Protein AF-A0A820TIG4-F1 (afdb_monomer)

Secondary structure (DSSP, 8-state):
--PPPPPGGGT--EE--HHHHHHHHTTS---S-SEEEEE--TTTHHHHHHTTSSSEEEEEES-HHHHHHHHHH-GGGTT-EEES-TTTS-THHHHTT--EEEEEB--GGGHHHHHHHHHHTTTT-S-B--B--HHHHHHHHPPTTSTT--HHHHHHHTTS---------GGGEESPPPP-------HHHHHHHHHHHHTT-HHHHHHHHTTS-HHHHHHHHHTS-HHHHHHHHHHS-HHHHHHHHHHS-HHHHHHHHHHS-HHHHHHHHTTS-HHHHHHHHHHS-HHHHHHHHHH-S-HHHHHHHHHHTTS-TTBTTTS-BS--EEEETTSBHHHHHHHHHHHGGG-S----EEEE-TT-BEEEEE-HHHHHHS-TTSBGGGTSB-----EETTSBHHHHHHHHHHHT-SEEEEE-TT-BEEEEEEHHHHHHHHHHHHHHHHHHHHT--S---SSS-HHHHHHHHHHHHHHHHHHHHHHHHHHHTTHHHHHHHGGGGGGHHHHHHHHHHHHHHHHHHHHHHHHTT---S-HHHHHHHHHHHHHHHHHHHHHHHHHIIIIIS---HHHHHHHHHHHHHHHHHHHHHHHHHHHHHHHTT--GGGGSTHHHHHHHHHHHHHHHHHHHHHHH--

Structure (mmCIF, N/CA/C/O backbone):
data_AF-A0A820TIG4-F1
#
_entry.id   AF-A0A820TIG4-F1
#
loop_
_atom_site.group_PDB
_atom_site.id
_atom_site.type_symbol
_atom_site.label_atom_id
_atom_site.label_alt_id
_atom_site.label_comp_id
_atom_site.label_asym_id
_atom_site.label_entity_id
_atom_site.label_seq_id
_atom_site.pdbx_PDB_ins_code
_atom_site.Cartn_x
_atom_site.Cartn_y
_atom_site.Cartn_z
_atom_site.occupancy
_atom_site.B_iso_or_equiv
_atom_site.auth_seq_id
_atom_site.auth_comp_id
_atom_site.auth_asym_id
_atom_site.auth_atom_id
_atom_site.pdbx_PDB_model_num
ATOM 1 N N . MET A 1 1 ? 11.180 31.514 44.692 1.00 45.06 1 MET A N 1
ATOM 2 C CA . MET A 1 1 ? 9.792 31.286 44.247 1.00 45.06 1 MET A CA 1
ATOM 3 C C . MET A 1 1 ? 9.725 29.841 43.819 1.00 45.06 1 MET A C 1
ATOM 5 O O . MET A 1 1 ? 10.491 29.477 42.934 1.00 45.06 1 MET A O 1
ATOM 9 N N . GLU A 1 2 ? 8.939 29.018 44.510 1.00 50.88 2 GLU A N 1
ATOM 10 C CA . GLU A 1 2 ? 8.655 27.650 44.058 1.00 50.88 2 GLU A CA 1
ATOM 11 C C . GLU A 1 2 ? 7.994 27.768 42.683 1.00 50.88 2 GLU A C 1
ATOM 13 O O . GLU A 1 2 ? 6.941 28.390 42.551 1.00 50.88 2 GLU A O 1
ATOM 18 N N . LYS A 1 3 ? 8.699 27.325 41.639 1.00 67.25 3 LYS A N 1
ATOM 19 C CA . LYS A 1 3 ? 8.170 27.291 40.276 1.00 67.25 3 LYS A CA 1
ATOM 20 C C . LYS A 1 3 ? 7.309 26.042 40.164 1.00 67.25 3 LYS A C 1
ATOM 22 O O . LYS A 1 3 ? 7.809 24.962 40.464 1.00 67.25 3 LYS A O 1
ATOM 27 N N . VAL A 1 4 ? 6.072 26.197 39.705 1.00 80.12 4 VAL A N 1
ATOM 28 C CA . VAL A 1 4 ? 5.249 25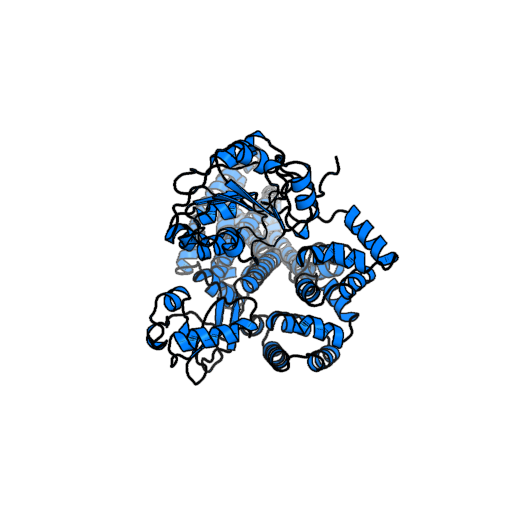.058 39.290 1.00 80.12 4 VAL A CA 1
ATOM 29 C C . VAL A 1 4 ? 5.928 24.400 38.092 1.00 80.12 4 VAL A C 1
ATOM 31 O O . VAL A 1 4 ? 6.315 25.090 37.142 1.00 80.12 4 VAL A O 1
ATOM 34 N N . ILE A 1 5 ? 6.123 23.084 38.155 1.00 81.50 5 ILE A N 1
ATOM 35 C CA . ILE A 1 5 ? 6.772 22.327 37.083 1.00 81.50 5 ILE A CA 1
ATOM 36 C C . ILE A 1 5 ? 5.686 21.831 36.114 1.00 81.50 5 ILE A C 1
ATOM 38 O O . ILE A 1 5 ? 4.751 21.168 36.563 1.00 81.50 5 ILE A O 1
ATOM 42 N N . PRO A 1 6 ? 5.789 22.122 34.802 1.00 80.56 6 PRO A N 1
ATOM 43 C CA . PRO A 1 6 ? 4.844 21.626 33.803 1.00 80.56 6 PRO A CA 1
ATOM 44 C C . PRO A 1 6 ? 4.768 20.094 33.795 1.00 80.56 6 PRO A C 1
ATOM 46 O O . PRO A 1 6 ? 5.794 19.415 33.698 1.00 80.56 6 PRO A O 1
ATOM 49 N N . LYS A 1 7 ? 3.554 19.545 33.856 1.00 80.12 7 LYS A N 1
ATOM 50 C CA . LYS A 1 7 ? 3.279 18.104 33.839 1.00 80.12 7 LYS A CA 1
ATOM 51 C C . LYS A 1 7 ? 2.889 17.651 32.429 1.00 80.12 7 LYS A C 1
ATOM 53 O O . LYS A 1 7 ? 1.856 18.065 31.901 1.00 80.12 7 LYS A O 1
ATOM 58 N N . LYS A 1 8 ? 3.693 16.760 31.830 1.00 72.06 8 LYS A N 1
ATOM 59 C CA . LYS A 1 8 ? 3.492 16.246 30.456 1.00 72.06 8 LYS A CA 1
ATOM 60 C C . LYS A 1 8 ? 2.128 15.559 30.278 1.00 72.06 8 LYS A C 1
ATOM 62 O O . LYS A 1 8 ? 1.425 15.873 29.326 1.00 72.06 8 LYS A O 1
ATOM 67 N N . HIS A 1 9 ? 1.714 14.715 31.229 1.00 73.00 9 HIS A N 1
ATOM 68 C CA . HIS A 1 9 ? 0.431 13.990 31.184 1.00 73.00 9 HIS A CA 1
ATOM 69 C C . HIS A 1 9 ? -0.809 14.907 31.221 1.00 73.00 9 HIS A C 1
ATOM 71 O O . HIS A 1 9 ? -1.891 14.503 30.808 1.00 73.00 9 HIS A O 1
ATOM 77 N N . LEU A 1 10 ? -0.663 16.154 31.688 1.00 73.81 10 LEU A N 1
ATOM 78 C CA . LEU A 1 10 ? -1.725 17.167 31.664 1.00 73.81 10 LEU A CA 1
ATOM 79 C C . LEU A 1 10 ? -1.660 18.070 30.421 1.00 73.81 10 LEU A C 1
ATOM 81 O O . LEU A 1 10 ? -2.450 19.004 30.317 1.00 73.81 10 LEU A O 1
ATOM 85 N N . GLY A 1 11 ? -0.713 17.842 29.502 1.00 69.94 11 GLY A N 1
ATOM 86 C CA . GLY A 1 11 ? -0.517 18.683 28.318 1.00 69.94 11 GLY A CA 1
ATOM 87 C C . GLY A 1 11 ? -0.140 20.133 28.648 1.00 69.94 11 GLY A C 1
ATOM 88 O O . GLY A 1 11 ? -0.479 21.042 27.891 1.00 69.94 11 GLY A O 1
ATOM 89 N N . GLN A 1 12 ? 0.499 20.376 29.801 1.00 81.88 12 GLN A N 1
ATOM 90 C CA . GLN A 1 12 ? 0.757 21.729 30.299 1.00 81.88 12 GLN A CA 1
ATOM 91 C C . GLN A 1 12 ? 1.880 22.433 29.525 1.00 81.88 12 GLN A C 1
ATOM 93 O O . GLN A 1 12 ? 3.048 22.047 29.586 1.00 81.88 12 GLN A O 1
ATOM 98 N N . HIS A 1 13 ? 1.521 23.549 28.890 1.00 84.06 13 HIS A N 1
ATOM 99 C CA . HIS A 1 13 ? 2.442 24.520 28.306 1.00 84.06 13 HIS A CA 1
ATOM 100 C C . HIS A 1 13 ? 2.145 25.893 28.909 1.00 84.06 13 HIS A C 1
ATOM 102 O O . HIS A 1 13 ? 1.124 26.504 28.599 1.00 84.06 13 HIS A O 1
ATOM 108 N N . PHE A 1 14 ? 3.010 26.395 29.792 1.00 86.38 14 PHE A N 1
ATOM 109 C CA . PHE A 1 14 ? 2.752 27.675 30.450 1.00 86.38 14 PHE A CA 1
ATOM 110 C C . PHE A 1 14 ? 3.162 28.841 29.556 1.00 86.38 14 PHE A C 1
ATOM 112 O O . PHE A 1 14 ? 4.321 28.950 29.155 1.00 86.38 14 PHE A O 1
ATOM 119 N N . LEU A 1 15 ? 2.210 29.730 29.273 1.00 87.69 15 LEU A N 1
ATOM 120 C CA . LEU A 1 15 ? 2.464 30.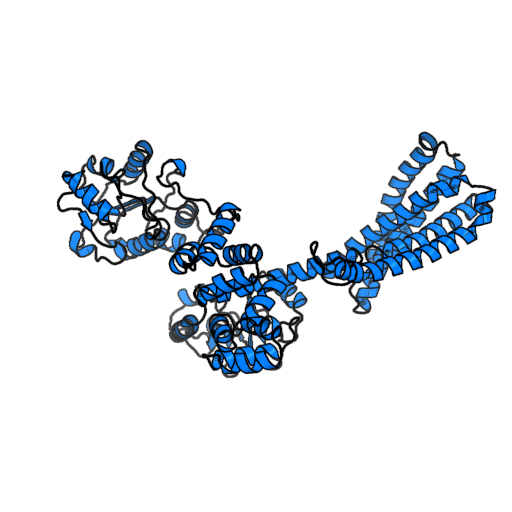999 28.599 1.00 87.69 15 LEU A CA 1
ATOM 121 C C . LEU A 1 15 ? 3.416 31.849 29.454 1.00 87.69 15 LEU A C 1
ATOM 123 O O . LEU A 1 15 ? 3.164 32.031 30.642 1.00 87.69 15 LEU A O 1
ATOM 127 N N . LYS A 1 16 ? 4.502 32.367 28.868 1.00 89.31 16 LYS A N 1
ATOM 128 C CA . LYS A 1 16 ? 5.459 33.267 29.547 1.00 89.31 16 LYS A CA 1
ATOM 129 C C . LYS A 1 16 ? 5.504 34.682 28.966 1.00 89.31 16 LYS A C 1
ATOM 131 O O . LYS A 1 16 ? 6.077 35.564 29.600 1.00 89.31 16 LYS A O 1
ATOM 136 N N . ASP A 1 17 ? 4.957 34.897 27.770 1.00 91.31 17 ASP A N 1
ATOM 137 C CA . ASP A 1 17 ? 4.967 36.211 27.124 1.00 91.31 17 ASP A CA 1
ATOM 138 C C . ASP A 1 17 ? 3.780 37.064 27.587 1.00 91.31 17 ASP A C 1
ATOM 140 O O . ASP A 1 17 ? 2.613 36.754 27.349 1.00 91.31 17 ASP A O 1
ATOM 144 N N . GLU A 1 18 ? 4.116 38.150 28.272 1.00 90.62 18 GLU A N 1
ATOM 145 C CA . GLU A 1 18 ? 3.189 39.101 28.885 1.00 90.62 18 GLU A CA 1
ATOM 146 C C . GLU A 1 18 ? 2.373 39.884 27.833 1.00 90.62 18 GLU A C 1
ATOM 148 O O . GLU A 1 18 ? 1.194 40.165 28.043 1.00 90.62 18 GLU A O 1
ATOM 153 N N . GLN A 1 19 ? 2.954 40.194 26.665 1.00 91.81 19 GLN A N 1
ATOM 154 C CA . GLN A 1 19 ? 2.237 40.910 25.605 1.00 91.81 19 GLN A CA 1
ATOM 155 C C . GLN A 1 19 ? 1.187 40.009 24.955 1.00 91.81 19 GLN A C 1
ATOM 157 O O . GLN A 1 19 ? 0.059 40.442 24.721 1.00 91.81 19 GLN A O 1
ATOM 162 N N . ILE A 1 20 ? 1.538 38.749 24.694 1.00 91.81 20 ILE A N 1
ATOM 163 C CA . ILE A 1 20 ? 0.590 37.756 24.184 1.00 91.81 20 ILE A CA 1
ATOM 164 C C . ILE A 1 20 ? -0.528 37.504 25.198 1.00 91.81 20 ILE A C 1
ATOM 166 O O . ILE A 1 20 ? -1.691 37.461 24.806 1.00 91.81 20 ILE A O 1
ATOM 170 N N . ALA A 1 21 ? -0.210 37.406 26.492 1.00 91.06 21 ALA A N 1
ATOM 171 C CA . ALA A 1 21 ? -1.215 37.243 27.542 1.00 91.06 21 ALA A CA 1
ATOM 172 C C . ALA A 1 21 ? -2.216 38.411 27.585 1.00 91.06 21 ALA A C 1
ATOM 174 O O . ALA A 1 21 ? -3.423 38.176 27.644 1.00 91.06 21 ALA A O 1
ATOM 175 N N . SER A 1 22 ? -1.734 39.654 27.471 1.00 92.44 22 SER A N 1
ATOM 176 C CA . SER A 1 22 ? -2.602 40.833 27.353 1.00 92.44 22 SER A CA 1
ATOM 177 C C . SER A 1 22 ? -3.488 40.763 26.108 1.00 92.44 22 SER A C 1
ATOM 179 O O . SER A 1 22 ? -4.694 40.969 26.208 1.00 92.44 22 SER A O 1
ATOM 181 N N . ASN A 1 23 ? -2.914 40.427 24.948 1.00 92.56 23 ASN A N 1
ATOM 182 C CA . ASN A 1 23 ? -3.668 40.329 23.698 1.00 92.56 23 ASN A CA 1
ATOM 183 C C . ASN A 1 23 ? -4.768 39.261 23.781 1.00 92.56 23 ASN A C 1
ATOM 185 O O . ASN A 1 23 ? -5.857 39.479 23.264 1.00 92.56 23 ASN A O 1
ATOM 189 N N . ILE A 1 24 ? -4.498 38.123 24.437 1.00 92.44 24 ILE A N 1
ATOM 190 C CA . ILE A 1 24 ? -5.490 37.063 24.668 1.00 92.44 24 ILE A CA 1
ATOM 191 C C . ILE A 1 24 ? -6.596 37.569 25.596 1.00 92.44 24 ILE A C 1
ATOM 193 O O . ILE A 1 24 ? -7.770 37.395 25.284 1.00 92.44 24 ILE A O 1
ATOM 197 N N . ALA A 1 25 ? -6.258 38.240 26.700 1.00 92.12 25 ALA A N 1
ATOM 198 C CA . ALA A 1 25 ? -7.256 38.820 27.600 1.00 92.12 25 ALA A CA 1
ATOM 199 C C . ALA A 1 25 ? -8.158 39.857 26.899 1.00 92.12 25 ALA A C 1
ATOM 201 O O . ALA A 1 25 ? -9.315 40.018 27.277 1.00 92.12 25 ALA A O 1
ATOM 202 N N . ASP A 1 26 ? -7.666 40.538 25.866 1.00 92.94 26 ASP A N 1
ATOM 203 C CA . ASP A 1 26 ? -8.433 41.514 25.082 1.00 92.94 26 ASP A CA 1
ATOM 204 C C . ASP A 1 26 ? -9.343 40.886 24.007 1.00 92.94 26 ASP A C 1
ATOM 206 O O . ASP A 1 26 ? -10.076 41.611 23.339 1.00 92.94 26 ASP A O 1
ATOM 210 N N . THR A 1 27 ? -9.324 39.557 23.837 1.00 93.88 27 THR A N 1
ATOM 211 C CA . THR A 1 27 ? -10.150 38.869 22.823 1.00 93.88 27 THR A CA 1
ATOM 212 C C . THR A 1 27 ? -11.622 38.749 23.195 1.00 93.88 27 THR A C 1
ATOM 214 O O . THR A 1 27 ? -12.460 38.693 22.302 1.00 93.88 27 THR A O 1
ATOM 217 N N . LEU A 1 28 ? -11.944 38.723 24.491 1.00 93.00 28 LEU A N 1
ATOM 218 C CA . LEU A 1 28 ? -13.326 38.703 24.959 1.00 93.00 28 LEU A CA 1
ATOM 219 C C . LEU A 1 28 ? -13.965 40.090 24.824 1.00 93.00 28 LEU A C 1
ATOM 221 O O . LEU A 1 28 ? -13.367 41.103 25.188 1.00 93.00 28 LEU A O 1
ATOM 225 N N . SER A 1 29 ? -15.217 40.135 24.372 1.00 90.75 29 SER A N 1
ATOM 226 C CA . SER A 1 29 ? -15.966 41.384 24.207 1.00 90.75 29 SER A CA 1
ATOM 227 C C . SER A 1 29 ? -16.407 42.010 25.535 1.00 90.75 29 SER A C 1
ATOM 229 O O . SER A 1 29 ? -16.592 43.226 25.612 1.00 90.75 29 SER A O 1
ATOM 231 N N . TYR A 1 30 ? -16.588 41.180 26.571 1.00 87.38 30 TYR A N 1
ATOM 232 C CA . TYR A 1 30 ? -17.107 41.546 27.897 1.00 87.38 30 TYR A CA 1
ATOM 233 C C . TYR A 1 30 ? -18.522 42.148 27.883 1.00 87.38 30 TYR A C 1
ATOM 235 O O . TYR A 1 30 ? -18.919 42.856 28.809 1.00 87.38 30 TYR A O 1
ATOM 243 N N . ASN A 1 31 ? -19.309 41.857 26.843 1.00 84.31 31 ASN A N 1
ATOM 244 C CA . ASN A 1 31 ? -20.667 42.372 26.697 1.00 84.31 31 ASN A CA 1
ATOM 245 C C . ASN A 1 31 ? -21.712 41.308 27.047 1.00 84.31 31 ASN A C 1
ATOM 247 O O . ASN A 1 31 ? -21.751 40.231 26.465 1.00 84.31 31 ASN A O 1
ATOM 251 N N . GLY A 1 32 ? -22.633 41.642 27.954 1.00 83.75 32 GLY A N 1
ATOM 252 C CA . GLY A 1 32 ? -23.785 40.786 28.268 1.00 83.75 32 GLY A CA 1
ATOM 253 C C . GLY A 1 32 ? -23.540 39.715 29.338 1.00 83.75 32 GLY A C 1
ATOM 254 O O . GLY A 1 32 ? -24.471 38.991 29.675 1.00 83.75 32 GLY A O 1
ATOM 255 N N . TYR A 1 33 ? -22.345 39.657 29.928 1.00 90.44 33 TYR A N 1
ATOM 256 C CA . TYR A 1 33 ? -22.004 38.803 31.069 1.00 90.44 33 TYR A CA 1
ATOM 257 C C . TYR A 1 33 ? -21.051 39.543 32.021 1.00 90.44 33 TYR A C 1
ATOM 259 O O . TYR A 1 33 ? -20.312 40.428 31.600 1.00 90.44 33 TYR A O 1
ATOM 267 N N . ALA A 1 34 ? -21.086 39.202 33.312 1.00 88.12 34 ALA A N 1
ATOM 268 C CA . ALA A 1 34 ? -20.211 39.795 34.336 1.00 88.12 34 ALA A CA 1
ATOM 269 C C . ALA A 1 34 ? -19.162 38.808 34.868 1.00 88.12 34 ALA A C 1
ATOM 271 O O . ALA A 1 34 ? -18.149 39.224 35.429 1.00 88.12 34 ALA A O 1
ATOM 272 N N . ASP A 1 35 ? -19.418 37.510 34.702 1.00 95.44 35 ASP A N 1
ATOM 273 C CA . ASP A 1 35 ? -18.587 36.437 35.223 1.00 95.44 35 ASP A CA 1
ATOM 274 C C . ASP A 1 35 ? -17.765 35.808 34.082 1.00 95.44 35 ASP A C 1
ATOM 276 O O . ASP A 1 35 ? -18.274 35.597 32.978 1.00 95.44 35 ASP A O 1
ATOM 280 N N . VAL A 1 36 ? -16.489 35.517 34.339 1.00 96.94 36 VAL A N 1
ATOM 281 C CA . VAL A 1 36 ? -15.578 34.854 33.392 1.00 96.94 36 VAL A CA 1
ATOM 282 C C . VAL A 1 36 ? -14.916 33.677 34.088 1.00 96.94 36 VAL A C 1
ATOM 284 O O . VAL A 1 36 ? -14.506 33.794 35.241 1.00 96.94 36 VAL A O 1
ATOM 287 N N . LEU A 1 37 ? -14.813 32.549 33.393 1.00 97.31 37 LEU A N 1
ATOM 288 C CA . LEU A 1 37 ? -14.099 31.364 33.842 1.00 97.31 37 LEU A CA 1
ATOM 289 C C . LEU A 1 37 ? -12.829 31.182 33.009 1.00 97.31 37 LEU A C 1
ATOM 291 O O . LEU A 1 37 ? -12.907 30.918 31.810 1.00 97.31 37 LEU A O 1
ATOM 295 N N . GLU A 1 38 ? -11.670 31.275 33.652 1.00 97.25 38 GLU A N 1
ATOM 296 C CA . GLU A 1 38 ? -10.404 30.858 33.056 1.00 97.25 38 GLU A CA 1
ATOM 297 C C . GLU A 1 38 ? -10.170 29.361 33.287 1.00 97.25 38 GLU A C 1
ATOM 299 O O . GLU A 1 38 ? -10.187 28.894 34.430 1.00 97.25 38 GLU A O 1
ATOM 304 N N . ILE A 1 39 ? -9.947 28.604 32.212 1.00 95.56 39 ILE A N 1
ATOM 305 C CA . ILE A 1 39 ? -9.615 27.175 32.276 1.00 95.56 39 ILE A CA 1
ATOM 306 C C . ILE A 1 39 ? -8.106 27.005 32.133 1.00 95.56 39 ILE A C 1
ATOM 308 O O . ILE A 1 39 ? -7.524 27.462 31.149 1.00 95.56 39 ILE A O 1
ATOM 312 N N . GLY A 1 40 ? -7.495 26.293 33.081 1.00 92.50 40 GLY A N 1
ATOM 313 C CA . GLY A 1 40 ? -6.060 26.002 33.065 1.00 92.50 40 GLY A CA 1
ATOM 314 C C . GLY A 1 40 ? -5.179 27.249 33.231 1.00 92.50 40 GLY A C 1
ATOM 315 O O . GLY A 1 40 ? -4.313 27.487 32.387 1.00 92.50 40 GLY A O 1
ATOM 316 N N . PRO A 1 41 ? -5.387 28.075 34.275 1.00 92.00 41 PRO A N 1
ATOM 317 C CA . PRO A 1 41 ? -4.581 29.275 34.529 1.00 92.00 41 PRO A CA 1
ATOM 318 C C . PRO A 1 41 ? -3.079 28.990 34.727 1.00 92.00 41 PRO A C 1
ATOM 320 O O . PRO A 1 41 ? -2.251 29.882 34.508 1.00 92.00 41 PRO A O 1
ATOM 323 N N . GLY A 1 42 ? -2.693 27.783 35.170 1.00 90.56 42 GLY A N 1
ATOM 324 C CA . GLY A 1 42 ? -1.306 27.453 35.505 1.00 90.56 42 GLY A CA 1
ATOM 325 C C . GLY A 1 42 ? -0.707 28.441 36.515 1.00 90.56 42 GLY A C 1
ATOM 326 O O . GLY A 1 42 ? -1.232 28.640 37.607 1.00 90.56 42 GLY A O 1
ATOM 327 N N . MET A 1 43 ? 0.378 29.129 36.139 1.00 89.50 43 MET A N 1
ATOM 328 C CA . MET A 1 43 ? 1.002 30.178 36.969 1.00 89.50 43 MET A CA 1
ATOM 329 C C . MET A 1 43 ? 0.292 31.553 36.910 1.00 89.50 43 MET A C 1
ATOM 331 O O . MET A 1 43 ? 0.780 32.537 37.476 1.00 89.50 43 MET A O 1
ATOM 335 N N . GLY A 1 44 ? -0.847 31.653 36.224 1.00 91.06 44 GLY A N 1
ATOM 336 C CA . GLY A 1 44 ? -1.718 32.831 36.214 1.00 91.06 44 GLY A CA 1
ATOM 337 C C . GLY A 1 44 ? -1.257 33.988 35.328 1.00 91.06 44 GLY A C 1
ATOM 338 O O . GLY A 1 44 ? -1.618 35.135 35.581 1.00 91.06 44 GLY A O 1
ATOM 339 N N . VAL A 1 45 ? -0.440 33.720 34.303 1.00 91.88 45 VAL A N 1
ATOM 340 C CA . VAL A 1 45 ? 0.082 34.767 33.401 1.00 91.88 45 VAL A CA 1
ATOM 341 C C . VAL A 1 45 ? -1.050 35.469 32.647 1.00 91.88 45 VAL A C 1
ATOM 343 O O . VAL A 1 45 ? -1.054 36.693 32.565 1.00 91.88 45 VAL A O 1
ATOM 346 N N . LEU A 1 46 ? -2.048 34.720 32.170 1.00 92.88 46 LEU A N 1
ATOM 347 C CA . LEU A 1 46 ? -3.270 35.288 31.596 1.00 92.88 46 LEU A CA 1
ATOM 348 C C . LEU A 1 46 ? -4.181 35.876 32.690 1.00 92.88 46 LEU A C 1
ATOM 350 O O . LEU A 1 46 ? -4.643 37.012 32.557 1.00 92.88 46 LEU A O 1
ATOM 354 N N . THR A 1 47 ? -4.360 35.161 33.807 1.00 94.19 47 THR A N 1
ATOM 355 C CA . THR A 1 47 ? -5.157 35.605 34.965 1.00 94.19 47 THR A CA 1
ATOM 356 C C . THR A 1 47 ? -4.801 37.008 35.449 1.00 94.19 47 THR A C 1
ATOM 358 O O . THR A 1 47 ? -5.682 37.799 35.784 1.00 94.19 47 THR A O 1
ATOM 361 N N . LYS A 1 48 ? -3.507 37.344 35.459 1.00 93.62 48 LYS A N 1
ATOM 362 C CA . LYS A 1 48 ? -2.989 38.665 35.827 1.00 93.62 48 LYS A CA 1
ATOM 363 C C . LYS A 1 48 ? -3.664 39.797 35.045 1.00 93.62 48 LYS A C 1
ATOM 365 O O . LYS A 1 48 ? -4.061 40.782 35.655 1.00 93.62 48 LYS A O 1
ATOM 370 N N . TYR A 1 49 ? -3.834 39.636 33.733 1.00 93.50 49 TYR A N 1
ATOM 371 C CA . TYR A 1 49 ? -4.458 40.639 32.864 1.00 93.50 49 TYR A CA 1
ATOM 372 C C . TYR A 1 49 ? -5.984 40.634 32.954 1.00 93.50 49 TYR A C 1
ATOM 374 O O . TYR A 1 49 ? -6.613 41.688 32.864 1.00 93.50 49 TYR A O 1
ATOM 382 N N . LEU A 1 50 ? -6.587 39.467 33.186 1.00 92.88 50 LEU A N 1
ATOM 383 C CA . LEU A 1 50 ? -8.029 39.353 33.422 1.00 92.88 50 LEU A CA 1
ATOM 384 C C . LEU A 1 50 ? -8.449 40.053 34.725 1.00 92.88 50 LEU A C 1
ATOM 386 O O . LEU A 1 50 ? -9.504 40.678 34.778 1.00 92.88 50 LEU A O 1
ATOM 390 N N . LEU A 1 51 ? -7.602 40.018 35.759 1.00 92.69 51 LEU A N 1
ATOM 391 C CA . LEU A 1 51 ? -7.827 40.679 37.054 1.00 92.69 51 LEU A CA 1
ATOM 392 C C . LEU A 1 51 ? -7.786 42.217 37.017 1.00 92.69 51 LEU A C 1
ATOM 394 O O . LEU A 1 51 ? -8.153 42.855 38.016 1.00 92.69 51 LEU A O 1
ATOM 398 N N . ASP A 1 52 ? -7.317 42.795 35.911 1.00 89.31 52 ASP A N 1
ATOM 399 C CA . ASP A 1 52 ? -7.297 44.240 35.670 1.00 89.31 52 ASP A CA 1
ATOM 400 C C . ASP A 1 52 ? -8.553 44.728 34.924 1.00 89.31 52 ASP A C 1
ATOM 402 O O . ASP A 1 52 ? -8.776 45.935 34.807 1.00 89.31 52 ASP A O 1
ATOM 406 N N . LYS A 1 53 ? -9.400 43.806 34.448 1.00 87.81 53 LYS A N 1
ATOM 407 C CA . LYS A 1 53 ? -10.704 44.108 33.846 1.00 87.81 53 LYS A CA 1
ATOM 408 C C . LYS A 1 53 ? -11.784 44.237 34.928 1.00 87.81 53 LYS A C 1
ATOM 410 O O . LYS A 1 53 ? -11.687 43.638 35.998 1.00 87.81 53 LYS A O 1
ATOM 415 N N . ASP A 1 54 ? -12.840 44.998 34.642 1.00 88.00 54 ASP A N 1
ATOM 416 C CA . ASP A 1 54 ? -13.998 45.166 35.538 1.00 88.00 54 ASP A CA 1
ATOM 417 C C . ASP A 1 54 ? -14.966 43.971 35.422 1.00 88.00 54 ASP A C 1
ATOM 419 O O . ASP A 1 54 ? -16.091 44.095 34.941 1.00 88.00 54 ASP A O 1
ATOM 423 N N . ILE A 1 55 ? -14.477 42.778 35.781 1.00 91.06 55 ILE A N 1
ATOM 424 C CA . ILE A 1 55 ? -15.181 41.490 35.664 1.00 91.06 55 ILE A CA 1
ATOM 425 C C . ILE A 1 55 ? -14.992 40.634 36.919 1.00 91.06 55 ILE A C 1
ATOM 427 O O . ILE A 1 55 ? -14.007 40.749 37.654 1.00 91.06 55 ILE A O 1
ATOM 431 N N . ASN A 1 56 ? -15.907 39.694 37.137 1.00 93.19 56 ASN A N 1
ATOM 432 C CA . ASN A 1 56 ? -15.750 38.653 38.144 1.00 93.19 56 ASN A CA 1
ATOM 433 C C . ASN A 1 56 ? -15.040 37.436 37.544 1.00 93.19 56 ASN A C 1
ATOM 435 O O . ASN A 1 56 ? -15.673 36.558 36.961 1.00 93.19 56 ASN A O 1
ATOM 439 N N . ILE A 1 57 ? -13.724 37.361 37.728 1.00 95.56 57 ILE A N 1
ATOM 440 C CA . ILE A 1 57 ? -12.937 36.212 37.275 1.00 95.56 57 ILE A CA 1
ATOM 441 C C . ILE A 1 57 ? -13.004 35.040 38.266 1.00 95.56 57 ILE A C 1
ATOM 443 O O . ILE A 1 57 ? -12.803 35.214 39.470 1.00 95.56 57 ILE A O 1
ATOM 447 N N . PHE A 1 58 ? -13.263 33.851 37.738 1.00 97.06 58 PHE A N 1
ATOM 448 C CA . PHE A 1 58 ? -13.121 32.551 38.383 1.00 97.06 58 PHE A CA 1
ATOM 449 C C . PHE A 1 58 ? -12.083 31.750 37.610 1.00 97.06 58 PHE A C 1
ATOM 451 O O . PHE A 1 58 ? -11.948 31.921 36.400 1.00 97.06 58 PHE A O 1
ATOM 458 N N . VAL A 1 59 ? -11.370 30.857 38.288 1.00 96.94 59 VAL A N 1
ATOM 459 C CA . VAL A 1 59 ? -10.404 29.975 37.626 1.00 96.94 59 VAL A CA 1
ATOM 460 C C . VAL A 1 59 ? -10.698 28.525 37.976 1.00 96.94 59 VAL A C 1
ATOM 462 O O . VAL A 1 59 ? -11.077 28.233 39.110 1.00 96.94 59 VAL A O 1
ATOM 465 N N . ILE A 1 60 ? -10.532 27.619 37.016 1.00 96.31 60 ILE A N 1
ATOM 466 C CA . ILE A 1 60 ? -10.623 26.175 37.239 1.00 96.31 60 ILE A CA 1
ATOM 467 C C . ILE A 1 60 ? -9.319 25.500 36.830 1.00 96.31 60 ILE A C 1
ATOM 469 O O . ILE A 1 60 ? -8.840 25.665 35.708 1.00 96.31 60 ILE A O 1
ATOM 473 N N . GLU A 1 61 ? -8.739 24.763 37.770 1.00 94.19 61 GLU A N 1
ATOM 474 C CA . GLU A 1 61 ? -7.428 24.141 37.624 1.00 94.19 61 GLU A CA 1
ATOM 475 C C . GLU A 1 61 ? -7.446 22.747 38.255 1.00 94.19 61 GLU A C 1
ATOM 477 O O . GLU A 1 61 ? -7.989 22.549 39.344 1.00 94.19 61 GLU A O 1
ATOM 482 N N . ILE A 1 62 ? -6.875 21.777 37.543 1.00 91.94 62 ILE A N 1
ATOM 483 C CA . ILE A 1 62 ? -6.776 20.385 37.993 1.00 91.94 62 ILE A CA 1
ATOM 484 C C . ILE A 1 62 ? -5.456 20.134 38.730 1.00 91.94 62 ILE A C 1
ATOM 486 O O . ILE A 1 62 ? -5.383 19.263 39.596 1.00 91.94 62 ILE A O 1
ATOM 490 N N . ASP A 1 63 ? -4.416 20.906 38.410 1.00 91.12 63 ASP A N 1
ATOM 491 C CA . ASP A 1 63 ? -3.102 20.783 39.025 1.00 91.12 63 ASP A CA 1
ATOM 492 C C . ASP A 1 63 ? -3.042 21.482 40.391 1.00 91.12 63 ASP A C 1
ATOM 494 O O . ASP A 1 63 ? -3.058 22.711 40.494 1.00 91.12 63 ASP A O 1
ATOM 498 N N . MET A 1 64 ? -2.919 20.687 41.456 1.00 89.81 64 MET A N 1
ATOM 499 C CA . MET A 1 64 ? -2.873 21.186 42.833 1.00 89.81 64 MET A CA 1
ATOM 500 C C . MET A 1 64 ? -1.698 22.138 43.101 1.00 89.81 64 MET A C 1
ATOM 502 O O . MET A 1 64 ? -1.866 23.086 43.863 1.00 89.81 64 MET A O 1
ATOM 506 N N . GLU A 1 65 ? -0.541 21.951 42.454 1.00 90.69 65 GLU A N 1
ATOM 507 C CA . GLU A 1 65 ? 0.594 22.878 42.605 1.00 90.69 65 GLU A CA 1
ATOM 508 C C . GLU A 1 65 ? 0.273 24.257 42.019 1.00 90.69 65 GLU A C 1
ATOM 510 O O . GLU A 1 65 ? 0.601 25.288 42.610 1.00 90.69 65 GLU A O 1
ATOM 515 N N . SER A 1 66 ? -0.406 24.278 40.868 1.00 91.31 66 SER A N 1
ATOM 516 C CA . SER A 1 66 ? -0.885 25.509 40.235 1.00 91.31 66 SER A CA 1
ATOM 517 C C . SER A 1 66 ? -1.946 26.196 41.102 1.00 91.31 66 SER A C 1
ATOM 519 O O . SER A 1 66 ? -1.885 27.408 41.303 1.00 91.31 66 SER A O 1
ATOM 521 N N . VAL A 1 67 ? -2.869 25.431 41.697 1.00 92.12 67 VAL A N 1
ATOM 522 C CA . VAL A 1 67 ? -3.884 25.943 42.639 1.00 92.12 67 VAL A CA 1
ATOM 523 C C . VAL A 1 67 ? -3.234 26.630 43.843 1.00 92.12 67 VAL A C 1
ATOM 525 O O . VAL A 1 67 ? -3.577 27.772 44.152 1.00 92.12 67 VAL A O 1
ATOM 528 N N . GLU A 1 68 ? -2.276 25.973 44.501 1.00 91.75 68 GLU A N 1
ATOM 529 C CA . GLU A 1 68 ? -1.557 26.541 45.650 1.00 91.75 68 GLU A CA 1
ATOM 530 C C . GLU A 1 68 ? -0.754 27.787 45.259 1.00 91.75 68 GLU A C 1
ATOM 532 O O . GLU A 1 68 ? -0.724 28.784 45.992 1.00 91.75 68 GLU A O 1
ATOM 537 N N . TYR A 1 69 ? -0.135 27.765 44.076 1.00 92.69 69 TYR A N 1
ATOM 538 C CA . TYR A 1 69 ? 0.570 28.919 43.535 1.00 92.69 69 TYR A CA 1
ATOM 539 C C . TYR A 1 69 ? -0.378 30.105 43.314 1.00 92.69 69 TYR A C 1
ATOM 541 O O . TYR A 1 69 ? -0.052 31.230 43.706 1.00 92.69 69 TYR A O 1
ATOM 549 N N . LEU A 1 70 ? -1.548 29.880 42.714 1.00 93.19 70 LEU A N 1
ATOM 550 C CA . LEU A 1 70 ? -2.527 30.930 42.436 1.00 93.19 70 LEU A CA 1
ATOM 551 C C . LEU A 1 70 ? -3.089 31.536 43.722 1.00 93.19 70 LEU A C 1
ATOM 553 O O . LEU A 1 70 ? -3.126 32.760 43.844 1.00 93.19 70 LEU A O 1
ATOM 557 N N . ASP A 1 71 ? -3.446 30.700 44.700 1.00 92.31 71 ASP A N 1
ATOM 558 C CA . ASP A 1 71 ? -3.982 31.149 45.990 1.00 92.31 71 ASP A CA 1
ATOM 559 C C . ASP A 1 71 ? -2.971 32.020 46.755 1.00 92.31 71 ASP A C 1
ATOM 561 O O . ASP A 1 71 ? -3.317 33.049 47.340 1.00 92.31 71 ASP A O 1
ATOM 565 N N . LYS A 1 72 ? -1.680 31.679 46.678 1.00 91.88 72 LYS A N 1
ATOM 566 C CA . LYS A 1 72 ? -0.604 32.439 47.325 1.00 91.88 72 LYS A CA 1
ATOM 567 C C . LYS A 1 72 ? -0.272 33.755 46.617 1.00 91.88 72 LYS A C 1
ATOM 569 O O . LYS A 1 72 ? 0.041 34.740 47.288 1.00 91.88 72 LYS A O 1
ATOM 574 N N . ASN A 1 73 ? -0.280 33.775 45.282 1.00 92.50 73 ASN A N 1
ATOM 575 C CA . ASN A 1 73 ? 0.225 34.907 44.493 1.00 92.50 73 ASN A CA 1
ATOM 576 C C . ASN A 1 73 ? -0.869 35.877 44.015 1.00 92.50 73 ASN A C 1
ATOM 578 O O . ASN A 1 73 ? -0.557 37.035 43.735 1.00 92.50 73 ASN A O 1
ATOM 582 N N . TYR A 1 74 ? -2.139 35.458 43.971 1.00 93.44 74 TYR A N 1
ATOM 583 C CA . TYR A 1 74 ? -3.258 36.283 43.501 1.00 93.44 74 TYR A CA 1
ATOM 584 C C . TYR A 1 74 ? -4.379 36.384 44.552 1.00 93.44 74 TYR A C 1
ATOM 586 O O . TYR A 1 74 ? -5.433 35.768 44.397 1.00 93.44 74 TYR A O 1
ATOM 594 N N . PRO A 1 75 ? -4.238 37.240 45.588 1.00 90.62 75 PRO A N 1
ATOM 595 C CA . PRO A 1 75 ? -5.240 37.378 46.656 1.00 90.62 75 PRO A CA 1
ATOM 596 C C . PRO A 1 75 ? -6.649 37.758 46.173 1.00 90.62 75 PRO A C 1
ATOM 598 O O . PRO A 1 75 ? -7.643 37.440 46.818 1.00 90.62 75 PRO A O 1
ATOM 601 N N . LYS A 1 76 ? -6.760 38.423 45.013 1.00 90.56 76 LYS A N 1
ATOM 602 C CA . LYS A 1 76 ? -8.051 38.748 44.381 1.00 90.56 76 LYS A CA 1
ATOM 603 C C . LYS A 1 76 ? -8.849 37.499 43.949 1.00 90.56 76 LYS A C 1
ATOM 605 O O . LYS A 1 76 ? -10.050 37.621 43.712 1.00 90.56 76 LYS A O 1
ATOM 610 N N . LEU A 1 77 ? -8.206 36.332 43.840 1.00 92.31 77 LEU A N 1
ATOM 611 C CA . LEU A 1 77 ? -8.832 35.050 43.493 1.00 92.31 77 LEU A CA 1
ATOM 612 C C . LEU A 1 77 ? -9.280 34.241 44.716 1.00 92.31 77 LEU A C 1
ATOM 614 O O . LEU A 1 77 ? -9.869 33.176 44.540 1.00 92.31 77 LEU A O 1
ATOM 618 N N . HIS A 1 78 ? -9.036 34.707 45.946 1.00 90.94 78 HIS A N 1
ATOM 619 C CA . HIS A 1 78 ? -9.453 33.980 47.149 1.00 90.94 78 HIS A CA 1
ATOM 620 C C . HIS A 1 78 ? -10.962 33.707 47.128 1.00 90.94 78 HIS A C 1
ATOM 622 O O . HIS A 1 78 ? -11.778 34.617 46.977 1.00 90.94 78 HIS A O 1
ATOM 628 N N . GLY A 1 79 ? -11.330 32.428 47.250 1.00 89.00 79 GLY A N 1
ATOM 629 C CA . GLY A 1 79 ? -12.718 31.962 47.138 1.00 89.00 79 GLY A CA 1
ATOM 630 C C . GLY A 1 79 ? -13.258 31.828 45.706 1.00 89.00 79 GLY A C 1
ATOM 631 O O . GLY A 1 79 ? -14.440 31.538 45.543 1.00 89.00 79 GLY A O 1
ATOM 632 N N . LYS A 1 80 ? -12.420 32.022 44.678 1.00 94.75 80 LYS A N 1
ATOM 633 C CA . LYS A 1 80 ? -12.772 31.914 43.248 1.00 94.75 80 LYS A CA 1
ATOM 634 C C . LYS A 1 80 ? -11.918 30.899 42.469 1.00 94.75 80 LYS A C 1
ATOM 636 O O . LYS A 1 80 ? -12.030 30.824 41.246 1.00 94.75 80 LYS A O 1
ATOM 641 N N . ILE A 1 81 ? -11.080 30.127 43.165 1.00 96.62 81 ILE A N 1
ATOM 642 C CA . ILE A 1 81 ? -10.266 29.042 42.597 1.00 96.62 81 ILE A CA 1
ATOM 643 C C . ILE A 1 81 ? -11.019 27.718 42.756 1.00 96.62 81 ILE A C 1
ATOM 645 O O . ILE A 1 81 ? -11.287 27.272 43.872 1.00 96.62 81 ILE A O 1
ATOM 649 N N . ILE A 1 82 ? -11.356 27.085 41.637 1.00 96.50 82 ILE A N 1
ATOM 650 C CA . ILE A 1 82 ? -12.055 25.803 41.572 1.00 96.50 82 ILE A CA 1
ATOM 651 C C . ILE A 1 82 ? -11.012 24.715 41.301 1.00 96.50 82 ILE A C 1
ATOM 653 O O . ILE A 1 82 ? -10.551 24.551 40.176 1.00 96.50 82 ILE A O 1
ATOM 657 N N . SER A 1 83 ? -10.641 23.960 42.334 1.00 95.88 83 SER A N 1
ATOM 658 C CA . SER A 1 83 ? -9.697 22.839 42.206 1.00 95.88 83 SER A CA 1
ATOM 659 C C . SER A 1 83 ? -10.419 21.557 41.760 1.00 95.88 83 SER A C 1
ATOM 661 O O . SER A 1 83 ? -10.767 20.695 42.577 1.00 95.88 83 SER A O 1
ATOM 663 N N . LYS A 1 84 ? -10.777 21.489 40.470 1.00 95.00 84 LYS A N 1
ATOM 664 C CA . LYS A 1 84 ? -11.533 20.385 39.849 1.00 95.00 84 LYS A CA 1
ATOM 665 C C . LYS A 1 84 ? -11.199 20.242 38.361 1.00 95.00 84 LYS A C 1
ATOM 667 O O . LYS A 1 84 ? -10.791 21.190 37.705 1.00 95.00 84 LYS A O 1
ATOM 672 N N . ASP A 1 85 ? -11.475 19.060 37.815 1.00 91.88 85 ASP A N 1
ATOM 673 C CA . ASP A 1 85 ? -11.451 18.793 36.374 1.00 91.88 85 ASP A CA 1
ATOM 674 C C . ASP A 1 85 ? -12.634 19.493 35.680 1.00 91.88 85 ASP A C 1
ATOM 676 O O . ASP A 1 85 ? -13.794 19.146 35.928 1.00 91.88 85 ASP A O 1
ATOM 680 N N . PHE A 1 86 ? -12.352 20.459 34.796 1.00 94.19 86 PHE A N 1
ATOM 681 C CA . PHE A 1 86 ? -13.386 21.182 34.053 1.00 94.19 86 PHE A CA 1
ATOM 682 C C . PHE A 1 86 ? -14.273 20.259 33.227 1.00 94.19 86 PHE A C 1
ATOM 684 O O . PHE A 1 86 ? -15.461 20.538 33.141 1.00 94.19 86 PHE A O 1
ATOM 691 N N . LEU A 1 87 ? -13.770 19.159 32.660 1.00 92.50 87 LEU A N 1
ATOM 692 C CA . LEU A 1 87 ? -14.568 18.250 31.832 1.00 92.50 87 LEU A CA 1
ATOM 693 C C . LEU A 1 87 ? -15.566 17.441 32.664 1.00 92.50 87 LEU A C 1
ATOM 695 O O . LEU A 1 87 ? -16.685 17.198 32.212 1.00 92.50 87 LEU A O 1
ATOM 699 N N . LYS A 1 88 ? -15.233 17.126 33.918 1.00 92.00 88 LYS A N 1
ATOM 700 C CA . LYS A 1 88 ? -16.079 16.306 34.807 1.00 92.00 88 LYS A CA 1
ATOM 701 C C . LYS A 1 88 ? -16.934 17.121 35.774 1.00 92.00 88 LYS A C 1
ATOM 703 O O . LYS A 1 88 ? -17.999 16.670 36.185 1.00 92.00 88 LYS A O 1
ATOM 708 N N . TYR A 1 89 ? -16.492 18.319 36.145 1.00 93.25 89 TYR A N 1
ATOM 709 C CA . TYR A 1 89 ? -17.162 19.122 37.161 1.00 93.25 89 TYR A CA 1
ATOM 710 C C . TYR A 1 89 ? -18.469 19.745 36.652 1.00 93.25 89 TYR A C 1
ATOM 712 O O . TYR A 1 89 ? -18.559 20.209 35.509 1.00 93.25 89 TYR A O 1
ATOM 720 N N . ASN A 1 90 ? -19.492 19.776 37.509 1.00 91.25 90 ASN A N 1
ATOM 721 C CA . ASN A 1 90 ? -20.745 20.462 37.220 1.00 91.25 90 ASN A CA 1
ATOM 722 C C . ASN A 1 90 ? -20.614 21.949 37.559 1.00 91.25 90 ASN A C 1
ATOM 724 O O . ASN A 1 90 ? -20.856 22.377 38.686 1.00 91.25 90 ASN A O 1
ATOM 728 N N . ILE A 1 91 ? -20.273 22.751 36.553 1.00 92.88 91 ILE A N 1
ATOM 729 C CA . ILE A 1 91 ? -19.996 24.179 36.733 1.00 92.88 91 ILE A CA 1
ATOM 730 C C . ILE A 1 91 ? -21.214 24.994 37.215 1.00 92.88 91 ILE A C 1
ATOM 732 O O . ILE A 1 91 ? -21.060 26.093 37.751 1.00 92.88 91 ILE A O 1
ATOM 736 N N . ASN A 1 92 ? -22.432 24.447 37.099 1.00 89.69 92 ASN A N 1
ATOM 737 C CA . ASN A 1 92 ? -23.645 25.093 37.609 1.00 89.69 92 ASN A CA 1
ATOM 738 C C . ASN A 1 92 ? -23.648 25.265 39.129 1.00 89.69 92 ASN A C 1
ATOM 740 O O . ASN A 1 92 ? -24.341 26.149 39.620 1.00 89.69 92 ASN A O 1
ATOM 744 N N . GLU A 1 93 ? -22.880 24.463 39.869 1.00 91.19 93 GLU A N 1
ATOM 745 C CA . GLU A 1 93 ? -22.721 24.638 41.317 1.00 91.19 93 GLU A CA 1
ATOM 746 C C . GLU A 1 93 ? -22.092 25.996 41.673 1.00 91.19 93 GLU A C 1
ATOM 748 O O . GLU A 1 93 ? -22.329 26.521 42.760 1.00 91.19 93 GLU A O 1
ATOM 753 N N . VAL A 1 94 ? -21.335 26.590 40.744 1.00 91.81 94 VAL A N 1
ATOM 754 C CA . VAL A 1 94 ? -20.676 27.890 40.920 1.00 91.81 94 VAL A CA 1
ATOM 755 C C . VAL A 1 94 ? -21.542 29.015 40.358 1.00 91.81 94 VAL A C 1
ATOM 757 O O . VAL A 1 94 ? -21.895 29.954 41.075 1.00 91.81 94 VAL A O 1
ATOM 760 N N . PHE A 1 95 ? -21.938 28.916 39.086 1.00 92.62 95 PHE A N 1
ATOM 761 C CA . PHE A 1 95 ? -22.634 30.014 38.404 1.00 92.62 95 PHE A CA 1
ATOM 762 C C . PHE A 1 95 ? -24.153 30.016 38.609 1.00 92.62 95 PHE A C 1
ATOM 764 O O . PHE A 1 95 ? -24.806 31.008 38.294 1.00 92.62 95 PHE A O 1
ATOM 771 N N . ASN A 1 96 ? -24.738 28.958 39.183 1.00 88.25 96 ASN A N 1
ATOM 772 C CA . ASN A 1 96 ? -26.173 28.855 39.480 1.00 88.25 96 ASN A CA 1
ATOM 773 C C . ASN A 1 96 ? -27.077 29.183 38.272 1.00 88.25 96 ASN A C 1
ATOM 775 O O . ASN A 1 96 ? -28.108 29.842 38.415 1.00 88.25 96 ASN A O 1
ATOM 779 N N . GLY A 1 97 ? -26.672 28.762 37.069 1.00 85.00 97 GLY A N 1
ATOM 780 C CA . GLY A 1 97 ? -27.406 29.017 35.827 1.00 85.00 97 GLY A CA 1
ATOM 781 C C . GLY A 1 97 ? -27.213 30.414 35.221 1.00 85.00 97 GLY A C 1
ATOM 782 O O . GLY A 1 97 ? -27.863 30.723 34.221 1.00 85.00 97 GLY A O 1
ATOM 783 N N . LYS A 1 98 ? -26.374 31.278 35.812 1.00 92.31 98 LYS A N 1
ATOM 784 C CA . LYS A 1 98 ? -26.032 32.592 35.244 1.00 92.31 98 LYS A CA 1
ATOM 785 C C . LYS A 1 98 ? -25.127 32.449 34.023 1.00 92.31 98 LYS A C 1
ATOM 787 O O . LYS A 1 98 ? -24.406 31.465 33.890 1.00 92.31 98 LYS A O 1
ATOM 792 N N . GLN A 1 99 ? -25.150 33.463 33.159 1.00 95.00 99 GLN A N 1
ATOM 793 C CA . GLN A 1 99 ? -24.254 33.513 32.012 1.00 95.00 99 GLN A CA 1
ATOM 794 C C . GLN A 1 99 ? -22.829 33.894 32.417 1.00 95.00 99 GLN A C 1
ATOM 796 O O . GLN A 1 99 ? -22.638 34.828 33.198 1.00 95.00 99 GLN A O 1
ATOM 801 N N . PHE A 1 100 ? -21.850 33.194 31.851 1.00 96.56 100 PHE A N 1
ATOM 802 C CA . PHE A 1 100 ? -20.425 33.437 32.055 1.00 96.56 100 PHE A CA 1
ATOM 803 C C . PHE A 1 100 ? -19.652 33.141 30.767 1.00 96.56 100 PHE A C 1
ATOM 805 O O . PHE A 1 100 ? -20.027 32.240 30.020 1.00 96.56 100 PHE A O 1
ATOM 812 N N . ALA A 1 101 ? -18.577 33.879 30.501 1.00 97.06 101 ALA A N 1
ATOM 813 C CA . ALA A 1 101 ? -17.699 33.580 29.368 1.00 97.06 101 ALA A CA 1
ATOM 814 C C . ALA A 1 101 ? -16.557 32.648 29.769 1.00 97.06 101 ALA A C 1
ATOM 816 O O . ALA A 1 101 ? -16.188 32.569 30.942 1.00 97.06 101 ALA A O 1
ATOM 817 N N . ILE A 1 102 ? -15.982 31.963 28.785 1.00 97.31 102 ILE A N 1
ATOM 818 C CA . ILE A 1 102 ? -14.812 31.106 28.984 1.00 97.31 102 ILE A CA 1
ATOM 819 C C . ILE A 1 102 ? -13.598 31.720 28.301 1.00 97.31 102 ILE A C 1
ATOM 821 O O . ILE A 1 102 ? -13.680 32.186 27.166 1.00 97.31 102 ILE A O 1
ATOM 825 N N . ILE A 1 103 ? -12.459 31.674 28.985 1.00 96.94 103 ILE A N 1
ATOM 826 C CA . ILE A 1 103 ? -11.162 31.968 28.388 1.00 96.94 103 ILE A CA 1
ATOM 827 C C . ILE A 1 103 ? -10.109 30.962 28.844 1.00 96.94 103 ILE A C 1
ATOM 829 O O . ILE A 1 103 ? -10.242 30.356 29.903 1.00 96.94 103 ILE A O 1
ATOM 833 N N . GLY A 1 104 ? -9.055 30.742 28.068 1.00 94.19 104 GLY A N 1
ATOM 834 C CA . GLY A 1 104 ? -7.931 29.957 28.563 1.00 94.19 104 GLY A CA 1
ATOM 835 C C . GLY A 1 104 ? -6.858 29.675 27.529 1.00 94.19 104 GLY A C 1
ATOM 836 O O . GLY A 1 104 ? -7.076 29.745 26.319 1.00 94.19 104 GLY A O 1
ATOM 837 N N . ASN A 1 105 ? -5.684 29.314 28.035 1.00 91.06 105 ASN A N 1
ATOM 838 C CA . ASN A 1 105 ? -4.665 28.642 27.248 1.00 91.06 105 ASN A CA 1
ATOM 839 C C . ASN A 1 105 ? -4.917 27.133 27.343 1.00 91.06 105 ASN A C 1
ATOM 841 O O . ASN A 1 105 ? -4.381 26.470 28.231 1.00 91.06 105 ASN A O 1
ATOM 845 N N . PHE A 1 106 ? -5.818 26.614 26.508 1.00 90.69 106 PHE A N 1
ATOM 846 C CA . PHE A 1 106 ? -6.315 25.255 26.687 1.00 90.69 106 PHE A CA 1
ATOM 847 C C . PHE A 1 106 ? -5.212 24.215 26.459 1.00 90.69 106 PHE A C 1
ATOM 849 O O . PHE A 1 106 ? -4.473 24.319 25.476 1.00 90.69 106 PHE A O 1
ATOM 856 N N . PRO A 1 107 ? -5.124 23.172 27.305 1.00 82.75 107 PRO A N 1
ATOM 857 C CA . PRO A 1 107 ? -4.206 22.075 27.045 1.00 82.75 107 PRO A CA 1
ATOM 858 C C . PRO A 1 107 ? -4.600 21.362 25.748 1.00 82.75 107 PRO A C 1
ATOM 860 O O . PRO A 1 107 ? -5.778 21.085 25.498 1.00 82.75 107 PRO A O 1
ATOM 863 N N . TYR A 1 108 ? -3.613 21.083 24.898 1.00 80.12 108 TYR A N 1
ATOM 864 C CA . TYR A 1 108 ? -3.872 20.651 23.525 1.00 80.12 108 TYR A CA 1
ATOM 865 C C . TYR A 1 108 ? -4.634 19.326 23.437 1.00 80.12 108 TYR A C 1
ATOM 867 O O . TYR A 1 108 ? -5.564 19.219 22.636 1.00 80.12 108 TYR A O 1
ATOM 875 N N . ASN A 1 109 ? -4.319 18.381 24.325 1.00 75.62 109 ASN A N 1
ATOM 876 C CA . ASN A 1 109 ? -4.941 17.057 24.414 1.00 75.62 109 ASN A CA 1
ATOM 877 C C . ASN A 1 109 ? -6.440 17.081 24.772 1.00 75.62 109 ASN A C 1
ATOM 879 O O . ASN A 1 109 ? -7.151 16.129 24.454 1.00 75.62 109 ASN A O 1
ATOM 883 N N . ILE A 1 110 ? -6.922 18.148 25.424 1.00 84.69 110 ILE A N 1
ATOM 884 C CA . ILE A 1 110 ? -8.325 18.273 25.856 1.00 84.69 110 ILE A CA 1
ATOM 885 C C . ILE A 1 110 ? -9.081 19.447 25.214 1.00 84.69 110 ILE A C 1
ATOM 887 O O . ILE A 1 110 ? -10.257 19.675 25.507 1.00 84.69 110 ILE A O 1
ATOM 891 N N . SER A 1 111 ? -8.424 20.217 24.346 1.00 89.00 111 SER A N 1
ATOM 892 C CA . SER A 1 111 ? -8.971 21.450 23.766 1.00 89.00 111 SER A CA 1
ATOM 893 C C . SER A 1 111 ? -10.280 21.227 22.992 1.00 89.00 111 SER A C 1
ATOM 895 O O . SER A 1 111 ? -11.219 22.016 23.101 1.00 89.00 111 SER A O 1
ATOM 897 N N . THR A 1 112 ? -10.393 20.104 22.280 1.00 89.69 112 THR A N 1
ATOM 898 C CA . THR A 1 112 ? -11.609 19.713 21.551 1.00 89.69 112 THR A CA 1
ATOM 899 C C . THR A 1 112 ? -12.758 19.358 22.504 1.00 89.69 112 THR A C 1
ATOM 901 O O . THR A 1 112 ? -13.899 19.775 22.304 1.00 89.69 112 THR A O 1
ATOM 904 N N . GLN A 1 113 ? -12.466 18.638 23.585 1.00 91.81 113 GLN A N 1
ATOM 905 C CA . GLN A 1 113 ? -13.429 18.253 24.615 1.00 91.81 113 GLN A CA 1
ATOM 906 C C . GLN A 1 113 ? -13.948 19.486 25.372 1.00 91.81 113 GLN A C 1
ATOM 908 O O . GLN A 1 113 ? -15.137 19.559 25.686 1.00 91.81 113 GLN A O 1
ATOM 913 N N . ILE A 1 114 ? -13.093 20.491 25.603 1.00 94.19 114 ILE A N 1
ATOM 914 C CA . ILE A 1 114 ? -13.491 21.788 26.174 1.00 94.19 114 ILE A CA 1
ATOM 915 C C . ILE A 1 114 ? -14.510 22.495 25.269 1.00 94.19 114 ILE A C 1
ATOM 917 O O . ILE A 1 114 ? -15.509 23.023 25.768 1.00 94.19 114 ILE A O 1
ATOM 921 N N . VAL A 1 115 ? -14.313 22.464 23.946 1.00 95.19 115 VAL A N 1
ATOM 922 C CA . VAL A 1 115 ? -15.267 23.036 22.979 1.00 95.19 115 VAL A CA 1
ATOM 923 C C . VAL A 1 115 ? -16.597 22.286 23.014 1.00 95.19 115 VAL A C 1
ATOM 925 O O . VAL A 1 115 ? -17.648 22.920 23.089 1.00 95.19 115 VAL A O 1
ATOM 928 N N . PHE A 1 116 ? -16.586 20.950 23.040 1.00 93.81 116 PHE A N 1
ATOM 929 C CA . PHE A 1 116 ? -17.826 20.173 23.160 1.00 93.81 116 PHE A CA 1
ATOM 930 C C . PHE A 1 116 ? -18.585 20.482 24.448 1.00 93.81 116 PHE A C 1
ATOM 932 O O . PHE A 1 116 ? -19.783 20.759 24.400 1.00 93.81 116 PHE A O 1
ATOM 939 N N . LYS A 1 117 ? -17.889 20.539 25.586 1.00 94.50 117 LYS A N 1
ATOM 940 C CA . LYS A 1 117 ? -18.513 20.907 26.858 1.00 94.50 117 LYS A CA 1
ATOM 941 C C . LYS A 1 117 ? -19.062 22.337 26.847 1.00 94.50 117 LYS A C 1
ATOM 943 O O . LYS A 1 117 ? -20.132 22.600 27.395 1.00 94.50 117 LYS A O 1
ATOM 948 N N . THR A 1 118 ? -18.372 23.258 26.179 1.00 95.12 118 THR A N 1
ATOM 949 C CA . THR A 1 118 ? -18.866 24.624 25.956 1.00 95.12 118 THR A CA 1
ATOM 950 C C . THR A 1 118 ? -20.172 24.621 25.153 1.00 95.12 118 THR A C 1
ATOM 952 O O . THR A 1 118 ? -21.135 25.277 25.543 1.00 95.12 118 THR A O 1
ATOM 955 N N . LEU A 1 119 ? -20.264 23.811 24.093 1.00 94.94 119 LEU A N 1
ATOM 956 C CA . LEU A 1 119 ? -21.477 23.662 23.275 1.00 94.94 119 LEU A CA 1
ATOM 957 C C . LEU A 1 119 ? -22.652 23.017 24.032 1.00 94.94 119 LEU A C 1
ATOM 959 O O . LEU A 1 119 ? -23.818 23.371 23.807 1.00 94.94 119 LEU A O 1
ATOM 963 N N . GLU A 1 120 ? -22.380 22.093 24.954 1.00 93.56 120 GLU A N 1
ATOM 964 C CA . GLU A 1 120 ? -23.395 21.547 25.867 1.00 93.56 120 GLU A CA 1
ATOM 965 C C . GLU A 1 120 ? -23.978 22.643 26.769 1.00 93.56 120 GLU A C 1
ATOM 967 O O . GLU A 1 120 ? -25.193 22.712 26.976 1.00 93.56 120 GLU A O 1
ATOM 972 N N . LEU A 1 121 ? -23.118 23.549 27.237 1.00 93.81 121 LEU A N 1
ATOM 973 C CA . LEU A 1 121 ? -23.452 24.678 28.104 1.00 93.81 121 LEU A CA 1
ATOM 974 C C . LEU A 1 121 ? -23.801 25.967 27.340 1.00 93.81 121 LEU A C 1
ATOM 976 O O . LEU A 1 121 ? -23.925 27.025 27.957 1.00 93.81 121 LEU A O 1
ATOM 980 N N . ARG A 1 122 ? -24.042 25.896 26.024 1.00 93.56 122 ARG A N 1
ATOM 981 C CA . ARG A 1 122 ? -24.215 27.065 25.135 1.00 93.56 122 ARG A CA 1
ATOM 982 C C . ARG A 1 122 ? -25.249 28.108 25.566 1.00 93.56 122 ARG A C 1
ATOM 984 O O . ARG A 1 122 ? -25.139 29.273 25.219 1.00 93.56 122 ARG A O 1
ATOM 991 N N . ASN A 1 123 ?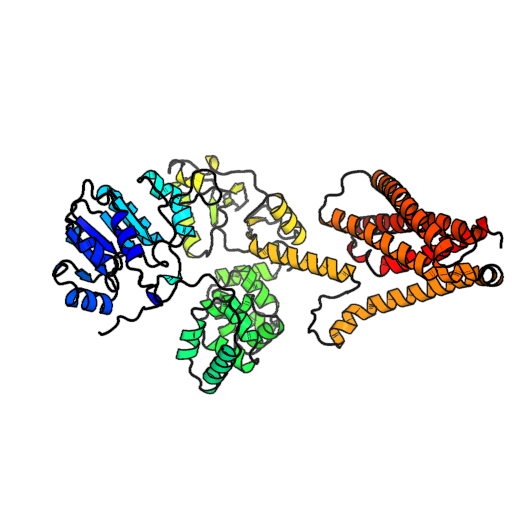 -26.264 27.710 26.335 1.00 92.69 123 ASN A N 1
ATOM 992 C CA . ASN A 1 123 ? -27.276 28.645 26.844 1.00 92.69 123 ASN A CA 1
ATOM 993 C C . ASN A 1 123 ? -26.727 29.566 27.955 1.00 92.69 123 ASN A C 1
ATOM 995 O O . ASN A 1 123 ? -27.295 30.626 28.215 1.00 92.69 123 ASN A O 1
ATOM 999 N N . GLN A 1 124 ? -25.651 29.145 28.623 1.00 94.56 124 GLN A N 1
ATOM 1000 C CA . GLN A 1 124 ? -24.969 29.886 29.685 1.00 94.56 124 GLN A CA 1
ATOM 1001 C C . GLN A 1 124 ? -23.686 30.561 29.206 1.00 94.56 124 GLN A C 1
ATOM 1003 O O . GLN A 1 124 ? -23.274 31.538 29.816 1.00 94.56 124 GLN A O 1
ATOM 1008 N N . ILE A 1 125 ? -23.064 30.069 28.136 1.00 96.12 125 ILE A N 1
ATOM 1009 C CA . ILE A 1 125 ? -21.800 30.612 27.637 1.00 96.12 125 ILE A CA 1
ATOM 1010 C C . ILE A 1 125 ? -22.091 31.439 26.386 1.00 96.12 125 ILE A C 1
ATOM 1012 O O . ILE A 1 125 ? -22.158 30.870 25.300 1.00 96.12 125 ILE A O 1
ATOM 1016 N N . PRO A 1 126 ? -22.320 32.759 26.498 1.00 94.69 126 PRO A N 1
ATOM 1017 C CA . PRO A 1 126 ? -22.572 33.599 25.330 1.00 94.69 126 PRO A CA 1
ATOM 1018 C C . PRO A 1 126 ? -21.324 33.775 24.456 1.00 94.69 126 PRO A C 1
ATOM 1020 O O . PRO A 1 126 ? -21.452 34.037 23.266 1.00 94.69 126 PRO A O 1
ATOM 1023 N N . GLU A 1 127 ? -20.131 33.621 25.033 1.00 95.81 127 GLU A N 1
ATOM 1024 C CA . GLU A 1 127 ? -18.856 33.876 24.370 1.00 95.81 127 GLU A CA 1
ATOM 1025 C C . GLU A 1 127 ? -17.761 32.989 24.974 1.00 95.81 127 GLU A C 1
ATOM 1027 O O . GLU A 1 127 ? -17.717 32.780 26.192 1.00 95.81 127 GLU A O 1
ATOM 1032 N N . PHE A 1 128 ? -16.865 32.474 24.134 1.00 95.75 128 PHE A N 1
ATOM 1033 C CA . PHE A 1 128 ? -15.630 31.853 24.591 1.00 95.75 128 PHE A CA 1
ATOM 1034 C C . PHE A 1 128 ? -14.469 32.237 23.680 1.00 95.75 128 PHE A C 1
ATOM 1036 O O . PHE A 1 128 ? -14.620 32.325 22.463 1.00 95.75 128 PHE A O 1
ATOM 1043 N N . ALA A 1 129 ? -13.303 32.421 24.282 1.00 95.12 129 ALA A N 1
ATOM 1044 C CA . ALA A 1 129 ? -12.044 32.594 23.581 1.00 95.12 129 ALA A CA 1
ATOM 1045 C C . ALA A 1 129 ? -11.044 31.571 24.111 1.00 95.12 129 ALA A C 1
ATOM 1047 O O . ALA A 1 129 ? -11.108 31.148 25.261 1.00 95.12 129 ALA A O 1
ATOM 1048 N N . GLY A 1 130 ? -10.110 31.132 23.286 1.00 92.75 130 GLY A N 1
ATOM 1049 C CA . GLY A 1 130 ? -9.147 30.146 23.740 1.00 92.75 130 GLY A CA 1
ATOM 1050 C C . GLY A 1 130 ? -7.980 30.023 22.802 1.00 92.75 130 GLY A C 1
ATOM 1051 O O . GLY A 1 130 ? -8.095 30.279 21.603 1.00 92.75 130 GLY A O 1
ATOM 1052 N N . MET A 1 131 ? -6.851 29.617 23.361 1.00 91.62 131 MET A N 1
ATOM 1053 C CA . MET A 1 131 ? -5.737 29.173 22.550 1.00 91.62 131 MET A CA 1
ATOM 1054 C C . MET A 1 131 ? -5.904 27.699 22.203 1.00 91.62 131 MET A C 1
ATOM 1056 O O . MET A 1 131 ? -6.166 26.871 23.072 1.00 91.62 131 MET A O 1
ATOM 1060 N N . PHE A 1 132 ? -5.717 27.385 20.927 1.00 91.44 132 PHE A N 1
ATOM 1061 C CA . PHE A 1 132 ? -5.784 26.034 20.387 1.00 91.44 132 PHE A CA 1
ATOM 1062 C C . PHE A 1 132 ? -4.519 25.744 19.584 1.00 91.44 132 PHE A C 1
ATOM 1064 O O . PHE A 1 132 ? -3.817 26.667 19.159 1.00 91.44 132 PHE A O 1
ATOM 1071 N N . GLN A 1 133 ? -4.266 24.464 19.308 1.00 87.62 133 GLN A N 1
ATOM 1072 C CA . GLN A 1 133 ? -3.376 24.114 18.202 1.00 87.62 133 GLN A CA 1
ATOM 1073 C C . GLN A 1 133 ? -3.920 24.722 16.910 1.00 87.62 133 GLN A C 1
ATOM 1075 O O . GLN A 1 133 ? -5.139 24.839 16.727 1.00 87.62 133 GLN A O 1
ATOM 1080 N N . LYS A 1 134 ? -3.012 25.134 16.025 1.00 87.19 134 LYS A N 1
ATOM 1081 C CA . LYS A 1 134 ? -3.356 25.902 14.828 1.00 87.19 134 LYS A CA 1
ATOM 1082 C C . LYS A 1 134 ? -4.389 25.165 13.973 1.00 87.19 134 LYS A C 1
ATOM 1084 O O . LYS A 1 134 ? -5.393 25.759 13.598 1.00 87.19 134 LYS A O 1
ATOM 1089 N N . GLU A 1 135 ? -4.184 23.872 13.764 1.00 87.19 135 GLU A N 1
ATOM 1090 C CA . GLU A 1 135 ? -5.027 22.992 12.957 1.00 87.19 135 GLU A CA 1
ATOM 1091 C C . GLU A 1 135 ? -6.444 22.871 13.541 1.00 87.19 135 GLU A C 1
ATOM 1093 O O . GLU A 1 135 ? -7.428 22.807 12.803 1.00 87.19 135 GLU A O 1
ATOM 1098 N N . VAL A 1 136 ? -6.568 22.876 14.874 1.00 88.44 136 VAL A N 1
ATOM 1099 C CA . VAL A 1 136 ? -7.858 22.817 15.578 1.00 88.44 136 VAL A CA 1
ATOM 1100 C C . VAL A 1 136 ? -8.600 24.149 15.454 1.00 88.44 136 VAL A C 1
ATOM 1102 O O . VAL A 1 136 ? -9.786 24.152 15.122 1.00 88.44 136 VAL A O 1
ATOM 1105 N N . ALA A 1 137 ? -7.915 25.280 15.662 1.00 91.75 137 ALA A N 1
ATOM 1106 C CA . ALA A 1 137 ? -8.504 26.610 15.485 1.00 91.75 137 ALA A CA 1
ATOM 1107 C C . ALA A 1 137 ? -8.963 26.850 14.040 1.00 91.75 137 ALA A C 1
ATOM 1109 O O . ALA A 1 137 ? -10.078 27.329 13.820 1.00 91.75 137 ALA A O 1
ATOM 1110 N N . GLU A 1 138 ? -8.127 26.489 13.061 1.00 90.75 138 GLU A N 1
ATOM 1111 C CA . GLU A 1 138 ? -8.464 26.563 11.637 1.00 90.75 138 GLU A CA 1
ATOM 1112 C C . GLU A 1 138 ? -9.696 25.710 11.341 1.00 90.75 138 GLU A C 1
ATOM 1114 O O . GLU A 1 138 ? -10.670 26.224 10.799 1.00 90.75 138 GLU A O 1
ATOM 1119 N N . ARG A 1 139 ? -9.730 24.456 11.811 1.00 90.12 139 ARG A N 1
ATOM 1120 C CA . ARG A 1 139 ? -10.890 23.569 11.656 1.00 90.12 139 ARG A CA 1
ATOM 1121 C C . ARG A 1 139 ? -12.165 24.162 12.253 1.00 90.12 139 ARG A C 1
ATOM 1123 O O . ARG A 1 139 ? -13.204 24.094 11.607 1.00 90.12 139 ARG A O 1
ATOM 1130 N N . ILE A 1 140 ? -12.128 24.751 13.448 1.00 93.06 140 ILE A N 1
ATOM 1131 C CA . ILE A 1 140 ? -13.311 25.379 14.069 1.00 93.06 140 ILE A CA 1
ATOM 1132 C C . ILE A 1 140 ? -13.843 26.537 13.207 1.00 93.06 140 ILE A C 1
ATOM 1134 O O . ILE A 1 140 ? -15.055 26.657 13.009 1.00 93.06 140 ILE A O 1
ATOM 1138 N N . CYS A 1 141 ? -12.946 27.359 12.661 1.00 93.62 141 CYS A N 1
ATOM 1139 C CA . CYS A 1 141 ? -13.290 28.565 11.898 1.00 93.62 141 CYS A CA 1
ATOM 1140 C C . CYS A 1 141 ? -13.481 28.311 10.389 1.00 93.62 141 CYS A C 1
ATOM 1142 O O . CYS A 1 141 ? -13.809 29.229 9.634 1.00 93.62 141 CYS A O 1
ATOM 1144 N N . GLU A 1 142 ? -13.266 27.076 9.936 1.00 94.06 142 GLU A N 1
ATOM 1145 C CA . GLU A 1 142 ? -13.242 26.720 8.523 1.00 94.06 142 GLU A CA 1
ATOM 1146 C C . GLU A 1 142 ? -14.612 26.904 7.854 1.00 94.06 142 GLU A C 1
ATOM 1148 O O . GLU A 1 142 ? -15.653 26.564 8.418 1.00 94.06 142 GLU A O 1
ATOM 1153 N N . LYS A 1 143 ? -14.644 27.405 6.615 1.00 89.94 143 LYS A N 1
ATOM 1154 C CA . LYS A 1 143 ? -15.908 27.647 5.902 1.00 89.94 143 LYS A CA 1
ATOM 1155 C C . LYS A 1 143 ? -16.426 26.382 5.223 1.00 89.94 143 LYS A C 1
ATOM 1157 O O . LYS A 1 143 ? -15.665 25.551 4.739 1.00 89.94 143 LYS A O 1
ATOM 1162 N N . LYS A 1 144 ? -17.755 26.279 5.099 1.00 86.50 144 LYS A N 1
ATOM 1163 C CA . LYS A 1 144 ? -18.408 25.171 4.383 1.00 86.50 144 LYS A CA 1
ATOM 1164 C C . LYS A 1 144 ? -17.833 24.980 2.971 1.00 86.50 144 LYS A C 1
ATOM 1166 O O . LYS A 1 144 ? -17.695 25.945 2.218 1.00 86.50 144 LYS A O 1
ATOM 1171 N N . GLY A 1 145 ? -17.603 23.724 2.591 1.00 78.38 145 GLY A N 1
ATOM 1172 C CA . GLY A 1 145 ? -17.179 23.343 1.239 1.00 78.38 145 GLY A CA 1
ATOM 1173 C C . GLY A 1 145 ? -15.669 23.196 1.036 1.00 78.38 145 GLY A C 1
ATOM 1174 O O . GLY A 1 145 ? -15.247 22.986 -0.098 1.00 78.38 145 GLY A O 1
ATOM 1175 N N . THR A 1 146 ? -14.863 23.280 2.095 1.00 80.00 146 THR A N 1
ATOM 1176 C CA . THR A 1 146 ? -13.430 22.949 2.059 1.00 80.00 146 THR A CA 1
ATOM 1177 C C . THR A 1 146 ? -13.168 21.574 2.682 1.00 80.00 146 THR A C 1
ATOM 1179 O O . THR A 1 146 ? -14.018 21.035 3.391 1.00 80.00 146 THR A O 1
ATOM 1182 N N . LYS A 1 147 ? -11.996 20.982 2.412 1.00 74.62 147 LYS A N 1
ATOM 1183 C CA . LYS A 1 147 ? -11.616 19.660 2.950 1.00 74.62 147 LYS A CA 1
ATOM 1184 C C . LYS A 1 147 ? -11.446 19.657 4.476 1.00 74.62 147 LYS A C 1
ATOM 1186 O O . LYS A 1 147 ? -11.678 18.636 5.107 1.00 74.62 147 LYS A O 1
ATOM 1191 N N . THR A 1 148 ? -11.071 20.795 5.060 1.00 74.50 148 THR A N 1
ATOM 1192 C CA . THR A 1 148 ? -10.861 20.953 6.509 1.00 74.50 148 THR A CA 1
ATOM 1193 C C . THR A 1 148 ? -12.181 21.190 7.264 1.00 74.50 148 THR A C 1
ATOM 1195 O O . THR A 1 148 ? -12.207 21.138 8.492 1.00 74.50 148 THR A O 1
ATOM 1198 N N . TYR A 1 149 ? -13.295 21.415 6.550 1.00 83.44 149 TYR A N 1
ATOM 1199 C CA . TYR A 1 149 ? -14.621 21.597 7.141 1.00 83.44 149 TYR A CA 1
ATOM 1200 C C . TYR A 1 149 ? -15.154 20.271 7.697 1.00 83.44 149 TYR A C 1
ATOM 1202 O O . TYR A 1 149 ? -15.510 19.366 6.941 1.00 83.44 149 TYR A O 1
ATOM 1210 N N . GLY A 1 150 ? -15.232 20.163 9.023 1.00 84.50 150 GLY A N 1
ATOM 1211 C CA . GLY A 1 150 ? -15.567 18.921 9.719 1.00 84.50 150 GLY A CA 1
ATOM 1212 C C . GLY A 1 150 ? -16.625 19.092 10.806 1.00 84.50 150 GLY A C 1
ATOM 1213 O O . GLY A 1 150 ? -17.316 20.107 10.894 1.00 84.50 150 GLY A O 1
ATOM 1214 N N . ILE A 1 151 ? -16.742 18.083 11.673 1.00 86.38 151 ILE A N 1
ATOM 1215 C CA . ILE A 1 151 ? -17.749 18.045 12.744 1.00 86.38 151 ILE A CA 1
ATOM 1216 C C . ILE A 1 151 ? -17.661 19.251 13.692 1.00 86.38 151 ILE A C 1
ATOM 1218 O O . ILE A 1 151 ? -18.687 19.828 14.044 1.00 86.38 151 ILE A O 1
ATOM 1222 N N . LEU A 1 152 ? -16.445 19.680 14.051 1.00 85.75 152 LEU A N 1
ATOM 1223 C CA . LEU A 1 152 ? -16.231 20.839 14.922 1.00 85.75 152 LEU A CA 1
ATOM 1224 C C . LEU A 1 152 ? -16.678 22.145 14.265 1.00 85.75 152 LEU A C 1
ATOM 1226 O O . LEU A 1 152 ? -17.358 22.939 14.909 1.00 85.75 152 LEU A O 1
ATOM 1230 N N . SER A 1 153 ? -16.368 22.331 12.979 1.00 91.12 153 SER A N 1
ATOM 1231 C CA . SER A 1 153 ? -16.809 23.489 12.197 1.00 91.12 153 SER A CA 1
ATOM 1232 C C . SER A 1 153 ? -18.334 23.571 12.184 1.00 91.12 153 SER A C 1
ATOM 1234 O O . SER A 1 153 ? -18.909 24.610 12.491 1.00 91.12 153 SER A O 1
ATOM 1236 N N . VAL A 1 154 ? -19.002 22.449 11.883 1.00 89.75 154 VAL A N 1
ATOM 1237 C CA . VAL A 1 154 ? -20.469 22.364 11.825 1.00 89.75 154 VAL A CA 1
ATOM 1238 C C . VAL A 1 154 ? -21.097 22.687 13.178 1.00 89.75 154 VAL A C 1
ATOM 1240 O O . VAL A 1 154 ? -22.041 23.470 13.238 1.00 89.75 154 VAL A O 1
ATOM 1243 N N . LEU A 1 155 ? -20.602 22.079 14.257 1.00 91.69 155 LEU A N 1
ATOM 1244 C CA . LEU A 1 155 ? -21.221 22.204 15.573 1.00 91.69 155 LEU A CA 1
ATOM 1245 C C . LEU A 1 155 ? -20.992 23.578 16.199 1.00 91.69 155 LEU A C 1
ATOM 1247 O O . LEU A 1 155 ? -21.937 24.141 16.743 1.00 91.69 155 LEU A O 1
ATOM 1251 N N . VAL A 1 156 ? -19.783 24.138 16.100 1.00 94.69 156 VAL A N 1
ATOM 1252 C CA . VAL A 1 156 ? -19.508 25.477 16.637 1.00 94.69 156 VAL A CA 1
ATOM 1253 C C . VAL A 1 156 ? -20.283 26.529 15.849 1.00 94.69 156 VAL A C 1
ATOM 1255 O O . VAL A 1 156 ? -21.033 27.296 16.447 1.00 94.69 156 VAL A O 1
ATOM 1258 N N . GLN A 1 157 ? -20.203 26.505 14.514 1.00 94.38 157 GLN A N 1
ATOM 1259 C CA . GLN A 1 157 ? -20.844 27.515 13.659 1.00 94.38 157 GLN A CA 1
ATOM 1260 C C . GLN A 1 157 ? -22.376 27.405 13.612 1.00 94.38 157 GLN A C 1
ATOM 1262 O O . GLN A 1 157 ? -23.049 28.300 13.105 1.00 94.38 157 GLN A O 1
ATOM 1267 N N . ALA A 1 158 ? -22.956 26.318 14.131 1.00 93.31 158 ALA A N 1
ATOM 1268 C CA . ALA A 1 158 ? -24.402 26.208 14.306 1.00 93.31 158 ALA A CA 1
ATOM 1269 C C . ALA A 1 158 ? -24.932 27.072 15.465 1.00 93.31 158 ALA A C 1
ATOM 1271 O O . ALA A 1 158 ? -26.119 27.405 15.468 1.00 93.31 158 ALA A O 1
ATOM 1272 N N . PHE A 1 159 ? -24.085 27.409 16.445 1.00 95.25 159 PHE A N 1
ATOM 1273 C CA . PHE A 1 159 ? -24.490 28.111 17.668 1.00 95.25 159 PHE A CA 1
ATOM 1274 C C . PHE A 1 159 ? -23.696 29.392 17.954 1.00 95.25 159 PHE A C 1
ATOM 1276 O O . PHE A 1 159 ? -24.204 30.243 18.680 1.00 95.25 159 PHE A O 1
ATOM 1283 N N . TYR A 1 160 ? -22.499 29.541 17.384 1.00 95.50 160 TYR A N 1
ATOM 1284 C CA . TYR A 1 160 ? -21.599 30.674 17.593 1.00 95.50 160 TYR A CA 1
ATOM 1285 C C . TYR A 1 160 ? -21.069 31.222 16.269 1.00 95.50 160 TYR A C 1
ATOM 1287 O O . TYR A 1 160 ? -20.893 30.478 15.305 1.00 95.50 160 TYR A O 1
ATOM 1295 N N . ASP A 1 161 ? -20.729 32.509 16.260 1.00 94.12 161 ASP A N 1
ATOM 1296 C CA . ASP A 1 161 ? -19.848 33.079 15.244 1.00 94.12 161 ASP A CA 1
ATOM 1297 C C . ASP A 1 161 ? -18.394 32.750 15.623 1.00 94.12 161 ASP A C 1
ATOM 1299 O O . ASP A 1 161 ? -17.934 33.106 16.706 1.00 94.12 161 ASP A O 1
ATOM 1303 N N . ALA A 1 162 ? -17.682 32.026 14.754 1.00 94.69 162 ALA A N 1
ATOM 1304 C CA . ALA A 1 162 ? -16.301 31.601 14.989 1.00 94.69 162 ALA A CA 1
ATOM 1305 C C . ALA A 1 162 ? -15.318 32.432 14.153 1.00 94.69 162 ALA A C 1
ATOM 1307 O O . ALA A 1 162 ? -15.445 32.502 12.927 1.00 94.69 162 ALA A O 1
ATOM 1308 N N . GLU A 1 163 ? -14.319 33.024 14.808 1.00 95.00 163 GLU A N 1
ATOM 1309 C CA . GLU A 1 163 ? -13.291 33.851 14.174 1.00 95.00 163 GLU A CA 1
ATOM 1310 C C . GLU A 1 163 ? -11.882 33.425 14.613 1.00 95.00 163 GLU A C 1
ATOM 1312 O O . GLU A 1 163 ? -11.610 33.226 15.797 1.00 95.00 163 GLU A O 1
ATOM 1317 N N . TYR A 1 164 ? -10.966 33.315 13.646 1.00 94.06 164 TYR A N 1
ATOM 1318 C CA . TYR A 1 164 ? -9.544 33.101 13.907 1.00 94.06 164 TYR A CA 1
ATOM 1319 C C . TYR A 1 164 ? -8.857 34.454 14.124 1.00 94.06 164 TYR A C 1
ATOM 1321 O O . TYR A 1 164 ? -8.714 35.228 13.178 1.00 94.06 164 TYR A O 1
ATOM 1329 N N . LEU A 1 165 ? -8.419 34.737 15.353 1.00 94.00 165 LEU A N 1
ATOM 1330 C CA . LEU A 1 165 ? -7.932 36.068 15.736 1.00 94.00 165 LEU A CA 1
ATOM 1331 C C . LEU A 1 165 ? -6.464 36.311 15.348 1.00 94.00 165 LEU A C 1
ATOM 1333 O O . LEU A 1 165 ? -6.164 37.222 14.578 1.00 94.00 165 LEU A O 1
ATOM 1337 N N . PHE A 1 166 ? -5.528 35.517 15.876 1.00 93.94 166 PHE A N 1
ATOM 1338 C CA . PHE A 1 166 ? -4.100 35.620 15.557 1.00 93.94 166 PHE A CA 1
ATOM 1339 C C . PHE A 1 166 ? -3.332 34.344 15.927 1.00 93.94 166 PHE A C 1
ATOM 1341 O O . PHE A 1 166 ? -3.762 33.558 16.767 1.00 93.94 166 PHE A O 1
ATOM 1348 N N . THR A 1 167 ? -2.164 34.150 15.308 1.00 91.94 167 THR A N 1
ATOM 1349 C CA . THR A 1 167 ? -1.261 33.022 15.587 1.00 91.94 167 THR A CA 1
ATOM 1350 C C . THR A 1 167 ? -0.222 33.402 16.642 1.00 91.94 167 THR A C 1
ATOM 1352 O O . THR A 1 167 ? 0.364 34.483 16.584 1.00 91.94 167 THR A O 1
ATOM 1355 N N . VAL A 1 168 ? 0.048 32.489 17.576 1.00 89.25 168 VAL A N 1
ATOM 1356 C CA . VAL A 1 168 ? 1.064 32.635 18.628 1.00 89.25 168 VAL A CA 1
ATOM 1357 C C . VAL A 1 168 ? 2.244 31.699 18.342 1.00 89.25 168 VAL A C 1
ATOM 1359 O O . VAL A 1 168 ? 2.041 30.568 17.910 1.00 89.25 168 VAL A O 1
ATOM 1362 N N . ASN A 1 169 ? 3.478 32.167 18.549 1.00 86.81 169 ASN A N 1
ATOM 1363 C CA . ASN A 1 169 ? 4.695 31.382 18.302 1.00 86.81 169 ASN A CA 1
ATOM 1364 C C . ASN A 1 169 ? 4.994 30.415 19.470 1.00 86.81 169 ASN A C 1
ATOM 1366 O O . ASN A 1 169 ? 4.841 30.794 20.624 1.00 86.81 169 ASN A O 1
ATOM 1370 N N . GLU A 1 170 ? 5.465 29.197 19.189 1.00 85.25 170 GLU A N 1
ATOM 1371 C CA . GLU A 1 170 ? 5.846 28.175 20.184 1.00 85.25 170 GLU A CA 1
ATOM 1372 C C . GLU A 1 170 ? 6.881 28.656 21.225 1.00 85.25 170 GLU A C 1
ATOM 1374 O O . GLU A 1 170 ? 6.846 28.239 22.386 1.00 85.25 170 GLU A O 1
ATOM 1379 N N . ASP A 1 171 ? 7.736 29.614 20.855 1.00 86.31 171 ASP A N 1
ATOM 1380 C CA . ASP A 1 171 ? 8.775 30.180 21.720 1.00 86.31 171 ASP A CA 1
ATOM 1381 C C . ASP A 1 171 ? 8.227 30.934 22.938 1.00 86.31 171 ASP A C 1
ATOM 1383 O O . ASP A 1 171 ? 8.976 31.189 23.888 1.00 86.31 171 ASP A O 1
ATOM 1387 N N . VAL A 1 172 ? 6.935 31.285 22.956 1.00 88.12 172 VAL A N 1
ATOM 1388 C CA . VAL A 1 172 ? 6.315 32.027 24.066 1.00 88.12 172 VAL A CA 1
ATOM 1389 C C . VAL A 1 172 ? 5.834 31.141 25.217 1.00 88.12 172 VAL A C 1
ATOM 1391 O O . VAL A 1 172 ? 5.282 31.662 26.187 1.00 88.12 172 VAL A O 1
ATOM 1394 N N . PHE A 1 173 ? 6.073 29.827 25.154 1.00 87.12 173 PHE A N 1
ATOM 1395 C CA . PHE A 1 173 ? 5.675 28.867 26.188 1.00 87.12 173 PHE A CA 1
ATOM 1396 C C . PHE A 1 173 ? 6.871 28.244 26.916 1.00 87.12 173 PHE A C 1
ATOM 1398 O O . PHE A 1 173 ? 8.031 28.359 26.497 1.00 87.12 173 PHE A O 1
ATOM 1405 N N . VAL A 1 174 ? 6.580 27.593 28.045 1.00 82.31 174 VAL A N 1
ATOM 1406 C CA . VAL A 1 174 ? 7.505 26.739 28.797 1.00 82.31 174 VAL A CA 1
ATOM 1407 C C . VAL A 1 174 ? 6.768 25.480 29.293 1.00 82.31 174 VAL A C 1
ATOM 1409 O O . VAL A 1 174 ? 5.865 25.613 30.122 1.00 82.31 174 VAL A O 1
ATOM 1412 N N . PRO A 1 175 ? 7.163 24.272 28.842 1.00 81.56 175 PRO A N 1
ATOM 1413 C CA . PRO A 1 175 ? 8.045 24.028 27.695 1.00 81.56 175 PRO A CA 1
ATOM 1414 C C . PRO A 1 175 ? 7.380 24.490 26.381 1.00 81.56 175 PRO A C 1
ATOM 1416 O O . PRO A 1 175 ? 6.151 24.593 26.336 1.00 81.56 175 PRO A O 1
ATOM 1419 N N . PRO A 1 176 ? 8.147 24.776 25.314 1.00 80.06 176 PRO A N 1
ATOM 1420 C CA . PRO A 1 176 ? 7.559 25.042 24.003 1.00 80.06 176 PRO A CA 1
ATOM 1421 C C . PRO A 1 176 ? 6.735 23.825 23.523 1.00 80.06 176 PRO A C 1
ATOM 1423 O O . PRO A 1 176 ? 7.161 22.687 23.751 1.00 80.06 176 PRO A O 1
ATOM 1426 N N . PRO A 1 177 ? 5.563 24.030 22.892 1.00 71.75 177 PRO A N 1
ATOM 1427 C CA . PRO A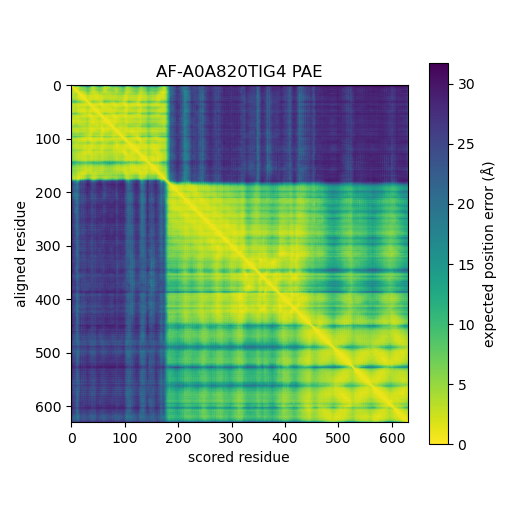 1 177 ? 4.850 22.991 22.153 1.00 71.75 177 PRO A CA 1
ATOM 1428 C C . PRO A 1 177 ? 5.792 22.314 21.157 1.00 71.75 177 PRO A C 1
ATOM 1430 O O . PRO A 1 177 ? 6.492 23.004 20.421 1.00 71.75 177 PRO A O 1
ATOM 1433 N N . LYS A 1 178 ? 5.831 20.978 21.117 1.00 62.22 178 LYS A N 1
ATOM 1434 C CA . LYS A 1 178 ? 6.565 20.270 20.060 1.00 62.22 178 LYS A CA 1
ATOM 1435 C C . LYS A 1 178 ? 5.682 20.197 18.811 1.00 62.22 178 LYS A C 1
ATOM 1437 O O . LYS A 1 178 ? 4.536 19.763 18.905 1.00 62.22 178 LYS A O 1
ATOM 1442 N N . LYS A 1 179 ? 6.216 20.570 17.643 1.00 50.59 179 LYS A N 1
ATOM 1443 C CA . LYS A 1 179 ? 5.703 20.067 16.353 1.00 50.59 179 LYS A CA 1
ATOM 1444 C C . LYS A 1 179 ? 5.835 18.538 16.349 1.00 50.59 179 LYS A C 1
ATOM 1446 O O . LYS A 1 179 ? 6.764 18.060 17.007 1.00 50.59 179 LYS A O 1
ATOM 1451 N N . PRO A 1 180 ? 4.980 17.778 15.637 1.00 42.44 180 PRO A N 1
ATOM 1452 C CA . PRO A 1 180 ? 5.309 16.396 15.313 1.00 42.44 180 PRO A CA 1
ATOM 1453 C C . PRO A 1 180 ? 6.630 16.442 14.541 1.00 42.44 180 PRO A C 1
ATOM 1455 O O . PRO A 1 180 ? 6.705 16.911 13.407 1.00 42.44 180 PRO A O 1
ATOM 1458 N N . MET A 1 181 ? 7.704 16.139 15.254 1.00 44.19 181 MET A N 1
ATOM 1459 C CA . MET A 1 181 ? 9.035 15.987 14.712 1.00 44.19 181 MET A CA 1
ATOM 1460 C C . MET A 1 181 ? 9.126 14.494 14.449 1.00 44.19 181 MET A C 1
ATOM 1462 O O . MET A 1 181 ? 8.806 13.724 15.351 1.00 44.19 181 MET A O 1
ATOM 1466 N N . GLU A 1 182 ? 9.488 14.124 13.226 1.00 46.66 182 GLU A N 1
ATOM 1467 C CA . GLU A 1 182 ? 9.873 12.761 12.860 1.00 46.66 182 GLU A CA 1
ATOM 1468 C C . GLU A 1 182 ? 10.757 12.213 13.988 1.00 46.66 182 GLU A C 1
ATOM 1470 O O . GLU A 1 182 ? 11.738 12.872 14.375 1.00 46.66 182 GLU A O 1
ATOM 1475 N N . PHE A 1 183 ? 10.331 11.111 14.610 1.00 59.84 183 PHE A N 1
ATOM 1476 C CA . PHE A 1 183 ? 11.129 10.464 15.634 1.00 59.84 183 PHE A CA 1
ATOM 1477 C C . PHE A 1 183 ? 12.494 10.157 15.016 1.00 59.84 183 PHE A C 1
ATOM 1479 O O . PHE A 1 183 ? 12.609 9.778 13.855 1.00 59.84 183 PHE A O 1
ATOM 1486 N N . LYS A 1 184 ? 13.561 10.474 15.745 1.00 61.91 184 LYS A N 1
ATOM 1487 C CA . LYS A 1 184 ? 14.914 10.141 15.311 1.00 61.91 184 LYS A CA 1
ATOM 1488 C C . LYS A 1 184 ? 15.584 9.428 16.444 1.00 61.91 184 LYS A C 1
ATOM 1490 O O . LYS A 1 184 ? 15.847 10.039 17.488 1.00 61.91 184 LYS A O 1
ATOM 1495 N N . ILE A 1 185 ? 15.892 8.164 16.201 1.00 75.31 185 ILE A N 1
ATOM 1496 C CA . ILE A 1 185 ? 16.680 7.358 17.109 1.00 75.31 185 ILE A CA 1
ATOM 1497 C C . ILE A 1 185 ? 18.008 8.068 17.336 1.00 75.31 185 ILE A C 1
ATOM 1499 O O . ILE A 1 185 ? 18.802 8.327 16.428 1.00 75.31 185 ILE A O 1
ATOM 1503 N N . SER A 1 186 ? 18.228 8.454 18.588 1.00 82.12 186 SER A N 1
ATOM 1504 C CA . SER A 1 186 ? 19.508 8.995 19.014 1.00 82.12 186 SER A CA 1
ATOM 1505 C C . SER A 1 186 ? 20.343 7.862 19.589 1.00 82.12 186 SER A C 1
ATOM 1507 O O . SER A 1 186 ? 19.834 7.037 20.344 1.00 82.12 186 SER A O 1
ATOM 1509 N N . LYS A 1 187 ? 21.646 7.857 19.302 1.00 83.81 187 LYS A N 1
ATOM 1510 C CA . LYS A 1 187 ? 22.572 6.888 19.911 1.00 83.81 187 LYS A CA 1
ATOM 1511 C C . LYS A 1 187 ? 22.521 6.923 21.440 1.00 83.81 187 LYS A C 1
ATOM 1513 O O . LYS A 1 187 ? 22.680 5.893 22.078 1.00 83.81 187 LYS A O 1
ATOM 1518 N N . ASP A 1 188 ? 22.262 8.097 22.015 1.00 85.31 188 ASP A N 1
ATOM 1519 C CA . ASP A 1 188 ? 22.108 8.264 23.461 1.00 85.31 188 ASP A CA 1
ATOM 1520 C C . ASP A 1 188 ? 20.877 7.516 24.002 1.00 85.31 188 ASP A C 1
ATOM 1522 O O . ASP A 1 188 ? 20.940 6.972 25.102 1.00 85.31 188 ASP A O 1
ATOM 1526 N N . LEU A 1 189 ? 19.783 7.454 23.229 1.00 85.69 189 LEU A N 1
ATOM 1527 C CA . LEU A 1 189 ? 18.581 6.695 23.584 1.00 85.69 189 LEU A CA 1
ATOM 1528 C C . LEU A 1 189 ? 18.859 5.190 23.573 1.00 85.69 189 LEU A C 1
ATOM 1530 O O . LEU A 1 189 ? 18.533 4.526 24.550 1.00 85.69 189 LEU A O 1
ATOM 1534 N N . ILE A 1 190 ? 19.508 4.671 22.527 1.00 90.12 190 ILE A N 1
ATOM 1535 C CA . ILE A 1 190 ? 19.860 3.244 22.441 1.00 90.12 190 ILE A CA 1
ATOM 1536 C C . ILE A 1 190 ? 20.772 2.843 23.603 1.00 90.12 190 ILE A C 1
ATOM 1538 O O . ILE A 1 190 ? 20.456 1.916 24.340 1.00 90.12 190 ILE A O 1
ATOM 1542 N N . VAL A 1 191 ? 21.826 3.620 23.874 1.00 90.06 191 VAL A N 1
ATOM 1543 C CA . VAL A 1 191 ? 22.723 3.365 25.017 1.00 90.06 191 VAL A CA 1
ATOM 1544 C C . VAL A 1 191 ? 21.972 3.416 26.352 1.00 90.06 191 VAL A C 1
ATOM 1546 O O . VAL A 1 191 ? 22.270 2.649 27.270 1.00 90.06 191 VAL A O 1
ATOM 1549 N N . GLN A 1 192 ? 21.003 4.323 26.497 1.00 92.25 192 GLN A N 1
ATOM 1550 C CA . GLN A 1 192 ? 20.163 4.377 27.690 1.00 92.25 192 GLN A CA 1
ATOM 1551 C C . GLN A 1 192 ? 19.293 3.118 27.820 1.00 92.25 192 GLN A C 1
ATOM 1553 O O . GLN A 1 192 ? 19.184 2.581 28.921 1.00 92.25 192 GLN A O 1
ATOM 1558 N N . LEU A 1 193 ? 18.693 2.645 26.727 1.00 92.00 193 LEU A N 1
ATOM 1559 C CA . LEU A 1 193 ? 17.881 1.429 26.709 1.00 92.00 193 LEU A CA 1
ATOM 1560 C C . LEU A 1 193 ? 18.724 0.195 27.037 1.00 92.00 193 LEU A C 1
ATOM 1562 O O . LEU A 1 193 ? 18.359 -0.542 27.946 1.00 92.00 193 LEU A O 1
ATOM 1566 N N . GLU A 1 194 ? 19.896 0.032 26.421 1.00 91.81 194 GLU A N 1
ATOM 1567 C CA . GLU A 1 194 ? 20.841 -1.053 26.725 1.00 91.81 194 GLU A CA 1
ATOM 1568 C C . GLU A 1 194 ? 21.193 -1.106 28.222 1.00 91.81 194 GLU A C 1
ATOM 1570 O O . GLU A 1 194 ? 21.165 -2.170 28.843 1.00 91.81 194 GLU A O 1
ATOM 1575 N N . GLN A 1 195 ? 21.452 0.049 28.848 1.00 92.44 195 GLN A N 1
ATOM 1576 C CA . GLN A 1 195 ? 21.721 0.128 30.291 1.00 92.44 195 GLN A CA 1
ATOM 1577 C C . GLN A 1 195 ? 20.510 -0.273 31.142 1.00 92.44 195 GLN A C 1
ATOM 1579 O O . GLN A 1 195 ? 20.661 -0.889 32.204 1.00 92.44 195 GLN A O 1
ATOM 1584 N N . LEU A 1 196 ? 19.300 0.094 30.718 1.00 92.88 196 LEU A N 1
ATOM 1585 C CA . LEU A 1 196 ? 18.068 -0.268 31.417 1.00 92.88 196 LEU A CA 1
ATOM 1586 C C . LEU A 1 196 ? 17.753 -1.764 31.281 1.00 92.88 196 LEU A C 1
ATOM 1588 O O . LEU A 1 196 ? 17.324 -2.369 32.264 1.00 92.88 196 LEU A O 1
ATOM 1592 N N . ILE A 1 197 ? 18.046 -2.366 30.126 1.00 93.88 197 ILE A N 1
ATOM 1593 C CA . ILE A 1 197 ? 17.957 -3.814 29.891 1.00 93.88 197 ILE A CA 1
ATOM 1594 C C . ILE A 1 197 ? 18.969 -4.553 30.777 1.00 93.88 197 ILE A C 1
ATOM 1596 O O . ILE A 1 197 ? 18.599 -5.469 31.513 1.00 93.88 197 ILE A O 1
ATOM 1600 N N . GLU A 1 198 ? 20.237 -4.122 30.791 1.00 92.44 198 GLU A N 1
ATOM 1601 C CA . GLU A 1 198 ? 21.288 -4.756 31.603 1.00 92.44 198 GLU A CA 1
ATOM 1602 C C . GLU A 1 198 ? 20.976 -4.669 33.108 1.00 92.44 198 GLU A C 1
ATOM 1604 O O . GLU A 1 198 ? 21.190 -5.623 33.864 1.00 92.44 198 GLU A O 1
ATOM 1609 N N . SER A 1 199 ? 20.418 -3.538 33.550 1.00 93.44 199 SER A N 1
ATOM 1610 C CA . SER A 1 199 ? 19.999 -3.326 34.940 1.00 93.44 199 SER A CA 1
ATOM 1611 C C . SER A 1 199 ? 18.619 -3.901 35.288 1.00 93.44 199 SER A C 1
ATOM 1613 O O . SER A 1 199 ? 18.247 -3.860 36.464 1.00 93.44 199 SER A O 1
ATOM 1615 N N . LYS A 1 200 ? 17.895 -4.475 34.314 1.00 92.31 200 LYS A N 1
ATOM 1616 C CA . LYS A 1 200 ? 16.534 -5.027 34.447 1.00 92.31 200 LYS A CA 1
ATOM 1617 C C . LYS A 1 200 ? 15.541 -4.060 35.093 1.00 92.31 200 LYS A C 1
ATOM 1619 O O . LYS A 1 200 ? 14.841 -4.401 36.049 1.00 92.31 200 LYS A O 1
ATOM 1624 N N . ASN A 1 201 ? 15.546 -2.814 34.629 1.00 92.75 201 ASN A N 1
ATOM 1625 C CA . ASN A 1 201 ? 14.700 -1.757 35.173 1.00 92.75 201 ASN A CA 1
ATOM 1626 C C . ASN A 1 201 ? 13.418 -1.576 34.347 1.00 92.75 201 ASN A C 1
ATOM 1628 O O . ASN A 1 201 ? 13.237 -0.567 33.663 1.00 92.75 201 ASN A O 1
ATOM 1632 N N . ASP A 1 202 ? 12.529 -2.563 34.449 1.00 92.94 202 ASP A N 1
ATOM 1633 C CA . ASP A 1 202 ? 11.307 -2.686 33.641 1.00 92.94 202 ASP A CA 1
ATOM 1634 C C . ASP A 1 202 ? 10.405 -1.452 33.762 1.00 92.94 202 ASP A C 1
ATOM 1636 O O . ASP A 1 202 ? 9.977 -0.889 32.762 1.00 92.94 202 ASP A O 1
ATOM 1640 N N . ALA A 1 203 ? 10.227 -0.934 34.981 1.00 90.44 203 ALA A N 1
ATOM 1641 C CA . ALA A 1 203 ? 9.385 0.236 35.235 1.00 90.44 203 ALA A CA 1
ATOM 1642 C C . ALA A 1 203 ? 9.872 1.503 34.509 1.00 90.44 203 ALA A C 1
ATOM 1644 O O . ALA A 1 203 ? 9.076 2.378 34.169 1.00 90.44 203 ALA A O 1
ATOM 1645 N N . GLN A 1 204 ? 11.186 1.642 34.304 1.00 89.19 204 GLN A N 1
ATOM 1646 C CA . GLN A 1 204 ? 11.737 2.786 33.584 1.00 89.19 204 GLN A CA 1
ATOM 1647 C C . GLN A 1 204 ? 11.705 2.581 32.066 1.00 89.19 204 GLN A C 1
ATOM 1649 O O . GLN A 1 204 ? 11.544 3.570 31.352 1.00 89.19 204 GLN A O 1
ATOM 1654 N N . LEU A 1 205 ? 11.837 1.338 31.587 1.00 89.50 205 LEU A N 1
ATOM 1655 C CA . LEU A 1 205 ? 11.637 0.990 30.176 1.00 89.50 205 LEU A CA 1
ATOM 1656 C C . LEU A 1 205 ? 10.194 1.268 29.756 1.00 89.50 205 LEU A C 1
ATOM 1658 O O . LEU A 1 205 ? 9.972 2.020 28.812 1.00 89.50 205 LEU A O 1
ATOM 1662 N N . GLU A 1 206 ? 9.230 0.763 30.523 1.00 88.62 206 GLU A N 1
ATOM 1663 C CA . GLU A 1 206 ? 7.801 0.969 30.287 1.00 88.62 206 GLU A CA 1
ATOM 1664 C C . GLU A 1 206 ? 7.461 2.468 30.264 1.00 88.62 206 GLU A C 1
ATOM 1666 O O . GLU A 1 206 ? 6.874 2.968 29.312 1.00 88.62 206 GLU A O 1
ATOM 1671 N N . LEU A 1 207 ? 7.935 3.243 31.248 1.00 86.56 207 LEU A N 1
ATOM 1672 C CA . LEU A 1 207 ? 7.687 4.689 31.296 1.00 86.56 207 LEU A CA 1
ATOM 1673 C C . LEU A 1 207 ? 8.306 5.453 30.113 1.00 86.56 207 LEU A C 1
ATOM 1675 O O . LEU A 1 207 ? 7.782 6.496 29.718 1.00 86.56 207 LEU A O 1
ATOM 1679 N N . LEU A 1 208 ? 9.437 4.982 29.585 1.00 86.38 208 LEU A N 1
ATOM 1680 C CA . LEU A 1 208 ? 10.131 5.625 28.472 1.00 86.38 208 LEU A CA 1
ATOM 1681 C C . LEU A 1 208 ? 9.472 5.315 27.123 1.00 86.38 208 LEU A C 1
ATOM 1683 O O . LEU A 1 208 ? 9.407 6.206 26.277 1.00 86.38 208 LEU A O 1
ATOM 1687 N N . LEU A 1 209 ? 9.006 4.078 26.942 1.00 87.25 209 LEU A N 1
ATOM 1688 C CA . LEU A 1 209 ? 8.555 3.547 25.656 1.00 87.25 209 LEU A CA 1
ATOM 1689 C C . LEU A 1 209 ? 7.035 3.608 25.465 1.00 87.25 209 LEU A C 1
ATOM 1691 O O . LEU A 1 209 ? 6.593 3.803 24.341 1.00 87.25 209 LEU A O 1
ATOM 1695 N N . ASN A 1 210 ? 6.227 3.525 26.527 1.00 82.19 210 ASN A N 1
ATOM 1696 C CA . ASN A 1 210 ? 4.761 3.453 26.408 1.00 82.19 210 ASN A CA 1
ATOM 1697 C C . ASN A 1 210 ? 4.153 4.701 25.710 1.00 82.19 210 ASN A C 1
ATOM 1699 O O . ASN A 1 210 ? 3.208 4.617 24.927 1.00 82.19 210 ASN A O 1
ATOM 1703 N N . ASP A 1 211 ? 4.778 5.869 25.898 1.00 81.50 211 ASP A N 1
ATOM 1704 C CA . ASP A 1 211 ? 4.392 7.134 25.252 1.00 81.50 211 ASP A CA 1
ATOM 1705 C C . ASP A 1 211 ? 4.833 7.261 23.770 1.00 81.50 211 ASP A C 1
ATOM 1707 O O . ASP A 1 211 ? 4.489 8.262 23.131 1.00 81.50 211 ASP A O 1
ATOM 1711 N N . LEU A 1 212 ? 5.650 6.340 23.242 1.00 83.75 212 LEU A N 1
ATOM 1712 C CA . LEU A 1 212 ? 6.134 6.366 21.852 1.00 83.75 212 LEU A CA 1
ATOM 1713 C C . LEU A 1 212 ? 5.122 5.729 20.898 1.00 83.75 212 LEU A C 1
ATOM 1715 O O . LEU A 1 212 ? 4.243 4.991 21.332 1.00 83.75 212 LEU A O 1
ATOM 1719 N N . HIS A 1 213 ? 5.203 6.020 19.601 1.00 85.00 213 HIS A N 1
ATOM 1720 C CA . HIS A 1 213 ? 4.383 5.320 18.609 1.00 85.00 213 HIS A CA 1
ATOM 1721 C C . HIS A 1 213 ? 4.887 3.876 18.424 1.00 85.00 213 HIS A C 1
ATOM 1723 O O . HIS A 1 213 ? 6.068 3.630 18.637 1.00 85.00 213 HIS A O 1
ATOM 1729 N N . HIS A 1 214 ? 4.031 2.922 18.036 1.00 88.12 214 HIS A N 1
ATOM 1730 C CA . HIS A 1 214 ? 4.466 1.531 17.797 1.00 88.12 214 HIS A CA 1
ATOM 1731 C C . HIS A 1 214 ? 5.561 1.457 16.719 1.00 88.12 214 HIS A C 1
ATOM 1733 O O . HIS A 1 214 ? 6.589 0.838 16.955 1.00 88.12 214 HIS A O 1
ATOM 1739 N N . ALA A 1 215 ? 5.415 2.209 15.623 1.00 85.50 215 ALA A N 1
ATOM 1740 C CA . ALA A 1 215 ? 6.443 2.337 14.585 1.00 85.50 215 ALA A CA 1
ATOM 1741 C C . ALA A 1 215 ? 7.790 2.853 15.136 1.00 85.50 215 ALA A C 1
ATOM 1743 O O . ALA A 1 215 ? 8.838 2.300 14.830 1.00 85.50 215 ALA A O 1
ATOM 1744 N N . ASP A 1 216 ? 7.773 3.849 16.034 1.00 88.75 216 ASP A N 1
ATOM 1745 C CA . ASP A 1 216 ? 9.002 4.347 16.676 1.00 88.75 216 ASP A CA 1
ATOM 1746 C C . ASP A 1 216 ? 9.658 3.266 17.555 1.00 88.75 216 ASP A C 1
ATOM 1748 O O . ASP A 1 216 ? 10.876 3.240 17.715 1.00 88.75 216 ASP A O 1
ATOM 1752 N N . ILE A 1 217 ? 8.849 2.408 18.187 1.00 91.38 217 ILE A N 1
ATOM 1753 C CA . ILE A 1 217 ? 9.339 1.292 19.001 1.00 91.38 217 ILE A CA 1
ATOM 1754 C C . ILE A 1 217 ? 9.929 0.212 18.095 1.00 91.38 217 ILE A C 1
ATOM 1756 O O . ILE A 1 217 ? 11.000 -0.279 18.427 1.00 91.38 217 ILE A O 1
ATOM 1760 N N . ALA A 1 218 ? 9.292 -0.117 16.968 1.00 90.19 218 ALA A N 1
ATOM 1761 C CA . ALA A 1 218 ? 9.823 -1.063 15.989 1.00 90.19 218 ALA A CA 1
ATOM 1762 C C . ALA A 1 218 ? 11.223 -0.641 15.517 1.00 90.19 218 ALA A C 1
ATOM 1764 O O . ALA A 1 218 ? 12.175 -1.379 15.760 1.00 90.19 218 ALA A O 1
ATOM 1765 N N . GLU A 1 219 ? 11.386 0.612 15.064 1.00 87.88 219 GLU A N 1
ATOM 1766 C CA . GLU A 1 219 ? 12.702 1.132 14.659 1.00 87.88 219 GLU A CA 1
ATOM 1767 C C . GLU A 1 219 ? 13.749 1.033 15.795 1.00 87.88 219 GLU A C 1
ATOM 1769 O O . GLU A 1 219 ? 14.937 0.808 15.562 1.00 87.88 219 GLU A O 1
ATOM 1774 N N . ILE A 1 220 ? 13.345 1.238 17.060 1.00 91.12 220 ILE A N 1
ATOM 1775 C CA . ILE A 1 220 ? 14.250 1.089 18.215 1.00 91.12 220 ILE A CA 1
ATOM 1776 C C . ILE A 1 220 ? 14.675 -0.369 18.393 1.00 91.12 220 ILE A C 1
ATOM 1778 O O . ILE A 1 220 ? 15.821 -0.616 18.770 1.00 91.12 220 ILE A O 1
ATOM 1782 N N . LEU A 1 221 ? 13.749 -1.313 18.214 1.00 91.75 221 LEU A N 1
ATOM 1783 C CA . LEU A 1 221 ? 14.014 -2.737 18.381 1.00 91.75 221 LEU A CA 1
ATOM 1784 C C . LEU A 1 221 ? 14.965 -3.254 17.294 1.00 91.75 221 LEU A C 1
ATOM 1786 O O . LEU A 1 221 ? 15.836 -4.054 17.634 1.00 91.75 221 LEU A O 1
ATOM 1790 N N . ASP A 1 222 ? 14.873 -2.739 16.065 1.00 86.88 222 ASP A N 1
ATOM 1791 C CA . ASP A 1 222 ? 15.776 -3.078 14.950 1.00 86.88 222 ASP A CA 1
ATOM 1792 C C . ASP A 1 222 ? 17.236 -2.669 15.220 1.00 86.88 222 ASP A C 1
ATOM 1794 O O . ASP A 1 222 ? 18.185 -3.331 14.798 1.00 86.88 222 ASP A O 1
ATOM 1798 N N . GLU A 1 223 ? 17.449 -1.601 15.994 1.00 88.69 223 GLU A N 1
ATOM 1799 C CA . GLU A 1 223 ? 18.788 -1.135 16.386 1.00 88.69 223 GLU A CA 1
ATOM 1800 C C . GLU A 1 223 ? 19.387 -1.909 17.578 1.00 88.69 223 GLU A C 1
ATOM 1802 O O . GLU A 1 223 ? 20.560 -1.717 17.923 1.00 88.69 223 GLU A O 1
ATOM 1807 N N . LEU A 1 224 ? 18.601 -2.764 18.242 1.00 89.44 224 LEU A N 1
ATOM 1808 C CA . LEU A 1 224 ? 19.041 -3.581 19.373 1.00 89.44 224 LEU A CA 1
ATOM 1809 C C . LEU A 1 224 ? 19.440 -4.989 18.924 1.00 89.44 224 LEU A C 1
ATOM 1811 O O . LEU A 1 224 ? 19.084 -5.476 17.857 1.00 89.44 224 LEU A O 1
ATOM 1815 N N . ASP A 1 225 ? 20.191 -5.693 19.773 1.00 90.12 225 ASP A N 1
ATOM 1816 C CA . ASP A 1 225 ? 20.399 -7.118 19.548 1.00 90.12 225 ASP A CA 1
ATOM 1817 C C . ASP A 1 225 ? 19.112 -7.918 19.819 1.00 90.12 225 ASP A C 1
ATOM 1819 O O . ASP A 1 225 ? 18.233 -7.509 20.580 1.00 90.12 225 ASP A O 1
ATOM 1823 N N . PHE A 1 226 ? 19.010 -9.111 19.225 1.00 91.00 226 PHE A N 1
ATOM 1824 C CA . PHE A 1 226 ? 17.829 -9.971 19.359 1.00 91.00 226 PHE A CA 1
ATOM 1825 C C . PHE A 1 226 ? 17.414 -10.238 20.817 1.00 91.00 226 PHE A C 1
ATOM 1827 O O . PHE A 1 226 ? 16.228 -10.380 21.123 1.00 91.00 226 PHE A O 1
ATOM 1834 N N . ASP A 1 227 ? 18.387 -10.335 21.729 1.00 91.62 227 ASP A N 1
ATOM 1835 C CA . ASP A 1 227 ? 18.135 -10.565 23.152 1.00 91.62 227 ASP A CA 1
ATOM 1836 C C . ASP A 1 227 ? 17.522 -9.322 23.819 1.00 91.62 227 ASP A C 1
ATOM 1838 O O . ASP A 1 227 ? 16.538 -9.454 24.554 1.00 91.62 227 ASP A O 1
ATOM 1842 N N . GLY A 1 228 ? 18.065 -8.132 23.547 1.00 92.38 228 GLY A N 1
ATOM 1843 C CA . GLY A 1 228 ? 17.557 -6.857 24.040 1.00 92.38 228 GLY A CA 1
ATOM 1844 C C . GLY A 1 228 ? 16.182 -6.513 23.477 1.00 92.38 228 GLY A C 1
ATOM 1845 O O . GLY A 1 228 ? 15.292 -6.142 24.246 1.00 92.38 228 GLY A O 1
ATOM 1846 N N . ALA A 1 229 ? 15.973 -6.727 22.177 1.00 93.56 229 ALA A N 1
ATOM 1847 C CA . ALA A 1 229 ? 14.682 -6.516 21.533 1.00 93.56 229 ALA A CA 1
ATOM 1848 C C . ALA A 1 229 ? 13.593 -7.419 22.140 1.00 93.56 229 ALA A C 1
ATOM 1850 O O . ALA A 1 229 ? 12.557 -6.933 22.593 1.00 93.56 229 ALA A O 1
ATOM 1851 N N . THR A 1 230 ? 13.874 -8.724 22.286 1.00 94.06 230 THR A N 1
ATOM 1852 C CA . THR A 1 230 ? 12.949 -9.672 22.942 1.00 94.06 230 THR A CA 1
ATOM 1853 C C . THR A 1 230 ? 12.659 -9.275 24.394 1.00 94.06 230 THR A C 1
ATOM 1855 O O . THR A 1 230 ? 11.555 -9.493 24.896 1.00 94.06 230 THR A O 1
ATOM 1858 N N . TYR A 1 231 ? 13.653 -8.731 25.106 1.00 93.88 231 TYR A N 1
ATOM 1859 C CA . TYR A 1 231 ? 13.474 -8.292 26.487 1.00 93.88 231 TYR A CA 1
ATOM 1860 C C . TYR A 1 231 ? 12.504 -7.117 26.583 1.00 93.88 231 TYR A C 1
ATOM 1862 O O . TYR A 1 231 ? 11.578 -7.178 27.387 1.00 93.88 231 TYR A O 1
ATOM 1870 N N . ILE A 1 232 ? 12.699 -6.078 25.764 1.00 92.62 232 ILE A N 1
ATOM 1871 C CA . ILE A 1 232 ? 11.793 -4.924 25.722 1.00 92.62 232 ILE A CA 1
ATOM 1872 C C . ILE A 1 232 ? 10.386 -5.372 25.335 1.00 92.62 232 ILE A C 1
ATOM 1874 O O . ILE A 1 232 ? 9.436 -4.989 26.012 1.00 92.62 232 ILE A O 1
ATOM 1878 N N . PHE A 1 233 ? 10.266 -6.224 24.315 1.00 92.62 233 PHE A N 1
ATOM 1879 C CA . PHE A 1 233 ? 8.982 -6.756 23.868 1.00 92.62 233 PHE A CA 1
ATOM 1880 C C . PHE A 1 233 ? 8.202 -7.396 25.028 1.00 92.62 233 PHE A C 1
ATOM 1882 O O . PHE A 1 233 ? 7.059 -7.054 25.273 1.00 92.62 233 PHE A O 1
ATOM 1889 N N . LYS A 1 234 ? 8.849 -8.236 25.846 1.00 91.06 234 LYS A N 1
ATOM 1890 C CA . LYS A 1 234 ? 8.210 -8.882 27.012 1.00 91.06 234 LYS A CA 1
ATOM 1891 C C . LYS A 1 234 ? 7.871 -7.943 28.179 1.00 91.06 234 LYS A C 1
ATOM 1893 O O . LYS A 1 234 ? 7.208 -8.379 29.119 1.00 91.06 234 LYS A O 1
ATOM 1898 N N . VAL A 1 235 ? 8.413 -6.727 28.200 1.00 91.19 235 VAL A N 1
ATOM 1899 C CA . VAL A 1 235 ? 8.180 -5.742 29.272 1.00 91.19 235 VAL A CA 1
ATOM 1900 C C . VAL A 1 235 ? 6.974 -4.857 28.965 1.00 91.19 235 VAL A C 1
ATOM 1902 O O . VAL A 1 235 ? 6.321 -4.392 29.898 1.00 91.19 235 VAL A O 1
ATOM 1905 N N . LEU A 1 236 ? 6.709 -4.601 27.686 1.00 91.31 236 LEU A N 1
ATOM 1906 C CA . LEU A 1 236 ? 5.603 -3.760 27.244 1.00 91.31 236 LEU A CA 1
ATOM 1907 C C . LEU A 1 236 ? 4.265 -4.507 27.307 1.00 91.31 236 LEU A C 1
ATOM 1909 O O . LEU A 1 236 ? 4.213 -5.725 27.471 1.00 91.31 236 LEU A O 1
ATOM 1913 N N . ASP A 1 237 ? 3.178 -3.743 27.263 1.00 90.00 237 ASP A N 1
ATOM 1914 C CA . ASP A 1 237 ? 1.823 -4.276 27.241 1.00 90.00 237 ASP A CA 1
ATOM 1915 C C . ASP A 1 237 ? 1.452 -4.845 25.866 1.00 90.00 237 ASP A C 1
ATOM 1917 O O . ASP A 1 237 ? 1.895 -4.326 24.843 1.00 90.00 237 ASP A O 1
ATOM 1921 N N . SER A 1 238 ? 0.599 -5.876 25.875 1.00 88.31 238 SER A N 1
ATOM 1922 C CA . SER A 1 238 ? 0.219 -6.619 24.668 1.00 88.31 238 SER A CA 1
ATOM 1923 C C . SER A 1 238 ? -0.475 -5.751 23.615 1.00 88.31 238 SER A C 1
ATOM 1925 O O . SER A 1 238 ? -0.184 -5.875 22.434 1.00 88.31 238 SER A O 1
ATOM 1927 N N . GLU A 1 239 ? -1.314 -4.796 24.035 1.00 86.56 239 GLU A N 1
ATOM 1928 C CA . GLU A 1 239 ? -1.972 -3.839 23.128 1.00 86.56 239 GLU A CA 1
ATOM 1929 C C . GLU A 1 239 ? -0.929 -3.035 22.331 1.00 86.56 239 GLU A C 1
ATOM 1931 O O . GLU A 1 239 ? -1.085 -2.789 21.136 1.00 86.56 239 GLU A O 1
ATOM 1936 N N . LYS A 1 240 ? 0.186 -2.657 22.971 1.00 88.38 240 LYS A N 1
ATOM 1937 C CA . LYS A 1 240 ? 1.287 -1.970 22.299 1.00 88.38 240 LYS A CA 1
ATOM 1938 C C . LYS A 1 240 ? 2.127 -2.897 21.435 1.00 88.38 240 LYS A C 1
ATOM 1940 O O . LYS A 1 240 ? 2.519 -2.504 20.339 1.00 88.38 240 LYS A O 1
ATOM 1945 N N . THR A 1 241 ? 2.486 -4.067 21.951 1.00 92.75 241 THR A N 1
ATOM 1946 C CA . THR A 1 241 ? 3.416 -4.980 21.279 1.00 92.75 241 THR A CA 1
ATOM 1947 C C . THR A 1 241 ? 2.799 -5.688 20.089 1.00 92.75 241 THR A C 1
ATOM 1949 O O . THR A 1 241 ? 3.522 -5.937 19.128 1.00 92.75 241 THR A O 1
ATOM 1952 N N . ALA A 1 242 ? 1.488 -5.914 20.103 1.00 92.44 242 ALA A N 1
ATOM 1953 C CA . ALA A 1 242 ? 0.715 -6.371 18.958 1.00 92.44 242 ALA A CA 1
ATOM 1954 C C . ALA A 1 242 ? 0.923 -5.452 17.742 1.00 92.44 242 ALA A C 1
ATOM 1956 O O . ALA A 1 242 ? 1.408 -5.898 16.708 1.00 92.44 242 ALA A O 1
ATOM 1957 N N . GLU A 1 243 ? 0.687 -4.148 17.900 1.00 89.88 243 GLU A N 1
ATOM 1958 C CA . GLU A 1 243 ? 0.899 -3.150 16.838 1.00 89.88 243 GLU A CA 1
ATOM 1959 C C . GLU A 1 243 ? 2.379 -3.014 16.440 1.00 89.88 243 GLU A C 1
ATOM 1961 O O . GLU A 1 243 ? 2.706 -2.736 15.290 1.00 89.88 243 GLU A O 1
ATOM 1966 N N . VAL A 1 244 ? 3.308 -3.212 17.384 1.00 93.38 244 VAL A N 1
ATOM 1967 C CA . VAL A 1 244 ? 4.747 -3.219 17.075 1.00 93.38 244 VAL A CA 1
ATOM 1968 C C . VAL A 1 244 ? 5.105 -4.399 16.176 1.00 93.38 244 VAL A C 1
ATOM 1970 O O . VAL A 1 244 ? 5.907 -4.208 15.271 1.00 93.38 244 VAL A O 1
ATOM 1973 N N . LEU A 1 245 ? 4.524 -5.591 16.382 1.00 93.06 245 LEU A N 1
ATOM 1974 C CA . LEU A 1 245 ? 4.827 -6.774 15.562 1.00 93.06 245 LEU A CA 1
ATOM 1975 C C . LEU A 1 245 ? 4.609 -6.526 14.068 1.00 93.06 245 LEU A C 1
ATOM 1977 O O . LEU A 1 245 ? 5.397 -7.035 13.275 1.00 93.06 245 LEU A O 1
ATOM 1981 N N . LEU A 1 246 ? 3.586 -5.747 13.705 1.00 88.25 246 LEU A N 1
ATOM 1982 C CA . LEU A 1 246 ? 3.243 -5.434 12.313 1.00 88.25 246 LEU A CA 1
ATOM 1983 C C . LEU A 1 246 ? 4.303 -4.586 11.606 1.00 88.25 246 LEU A C 1
ATOM 1985 O O . LEU A 1 246 ? 4.476 -4.692 10.397 1.00 88.25 246 LEU A O 1
ATOM 1989 N N . GLU A 1 247 ? 5.026 -3.771 12.368 1.00 88.62 247 GLU A N 1
ATOM 1990 C CA . GLU A 1 247 ? 5.993 -2.796 11.855 1.00 88.62 247 GLU A CA 1
ATOM 1991 C C . GLU A 1 247 ? 7.435 -3.333 11.861 1.00 88.62 247 GLU A C 1
ATOM 1993 O O . GLU A 1 247 ? 8.330 -2.694 11.318 1.00 88.62 247 GLU A O 1
ATOM 1998 N N . LEU A 1 248 ? 7.684 -4.478 12.509 1.00 89.94 248 LEU A N 1
ATOM 1999 C CA . LEU A 1 248 ? 9.018 -5.081 12.586 1.00 89.94 248 LEU A CA 1
ATOM 2000 C C . LEU A 1 248 ? 9.433 -5.708 11.257 1.00 89.94 248 LEU A C 1
ATOM 2002 O O . LEU A 1 248 ? 8.615 -6.364 10.609 1.00 89.94 248 LEU A O 1
ATOM 2006 N N . GLU A 1 249 ? 10.726 -5.627 10.947 1.00 85.31 249 GLU A N 1
ATOM 2007 C CA . GLU A 1 249 ? 11.343 -6.399 9.867 1.00 85.31 249 GLU A CA 1
ATOM 2008 C C . GLU A 1 249 ? 11.190 -7.916 10.100 1.00 85.31 249 GLU A C 1
ATOM 2010 O O . GLU A 1 249 ? 11.263 -8.403 11.239 1.00 85.31 249 GLU A O 1
ATOM 2015 N N . ASP A 1 250 ? 11.018 -8.676 9.013 1.00 83.44 250 ASP A N 1
ATOM 2016 C CA . ASP A 1 250 ? 10.714 -10.116 9.027 1.00 83.44 250 ASP A CA 1
ATOM 2017 C C . ASP A 1 250 ? 11.698 -10.930 9.882 1.00 83.44 250 ASP A C 1
ATOM 2019 O O . ASP A 1 250 ? 11.297 -11.768 10.696 1.00 83.44 250 ASP A O 1
ATOM 2023 N N . ASP A 1 251 ? 12.998 -10.648 9.757 1.00 84.75 251 ASP A N 1
ATOM 2024 C CA . ASP A 1 251 ? 14.058 -11.353 10.481 1.00 84.75 251 ASP A CA 1
ATOM 2025 C C . ASP A 1 251 ? 13.948 -11.158 12.003 1.00 84.75 251 ASP A C 1
ATOM 2027 O O . ASP A 1 251 ? 14.120 -12.106 12.787 1.00 84.75 251 ASP A O 1
ATOM 2031 N N . LEU A 1 252 ? 13.664 -9.930 12.451 1.00 89.06 252 LEU A N 1
ATOM 2032 C CA . LEU A 1 252 ? 13.509 -9.620 13.871 1.00 89.06 252 LEU A CA 1
ATOM 2033 C C . LEU A 1 252 ? 12.181 -10.158 14.409 1.00 89.06 252 LEU A C 1
ATOM 2035 O O . LEU A 1 252 ? 12.157 -10.754 15.495 1.00 89.06 252 LEU A O 1
ATOM 2039 N N . ARG A 1 253 ? 11.099 -10.017 13.639 1.00 92.19 253 ARG A N 1
ATOM 2040 C CA . ARG A 1 253 ? 9.777 -10.567 13.954 1.00 92.19 253 ARG A CA 1
ATOM 2041 C C . ARG A 1 253 ? 9.841 -12.083 14.139 1.00 92.19 253 ARG A C 1
ATOM 2043 O O . ARG A 1 253 ? 9.454 -12.583 15.202 1.00 92.19 253 ARG A O 1
ATOM 2050 N N . GLU A 1 254 ? 10.417 -12.820 13.183 1.00 90.06 254 GLU A N 1
ATOM 2051 C CA . GLU A 1 254 ? 10.592 -14.276 13.275 1.00 90.06 254 GLU A CA 1
ATOM 2052 C C . GLU A 1 254 ? 11.415 -14.638 14.520 1.00 90.06 254 GLU A C 1
ATOM 2054 O O . GLU A 1 254 ? 11.074 -15.567 15.266 1.00 90.06 254 GLU A O 1
ATOM 2059 N N . ASN A 1 255 ? 12.477 -13.878 14.807 1.00 90.88 255 ASN A N 1
ATOM 2060 C CA . ASN A 1 255 ? 13.316 -14.102 15.978 1.00 90.88 255 ASN A CA 1
ATOM 2061 C C . ASN A 1 255 ? 12.535 -13.961 17.292 1.00 90.88 255 ASN A C 1
ATOM 2063 O O . ASN A 1 255 ? 12.607 -14.860 18.142 1.00 90.88 255 ASN A O 1
ATOM 2067 N N . ILE A 1 256 ? 11.766 -12.882 17.449 1.00 93.06 256 ILE A N 1
ATOM 2068 C CA . ILE A 1 256 ? 10.942 -12.625 18.635 1.00 93.06 256 ILE A CA 1
ATOM 2069 C C . ILE A 1 256 ? 9.884 -13.726 18.780 1.00 93.06 256 ILE A C 1
ATOM 2071 O O . ILE A 1 256 ? 9.853 -14.410 19.810 1.00 93.06 256 ILE A O 1
ATOM 2075 N N . LEU A 1 257 ? 9.103 -14.011 17.732 1.00 93.06 257 LEU A N 1
ATOM 2076 C CA . LEU A 1 257 ? 8.083 -15.071 17.725 1.00 93.06 257 LEU A CA 1
ATOM 2077 C C . LEU A 1 257 ? 8.679 -16.464 17.998 1.00 93.06 257 LEU A C 1
ATOM 2079 O O . LEU A 1 257 ? 8.045 -17.345 18.595 1.00 93.06 257 LEU A O 1
ATOM 2083 N N . SER A 1 258 ? 9.934 -16.702 17.603 1.00 91.31 258 SER A N 1
ATOM 2084 C CA . SER A 1 258 ? 10.623 -17.960 17.894 1.00 91.31 258 SER A CA 1
ATOM 2085 C C . SER A 1 258 ? 10.836 -18.181 19.401 1.00 91.31 258 SER A C 1
ATOM 2087 O O . SER A 1 258 ? 10.778 -19.333 19.853 1.00 91.31 258 SER A O 1
ATOM 2089 N N . ARG A 1 259 ? 11.015 -17.090 20.161 1.00 92.19 259 ARG A N 1
ATOM 2090 C CA . ARG A 1 259 ? 11.353 -17.037 21.596 1.00 92.19 259 ARG A CA 1
ATOM 2091 C C . ARG A 1 259 ? 10.143 -16.857 22.514 1.00 92.19 259 ARG A C 1
ATOM 2093 O O . ARG A 1 259 ? 10.277 -17.037 23.729 1.00 92.19 259 ARG A O 1
ATOM 2100 N N . LEU A 1 260 ? 8.988 -16.513 21.957 1.00 92.62 260 LEU A N 1
ATOM 2101 C CA . LEU A 1 260 ? 7.718 -16.477 22.672 1.00 92.62 260 LEU A CA 1
ATOM 2102 C C . LEU A 1 260 ? 7.092 -17.875 22.765 1.00 92.62 260 LEU A C 1
ATOM 2104 O O . LEU A 1 260 ? 7.271 -18.746 21.904 1.00 92.62 260 LEU A O 1
ATOM 2108 N N . SER A 1 261 ? 6.369 -18.105 23.856 1.00 94.31 261 SER A N 1
ATOM 2109 C CA . SER A 1 261 ? 5.513 -19.276 24.020 1.00 94.31 261 SER A CA 1
ATOM 2110 C C . SER A 1 261 ? 4.236 -19.131 23.183 1.00 94.31 261 SER A C 1
ATOM 2112 O O . SER A 1 261 ? 3.809 -18.008 22.925 1.00 94.31 261 SER A O 1
ATOM 2114 N N . PRO A 1 262 ? 3.572 -20.237 22.795 1.00 94.94 262 PRO A N 1
ATOM 2115 C CA . PRO A 1 262 ? 2.327 -20.162 22.028 1.00 94.94 262 PRO A CA 1
ATOM 2116 C C . PRO A 1 262 ? 1.239 -19.312 22.693 1.00 94.94 262 PRO A C 1
ATOM 2118 O O . PRO A 1 262 ? 0.469 -18.664 22.000 1.00 94.94 262 PRO A O 1
ATOM 2121 N N . LYS A 1 263 ? 1.212 -19.295 24.031 1.00 94.69 263 LYS A N 1
ATOM 2122 C CA . LYS A 1 263 ? 0.276 -18.495 24.819 1.00 94.69 263 LYS A CA 1
ATOM 2123 C C . LYS A 1 263 ? 0.595 -16.999 24.781 1.00 94.69 263 LYS A C 1
ATOM 2125 O O . LYS A 1 263 ? -0.329 -16.215 24.668 1.00 94.69 263 LYS A O 1
ATOM 2130 N N . GLU A 1 26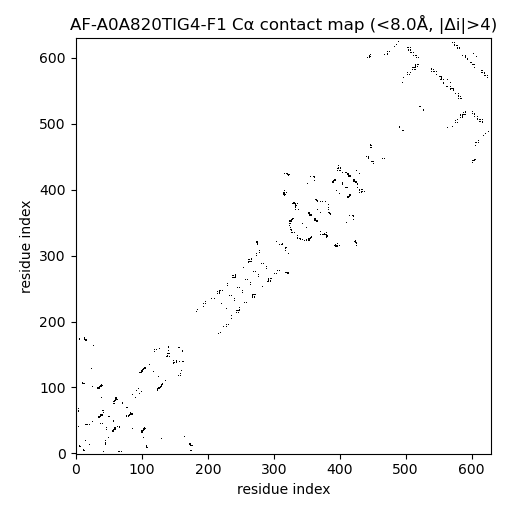4 ? 1.873 -16.621 24.863 1.00 94.12 264 GLU A N 1
ATOM 2131 C CA . GLU A 1 264 ? 2.287 -15.217 24.694 1.00 94.12 264 GLU A CA 1
ATOM 2132 C C . GLU A 1 264 ? 1.941 -14.735 23.281 1.00 94.12 264 GLU A C 1
ATOM 2134 O O . GLU A 1 264 ? 1.340 -13.687 23.137 1.00 94.12 264 GLU A O 1
ATOM 2139 N N . ILE A 1 265 ? 2.226 -15.536 22.245 1.00 94.81 265 ILE A N 1
ATOM 2140 C CA . ILE A 1 265 ? 1.853 -15.183 20.865 1.00 94.81 265 ILE A CA 1
ATOM 2141 C C . ILE A 1 265 ? 0.333 -15.028 20.745 1.00 94.81 265 ILE A C 1
ATOM 2143 O O . ILE A 1 265 ? -0.127 -14.056 20.173 1.00 94.81 265 ILE A O 1
ATOM 2147 N N . ALA A 1 266 ? -0.451 -15.962 21.290 1.00 94.69 266 ALA A N 1
ATOM 2148 C CA . ALA A 1 266 ? -1.909 -15.867 21.245 1.00 94.69 266 ALA A CA 1
ATOM 2149 C C . ALA A 1 266 ? -2.450 -14.612 21.950 1.00 94.69 266 ALA A C 1
ATOM 2151 O O . ALA A 1 266 ? -3.431 -14.054 21.479 1.00 94.69 266 ALA A O 1
ATOM 2152 N N . GLU A 1 267 ? -1.810 -14.161 23.035 1.00 93.62 267 GLU A N 1
ATOM 2153 C CA . GLU A 1 267 ? -2.170 -12.906 23.708 1.00 93.62 267 GLU A CA 1
ATOM 2154 C C . GLU A 1 267 ? -1.939 -11.690 22.798 1.00 93.62 267 GLU A C 1
ATOM 2156 O O . GLU A 1 267 ? -2.842 -10.873 22.691 1.00 93.62 267 GLU A O 1
ATOM 2161 N N . GLU A 1 268 ? -0.814 -11.620 22.073 1.00 93.75 268 GLU A N 1
ATOM 2162 C CA . GLU A 1 268 ? -0.583 -10.536 21.098 1.00 93.75 268 GLU A CA 1
ATOM 2163 C C . GLU A 1 268 ? -1.597 -10.566 19.950 1.00 93.75 268 GLU A C 1
ATOM 2165 O O . GLU A 1 268 ? -2.100 -9.533 19.521 1.00 93.75 268 GLU A O 1
ATOM 2170 N N . LEU A 1 269 ? -1.908 -11.759 19.441 1.00 93.62 269 LEU A N 1
ATOM 2171 C CA . LEU A 1 269 ? -2.799 -11.910 18.293 1.00 93.62 269 LEU A CA 1
ATOM 2172 C C . LEU A 1 269 ? -4.268 -11.629 18.627 1.00 93.62 269 LEU A C 1
ATOM 2174 O O . LEU A 1 269 ? -5.000 -11.223 17.736 1.00 93.62 269 LEU A O 1
ATOM 2178 N N . ASP A 1 270 ? -4.698 -11.841 19.876 1.00 91.44 270 ASP A N 1
ATOM 2179 C CA . ASP A 1 270 ? -6.057 -11.501 20.329 1.00 91.44 270 ASP A CA 1
ATOM 2180 C C . ASP A 1 270 ? -6.308 -9.972 20.319 1.00 91.44 270 ASP A C 1
ATOM 2182 O O . ASP A 1 270 ? -7.467 -9.551 20.329 1.00 91.44 270 ASP A O 1
ATOM 2186 N N . GLU A 1 271 ? -5.254 -9.144 20.301 1.00 90.25 271 GLU A N 1
ATOM 2187 C CA . GLU A 1 271 ? -5.347 -7.676 20.234 1.00 90.25 271 GLU A CA 1
ATOM 2188 C C . GLU A 1 271 ? -5.329 -7.128 18.788 1.00 90.25 271 GLU A C 1
ATOM 2190 O O . GLU A 1 271 ? -5.614 -5.948 18.580 1.00 90.25 271 GLU A O 1
ATOM 2195 N N . LEU A 1 272 ? -5.022 -7.962 17.784 1.00 91.31 272 LEU A N 1
ATOM 2196 C CA . LEU A 1 272 ? -4.891 -7.561 16.375 1.00 91.31 272 LEU A CA 1
ATOM 2197 C C . LEU A 1 272 ? -6.194 -7.687 15.572 1.00 91.31 272 LEU A C 1
ATOM 2199 O O . LEU A 1 272 ? -7.132 -8.389 15.951 1.00 91.31 272 LEU A O 1
ATOM 2203 N N . GLU A 1 273 ? -6.246 -7.028 14.409 1.00 91.31 273 GLU A N 1
ATOM 2204 C CA . GLU A 1 273 ? -7.300 -7.271 13.419 1.00 91.31 273 GLU A CA 1
ATOM 2205 C C . GLU A 1 273 ? -7.103 -8.648 12.744 1.00 91.31 273 GLU A C 1
ATOM 2207 O O . GLU A 1 273 ? -6.017 -9.235 12.740 1.00 91.31 273 GLU A O 1
ATOM 2212 N N . THR A 1 274 ? -8.188 -9.236 12.222 1.00 93.38 274 THR A N 1
ATOM 2213 C CA . THR A 1 274 ? -8.168 -10.650 11.790 1.00 93.38 274 THR A CA 1
ATOM 2214 C C . THR A 1 274 ? -7.216 -10.947 10.633 1.00 93.38 274 THR A C 1
ATOM 2216 O O . THR A 1 274 ? -6.687 -12.059 10.579 1.00 93.38 274 THR A O 1
ATOM 2219 N N . ASN A 1 275 ? -7.022 -10.001 9.712 1.00 92.69 275 ASN A N 1
ATOM 2220 C CA . ASN A 1 275 ? -6.072 -10.108 8.599 1.00 92.69 275 ASN A CA 1
ATOM 2221 C C . ASN A 1 275 ? -4.630 -10.134 9.128 1.00 92.69 275 ASN A C 1
ATOM 2223 O O . ASN A 1 275 ? -3.909 -11.089 8.862 1.00 92.69 275 ASN A O 1
ATOM 2227 N N . ASP A 1 276 ? -4.276 -9.178 9.984 1.00 92.56 276 ASP A N 1
ATOM 2228 C CA . ASP A 1 276 ? -2.936 -9.010 10.540 1.00 92.56 276 ASP A CA 1
ATOM 2229 C C . ASP A 1 276 ? -2.532 -10.238 11.364 1.00 92.56 276 ASP A C 1
ATOM 2231 O O . ASP A 1 276 ? -1.445 -10.807 11.224 1.00 92.56 276 ASP A O 1
ATOM 2235 N N . ALA A 1 277 ? -3.462 -10.731 12.188 1.00 94.25 277 ALA A N 1
ATOM 2236 C CA . ALA A 1 277 ? -3.252 -11.952 12.948 1.00 94.25 277 ALA A CA 1
ATOM 2237 C C . ALA A 1 277 ? -3.105 -13.188 12.043 1.00 94.25 277 ALA A C 1
ATOM 2239 O O . ALA A 1 277 ? -2.330 -14.103 12.352 1.00 94.25 277 ALA A O 1
ATOM 2240 N N . ALA A 1 278 ? -3.845 -13.250 10.930 1.00 94.56 278 ALA A N 1
ATOM 2241 C CA . ALA A 1 278 ? -3.723 -14.333 9.960 1.00 94.56 278 ALA A CA 1
ATOM 2242 C C . ALA A 1 278 ? -2.366 -14.309 9.243 1.00 94.56 278 ALA A C 1
ATOM 2244 O O . ALA A 1 278 ? -1.792 -15.387 9.062 1.00 94.56 278 ALA A O 1
ATOM 2245 N N . ASP A 1 279 ? -1.835 -13.131 8.922 1.00 90.94 279 ASP A N 1
ATOM 2246 C CA . ASP A 1 279 ? -0.533 -12.960 8.272 1.00 90.94 279 ASP A CA 1
ATOM 2247 C C . ASP A 1 279 ? 0.603 -13.424 9.193 1.00 90.94 279 ASP A C 1
ATOM 2249 O O . ASP A 1 279 ? 1.342 -14.352 8.843 1.00 90.94 279 ASP A O 1
ATOM 2253 N N . ILE A 1 280 ? 0.635 -12.948 10.445 1.00 92.88 280 ILE A N 1
ATOM 2254 C CA . ILE A 1 280 ? 1.629 -13.388 11.443 1.00 92.88 280 ILE A CA 1
ATOM 2255 C C . ILE A 1 280 ? 1.527 -14.899 11.702 1.00 92.88 280 ILE A C 1
ATOM 2257 O O . ILE A 1 280 ? 2.530 -15.618 11.768 1.00 92.88 280 ILE A O 1
ATOM 2261 N N . ILE A 1 281 ? 0.311 -15.444 11.839 1.00 93.06 281 ILE A N 1
ATOM 2262 C CA . ILE A 1 281 ? 0.139 -16.896 11.983 1.00 93.06 281 ILE A CA 1
ATOM 2263 C C . ILE A 1 281 ? 0.607 -17.623 10.718 1.00 93.06 281 ILE A C 1
ATOM 2265 O O . ILE A 1 281 ? 1.101 -18.754 10.809 1.00 93.06 281 ILE A O 1
ATOM 2269 N N . GLY A 1 282 ? 0.426 -17.021 9.543 1.00 89.75 282 GLY A N 1
ATOM 2270 C CA . GLY A 1 282 ? 0.906 -17.450 8.233 1.00 89.75 282 GLY A CA 1
ATOM 2271 C C . GLY A 1 282 ? 2.358 -17.912 8.269 1.00 89.75 282 GLY A C 1
ATOM 2272 O O . GLY A 1 282 ? 2.620 -19.070 7.910 1.00 89.75 282 GLY A O 1
ATOM 2273 N N . GLU A 1 283 ? 3.223 -17.066 8.824 1.00 87.00 283 GLU A N 1
ATOM 2274 C CA . GLU A 1 283 ? 4.680 -17.221 8.948 1.00 87.00 283 GLU A CA 1
ATOM 2275 C C . GLU A 1 283 ? 5.102 -18.362 9.896 1.00 87.00 283 GLU A C 1
ATOM 2277 O O . GLU A 1 283 ? 6.145 -19.003 9.726 1.00 87.00 283 GLU A O 1
ATOM 2282 N N . LEU A 1 284 ? 4.274 -18.692 10.894 1.00 91.19 284 LEU A N 1
ATOM 2283 C CA . LEU A 1 284 ? 4.623 -19.695 11.899 1.00 91.19 284 LEU A CA 1
ATOM 2284 C C . LEU A 1 284 ? 4.704 -21.123 11.334 1.00 91.19 284 LEU A C 1
ATOM 2286 O O . LEU A 1 284 ? 3.884 -21.591 10.535 1.00 91.19 284 LEU A O 1
ATOM 2290 N N . SER A 1 285 ? 5.633 -21.905 11.898 1.00 90.81 285 SER A N 1
ATOM 2291 C CA . SER A 1 285 ? 5.708 -23.351 11.651 1.00 90.81 285 SER A CA 1
ATOM 2292 C C . SER A 1 285 ? 4.369 -24.054 11.927 1.00 90.81 285 SER A C 1
ATOM 2294 O O . SER A 1 285 ? 3.656 -23.725 12.876 1.00 90.81 285 SER A O 1
ATOM 2296 N N . GLN A 1 286 ? 4.054 -25.095 11.150 1.00 89.19 286 GLN A N 1
ATOM 2297 C CA . GLN A 1 286 ? 2.760 -25.793 11.222 1.00 89.19 286 GLN A CA 1
ATOM 2298 C C . GLN A 1 286 ? 2.399 -26.327 12.620 1.00 89.19 286 GLN A C 1
ATOM 2300 O O . GLN A 1 286 ? 1.222 -26.366 12.968 1.00 89.19 286 GLN A O 1
ATOM 2305 N N . SER A 1 287 ? 3.385 -26.731 13.431 1.00 90.50 287 SER A N 1
ATOM 2306 C CA . SER A 1 287 ? 3.138 -27.155 14.815 1.00 90.50 287 SER A CA 1
ATOM 2307 C C . SER A 1 287 ? 2.803 -25.975 15.726 1.00 90.50 287 SER A C 1
ATOM 2309 O O . SER A 1 287 ? 1.798 -26.035 16.428 1.00 90.50 287 SER A O 1
ATOM 2311 N N . LYS A 1 288 ? 3.588 -24.885 15.669 1.00 91.88 288 LYS A N 1
ATOM 2312 C CA . LYS A 1 288 ? 3.324 -23.674 16.465 1.00 91.88 288 LYS A CA 1
ATOM 2313 C C . LYS A 1 288 ? 1.980 -23.051 16.099 1.00 91.88 288 LYS A C 1
ATOM 2315 O O . LYS A 1 288 ? 1.230 -22.697 16.994 1.00 91.88 288 LYS A O 1
ATOM 2320 N N . LYS A 1 289 ? 1.644 -23.004 14.807 1.00 93.50 289 LYS A N 1
ATOM 2321 C CA . LYS A 1 289 ? 0.357 -22.514 14.293 1.00 93.50 289 LYS A CA 1
ATOM 2322 C C . LYS A 1 289 ? -0.835 -23.157 15.009 1.00 93.50 289 LYS A C 1
ATOM 2324 O O . LYS A 1 289 ? -1.722 -22.459 15.481 1.00 93.50 289 LYS A O 1
ATOM 2329 N N . GLN A 1 290 ? -0.839 -24.486 15.139 1.00 91.88 290 GLN A N 1
ATOM 2330 C CA . GLN A 1 290 ? -1.923 -25.206 15.821 1.00 91.88 290 GLN A CA 1
ATOM 2331 C C . GLN A 1 290 ? -1.970 -24.931 17.326 1.00 91.88 290 GLN A C 1
ATOM 2333 O O . GLN A 1 290 ? -3.061 -24.837 17.883 1.00 91.88 290 GLN A O 1
ATOM 2338 N N . GLU A 1 291 ? -0.808 -24.821 17.973 1.00 94.50 291 GLU A N 1
ATOM 2339 C CA . GLU A 1 291 ? -0.715 -24.519 19.404 1.00 94.50 291 GLU A CA 1
ATOM 2340 C C . GLU A 1 291 ? -1.220 -23.100 19.700 1.00 94.50 291 GLU A C 1
ATOM 2342 O O . GLU A 1 291 ? -2.079 -22.941 20.560 1.00 94.50 291 GLU A O 1
ATOM 2347 N N . VAL A 1 292 ? -0.777 -22.098 18.934 1.00 94.69 292 VAL A N 1
ATOM 2348 C CA . VAL A 1 292 ? -1.201 -20.693 19.073 1.00 94.69 292 VAL A CA 1
ATOM 2349 C C . VAL A 1 292 ? -2.710 -20.551 18.876 1.00 94.69 292 VAL A C 1
ATOM 2351 O O . VAL A 1 292 ? -3.389 -20.031 19.753 1.00 94.69 292 VAL A O 1
ATOM 2354 N N . ILE A 1 293 ? -3.267 -21.113 17.794 1.00 93.12 293 ILE A N 1
ATOM 2355 C CA . ILE A 1 293 ? -4.719 -21.066 17.530 1.00 93.12 293 ILE A CA 1
ATOM 2356 C C . ILE A 1 293 ? -5.526 -21.684 18.684 1.00 93.12 293 ILE A C 1
ATOM 2358 O O . ILE A 1 293 ? -6.653 -21.272 18.943 1.00 93.12 293 ILE A O 1
ATOM 2362 N N . SER A 1 294 ? -4.977 -22.688 19.376 1.00 93.31 294 SER A N 1
ATOM 2363 C CA . SER A 1 294 ? -5.658 -23.324 20.509 1.00 93.31 294 SER A CA 1
ATOM 2364 C C . SER A 1 294 ? -5.609 -22.525 21.814 1.00 93.31 294 SER A C 1
ATOM 2366 O O . SER A 1 294 ? -6.385 -22.830 22.720 1.00 93.31 294 SER A O 1
ATOM 2368 N N . GLU A 1 295 ? -4.720 -21.534 21.906 1.00 95.75 295 GLU A N 1
ATOM 2369 C CA . GLU A 1 295 ? -4.543 -20.662 23.073 1.00 95.75 295 GLU A CA 1
ATOM 2370 C C . GLU A 1 295 ? -5.273 -19.311 22.930 1.00 95.75 295 GLU A C 1
ATOM 2372 O O . GLU A 1 295 ? -5.423 -18.623 23.939 1.00 95.75 295 GLU A O 1
ATOM 2377 N N . LEU A 1 296 ? -5.769 -18.959 21.732 1.00 93.81 296 LEU A N 1
ATOM 2378 C CA . LEU A 1 296 ? -6.587 -17.757 21.497 1.00 93.81 296 LEU A CA 1
ATOM 2379 C C . LEU A 1 296 ? -7.836 -17.754 22.388 1.00 93.81 296 LEU A C 1
ATOM 2381 O O . LEU A 1 296 ? -8.560 -18.757 22.485 1.00 93.81 296 LEU A O 1
ATOM 2385 N N . GLN A 1 297 ? -8.097 -16.626 23.047 1.00 91.38 297 GLN A N 1
ATOM 2386 C CA . GLN A 1 297 ? -9.180 -16.507 24.020 1.00 91.38 297 GLN A CA 1
ATOM 2387 C C . GLN A 1 297 ? -10.521 -16.216 23.345 1.00 91.38 297 GLN A C 1
ATOM 2389 O O . GLN A 1 297 ? -11.552 -16.758 23.774 1.00 91.38 297 GLN A O 1
ATOM 2394 N N . ASP A 1 298 ? -10.527 -15.395 22.291 1.00 89.62 298 ASP A N 1
ATOM 2395 C CA . ASP A 1 298 ? -11.735 -15.111 21.520 1.00 89.62 298 ASP A CA 1
ATOM 2396 C C . ASP A 1 298 ? -11.972 -16.199 20.461 1.00 89.62 298 ASP A C 1
ATOM 2398 O O . ASP A 1 298 ? -11.311 -16.307 19.430 1.00 89.62 298 ASP A O 1
ATOM 2402 N N . VAL A 1 299 ? -12.978 -17.033 20.726 1.00 90.25 299 VAL A N 1
ATOM 2403 C CA . VAL A 1 299 ? -13.340 -18.173 19.876 1.00 90.25 299 VAL A CA 1
ATOM 2404 C C . VAL A 1 299 ? -13.887 -17.742 18.509 1.00 90.25 299 VAL A C 1
ATOM 2406 O O . VAL A 1 299 ? -13.708 -18.476 17.534 1.00 90.25 299 VAL A O 1
ATOM 2409 N N . GLU A 1 300 ? -14.593 -16.610 18.419 1.00 89.81 300 GLU A N 1
ATOM 2410 C CA . GLU A 1 300 ? -15.079 -16.120 17.123 1.00 89.81 300 GLU A CA 1
ATOM 2411 C C . GLU A 1 300 ? -13.931 -15.499 16.328 1.00 89.81 300 GLU A C 1
ATOM 2413 O O . GLU A 1 300 ? -13.786 -15.844 15.157 1.00 89.81 300 GLU A O 1
ATOM 2418 N N . HIS A 1 301 ? -13.070 -14.712 16.976 1.00 91.06 301 HIS A N 1
ATOM 2419 C CA . HIS A 1 301 ? -11.863 -14.160 16.358 1.00 91.06 301 HIS A CA 1
ATOM 2420 C C . HIS A 1 301 ? -10.940 -15.272 15.824 1.00 91.06 301 HIS A C 1
ATOM 2422 O O . HIS A 1 301 ? -10.603 -15.303 14.641 1.00 91.06 301 HIS A O 1
ATOM 2428 N N . ALA A 1 302 ? -10.661 -16.299 16.635 1.00 93.12 302 ALA A N 1
ATOM 2429 C CA . ALA A 1 302 ? -9.888 -17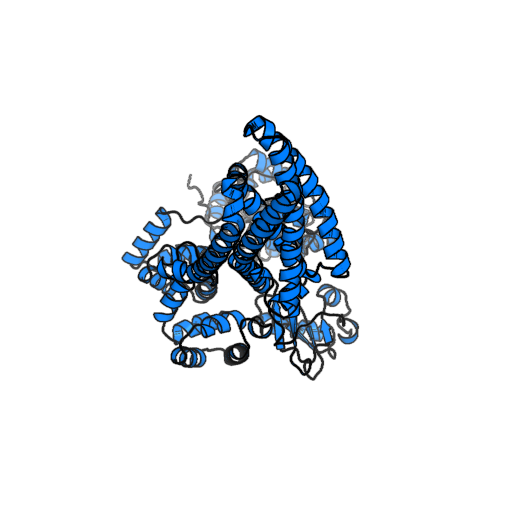.471 16.219 1.00 93.12 302 ALA A CA 1
ATOM 2430 C C . ALA A 1 302 ? -10.510 -18.208 15.021 1.00 93.12 302 ALA A C 1
ATOM 2432 O O . ALA A 1 302 ? -9.807 -18.716 14.143 1.00 93.12 302 ALA A O 1
ATOM 2433 N N . LYS A 1 303 ? -11.845 -18.297 14.967 1.00 94.56 303 LYS A N 1
ATOM 2434 C CA . LYS A 1 303 ? -12.554 -18.912 13.837 1.00 94.56 303 LYS A CA 1
ATOM 2435 C C . LYS A 1 303 ? -12.396 -18.086 12.561 1.00 94.56 303 LYS A C 1
ATOM 2437 O O . LYS A 1 303 ? -12.235 -18.681 11.494 1.00 94.56 303 LYS A O 1
ATOM 2442 N N . ASP A 1 304 ? -12.456 -16.769 12.683 1.00 94.75 304 ASP A N 1
ATOM 2443 C CA . ASP A 1 304 ? -12.311 -15.820 11.588 1.00 94.75 304 ASP A CA 1
ATOM 2444 C C . ASP A 1 304 ? -10.879 -15.841 11.017 1.00 94.75 304 ASP A C 1
ATOM 2446 O O . ASP A 1 304 ? -10.723 -16.040 9.812 1.00 94.75 304 ASP A O 1
ATOM 2450 N N . ILE A 1 305 ? -9.845 -15.844 11.864 1.00 94.50 305 ILE A N 1
ATOM 2451 C CA . ILE A 1 305 ? -8.440 -16.063 11.459 1.00 94.50 305 ILE A CA 1
ATOM 2452 C C . ILE A 1 305 ? -8.277 -17.387 10.692 1.00 94.50 305 ILE A C 1
ATOM 2454 O O . ILE A 1 305 ? -7.683 -17.448 9.614 1.00 94.50 305 ILE A O 1
ATOM 2458 N N . VAL A 1 306 ? -8.825 -18.489 11.220 1.00 94.06 306 VAL A N 1
ATOM 2459 C CA . VAL A 1 306 ? -8.737 -19.816 10.578 1.00 94.06 306 VAL A CA 1
ATOM 2460 C C . VAL A 1 306 ? -9.463 -19.862 9.229 1.00 94.06 306 VAL A C 1
ATOM 2462 O O . VAL A 1 306 ? -9.147 -20.704 8.379 1.00 94.06 306 VAL A O 1
ATOM 2465 N N . GLU A 1 307 ? -10.470 -19.014 9.031 1.00 94.25 307 GLU A N 1
ATOM 2466 C CA . GLU A 1 307 ? -11.117 -18.838 7.735 1.00 94.25 307 GLU A CA 1
ATOM 2467 C C . GLU A 1 307 ? -10.192 -18.104 6.759 1.00 94.25 307 GLU A C 1
ATOM 2469 O O . GLU A 1 307 ? -10.031 -18.592 5.637 1.00 94.25 307 GLU A O 1
ATOM 2474 N N . LEU A 1 308 ? -9.555 -17.012 7.197 1.00 95.75 308 LEU A N 1
ATOM 2475 C CA . LEU A 1 308 ? -8.644 -16.201 6.383 1.00 95.75 308 LEU A CA 1
ATOM 2476 C C . LEU A 1 308 ? -7.413 -16.979 5.909 1.00 95.75 308 LEU A C 1
ATOM 2478 O O . LEU A 1 308 ? -7.113 -16.976 4.718 1.00 95.75 308 LEU A O 1
ATOM 2482 N N . LEU A 1 309 ? -6.813 -17.795 6.783 1.00 93.81 309 LEU A N 1
ATOM 2483 C CA . LEU A 1 309 ? -5.666 -18.672 6.478 1.00 93.81 309 LEU A CA 1
ATOM 2484 C C . LEU A 1 309 ? -5.895 -19.686 5.333 1.00 93.81 309 LEU A C 1
ATOM 2486 O O . LEU A 1 309 ? -4.988 -20.443 4.976 1.00 93.81 309 LEU A O 1
ATOM 2490 N N . ARG A 1 310 ? -7.119 -19.796 4.802 1.00 93.44 310 ARG A N 1
ATOM 2491 C CA . ARG A 1 310 ? -7.451 -20.665 3.660 1.00 93.44 310 ARG A CA 1
ATOM 2492 C C . ARG A 1 310 ? -7.312 -19.964 2.318 1.00 93.44 310 ARG A C 1
ATOM 2494 O O . ARG A 1 310 ? -7.234 -20.661 1.303 1.00 93.44 310 ARG A O 1
ATOM 2501 N N . PHE A 1 311 ? -7.373 -18.638 2.308 1.00 94.69 311 PHE A N 1
ATOM 2502 C CA . PHE A 1 311 ? -7.179 -17.847 1.106 1.00 94.69 311 PHE A CA 1
ATOM 2503 C C . PHE A 1 311 ? -5.690 -17.716 0.812 1.00 94.69 311 PHE A C 1
ATOM 2505 O O . PHE A 1 311 ? -4.839 -18.053 1.634 1.00 94.69 311 PHE A O 1
ATOM 2512 N N . LYS A 1 312 ? -5.379 -17.308 -0.414 1.00 93.19 312 LYS A N 1
ATOM 2513 C CA . LYS A 1 312 ? -4.007 -16.962 -0.757 1.00 93.19 312 LYS A CA 1
ATOM 2514 C C . LYS A 1 312 ? -3.757 -15.510 -0.367 1.00 93.19 312 LYS A C 1
ATOM 2516 O O . LYS A 1 312 ? -4.668 -14.694 -0.486 1.00 93.19 312 LYS A O 1
ATOM 2521 N N . GLU A 1 313 ? -2.532 -15.230 0.035 1.00 89.44 313 GLU A N 1
ATOM 2522 C CA . GLU A 1 313 ? -2.037 -13.905 0.414 1.00 89.44 313 GLU A CA 1
ATOM 2523 C C . GLU A 1 313 ? -2.265 -12.865 -0.699 1.00 89.44 313 GLU A C 1
ATOM 2525 O O . GLU A 1 313 ? -2.863 -11.824 -0.460 1.00 89.44 313 GLU A O 1
ATOM 2530 N N . ASP A 1 314 ? -1.982 -13.235 -1.954 1.00 91.94 314 ASP A N 1
ATOM 2531 C CA . ASP A 1 314 ? -2.127 -12.412 -3.170 1.00 91.94 314 ASP A CA 1
ATOM 2532 C C . ASP A 1 314 ? -3.584 -12.230 -3.661 1.00 91.94 314 ASP A C 1
ATOM 2534 O O . ASP A 1 314 ? -3.855 -11.988 -4.842 1.00 91.94 314 ASP A O 1
ATOM 2538 N N . THR A 1 315 ? -4.573 -12.385 -2.775 1.00 96.06 315 THR A N 1
ATOM 2539 C CA . THR A 1 315 ? -5.997 -12.281 -3.127 1.00 96.06 315 THR A CA 1
ATOM 2540 C C . THR A 1 315 ? -6.783 -11.417 -2.153 1.00 96.06 315 THR A C 1
ATOM 2542 O O . THR A 1 315 ? -6.425 -11.244 -0.995 1.00 96.06 315 THR A O 1
ATOM 2545 N N . ALA A 1 316 ? -7.947 -10.946 -2.597 1.00 97.25 316 ALA A N 1
ATOM 2546 C CA . ALA A 1 316 ? -8.890 -10.200 -1.778 1.00 97.25 316 ALA A CA 1
ATOM 2547 C C . ALA A 1 316 ? -9.287 -10.951 -0.498 1.00 97.25 316 ALA A C 1
ATOM 2549 O O . ALA A 1 316 ? -9.622 -10.317 0.491 1.00 97.25 316 ALA A O 1
ATOM 2550 N N . GLY A 1 317 ? -9.303 -12.286 -0.517 1.00 96.12 317 GLY A N 1
ATOM 2551 C CA . GLY A 1 317 ? -9.556 -13.102 0.665 1.00 96.12 317 GLY A CA 1
ATOM 2552 C C . GLY A 1 317 ? -8.382 -13.152 1.646 1.00 96.12 317 GLY A C 1
ATOM 2553 O O . GLY A 1 317 ? -8.635 -13.345 2.829 1.00 96.12 317 GLY A O 1
ATOM 2554 N N . GLY A 1 318 ? -7.145 -12.987 1.168 1.00 94.12 318 GLY A N 1
ATOM 2555 C CA . GLY A 1 318 ? -5.950 -12.862 2.008 1.00 94.12 318 GLY A CA 1
ATOM 2556 C C . GLY A 1 318 ? -5.884 -11.500 2.694 1.00 94.12 318 GLY A C 1
ATOM 2557 O O . GLY A 1 318 ? -5.681 -11.438 3.893 1.00 94.12 318 GLY A O 1
ATOM 2558 N N . LEU A 1 319 ? -6.209 -10.432 1.961 1.00 94.88 319 LEU A N 1
ATOM 2559 C CA . LEU A 1 319 ? -6.164 -9.052 2.466 1.00 94.88 319 LEU A CA 1
ATOM 2560 C C . LEU A 1 319 ? -7.394 -8.614 3.279 1.00 94.88 319 LEU A C 1
ATOM 2562 O O . LEU A 1 319 ? -7.450 -7.484 3.756 1.00 94.88 319 LEU A O 1
ATOM 2566 N N . MET A 1 320 ? -8.463 -9.415 3.335 1.00 95.81 320 MET A N 1
ATOM 2567 C CA . MET A 1 320 ? -9.715 -8.937 3.928 1.00 95.81 320 MET A CA 1
ATOM 2568 C C . MET A 1 320 ? -9.757 -9.072 5.444 1.00 95.81 320 MET A C 1
ATOM 2570 O O . MET A 1 320 ? -9.473 -10.111 6.024 1.00 95.81 320 MET A O 1
ATOM 2574 N N . HIS A 1 321 ? -10.352 -8.055 6.040 1.00 94.25 321 HIS A N 1
ATOM 2575 C CA . HIS A 1 321 ? -10.758 -7.987 7.429 1.00 94.25 321 HIS A CA 1
ATOM 2576 C C . HIS A 1 321 ? -12.155 -8.574 7.621 1.00 94.25 321 HIS A C 1
ATOM 2578 O O . HIS A 1 321 ? -13.061 -8.364 6.793 1.00 94.25 321 HIS A O 1
ATOM 2584 N N . LYS A 1 322 ? -12.381 -9.243 8.751 1.00 93.31 322 LYS A N 1
ATOM 2585 C CA . LYS A 1 322 ? -13.699 -9.770 9.151 1.00 93.31 322 LYS A CA 1
ATOM 2586 C C . LYS A 1 322 ? -14.494 -8.751 9.973 1.00 93.31 322 LYS A C 1
ATOM 2588 O O . LYS A 1 322 ? -15.731 -8.768 9.953 1.00 93.31 322 LYS A O 1
ATOM 2593 N N . GLU A 1 323 ? -13.808 -7.796 10.592 1.00 90.88 323 GLU A N 1
ATOM 2594 C CA . GLU A 1 323 ? -14.344 -6.686 11.372 1.00 90.88 323 GLU A CA 1
ATOM 2595 C C . GLU A 1 323 ? -15.095 -5.703 10.467 1.00 90.88 323 GLU A C 1
ATOM 2597 O O . GLU A 1 323 ? -14.519 -4.809 9.844 1.00 90.88 323 GLU A O 1
ATOM 2602 N N . LEU A 1 324 ? -16.420 -5.825 10.377 1.00 91.94 324 LEU A N 1
ATOM 2603 C CA . LEU A 1 324 ? -17.241 -4.912 9.582 1.00 91.94 324 LEU A CA 1
ATOM 2604 C C . LEU A 1 324 ? -18.587 -4.611 10.228 1.00 91.94 324 LEU A C 1
ATOM 2606 O O . LEU A 1 324 ? -19.181 -5.431 10.927 1.00 91.94 324 LEU A O 1
ATOM 2610 N N . VAL A 1 325 ? -19.121 -3.427 9.922 1.00 92.81 325 VAL A N 1
ATOM 2611 C CA . VAL A 1 325 ? -20.477 -3.058 10.326 1.00 92.81 325 VAL A CA 1
ATOM 2612 C C . VAL A 1 325 ? -21.451 -3.435 9.219 1.00 92.81 325 VAL A C 1
ATOM 2614 O O . VAL A 1 325 ? -21.431 -2.859 8.126 1.00 92.81 325 VAL A O 1
ATOM 2617 N N . LYS A 1 326 ? -22.362 -4.364 9.523 1.00 94.25 326 LYS A N 1
ATOM 2618 C CA . LYS A 1 326 ? -23.451 -4.761 8.622 1.00 94.25 326 LYS A CA 1
ATOM 2619 C C . LYS A 1 326 ? -24.823 -4.553 9.242 1.00 94.25 326 LYS A C 1
ATOM 2621 O O . LYS A 1 326 ? -25.060 -4.813 10.424 1.00 94.25 326 LYS A O 1
ATOM 2626 N N . VAL A 1 327 ? -25.765 -4.107 8.421 1.00 95.62 327 VAL A N 1
ATOM 2627 C CA . VAL A 1 327 ? -27.150 -3.866 8.827 1.00 95.62 327 VAL A CA 1
ATOM 2628 C C . VAL A 1 327 ? -28.122 -4.495 7.846 1.00 95.62 327 VAL A C 1
ATOM 2630 O O . VAL A 1 327 ? -27.861 -4.565 6.649 1.00 95.62 327 VAL A O 1
ATOM 2633 N N . ASN A 1 328 ? -29.265 -4.945 8.347 1.00 96.75 328 ASN A N 1
ATOM 2634 C CA . ASN A 1 328 ? -30.266 -5.595 7.511 1.00 96.75 328 ASN A CA 1
ATOM 2635 C C . ASN A 1 328 ? -31.241 -4.565 6.908 1.00 96.75 328 ASN A C 1
ATOM 2637 O O . ASN A 1 328 ? -31.682 -3.633 7.591 1.00 96.75 328 ASN A O 1
ATOM 2641 N N . GLU A 1 329 ? -31.602 -4.734 5.633 1.00 96.31 329 GLU A N 1
ATOM 2642 C CA . GLU A 1 329 ? -32.486 -3.806 4.911 1.00 96.31 329 GLU A CA 1
ATOM 2643 C C . GLU A 1 329 ? -33.893 -3.663 5.522 1.00 96.31 329 GLU A C 1
ATOM 2645 O O . GLU A 1 329 ? -34.534 -2.613 5.377 1.00 96.31 329 GLU A O 1
ATOM 2650 N N . ASN A 1 330 ? -34.359 -4.693 6.239 1.00 96.19 330 ASN A N 1
ATOM 2651 C CA . ASN A 1 330 ? -35.686 -4.756 6.849 1.00 96.19 330 ASN A CA 1
ATOM 2652 C C . ASN A 1 330 ? -35.796 -3.901 8.122 1.00 96.19 330 ASN A C 1
ATOM 2654 O O . ASN A 1 330 ? -36.886 -3.732 8.679 1.00 96.19 330 ASN A O 1
ATOM 2658 N N . TRP A 1 331 ? -34.684 -3.351 8.616 1.00 96.75 331 TRP A N 1
ATOM 2659 C CA . TRP A 1 331 ? -34.675 -2.497 9.799 1.00 96.75 331 TRP A CA 1
ATOM 2660 C C . TRP A 1 331 ? -35.152 -1.074 9.495 1.00 96.75 331 TRP A C 1
ATOM 2662 O O . TRP A 1 331 ? -35.174 -0.611 8.357 1.00 96.75 331 TRP A O 1
ATOM 2672 N N . ASN A 1 332 ? -35.524 -0.346 10.548 1.00 96.31 332 ASN A N 1
ATOM 2673 C CA . ASN A 1 332 ? -35.657 1.109 10.493 1.00 96.31 332 ASN A CA 1
ATOM 2674 C C . ASN A 1 332 ? -34.374 1.788 10.998 1.00 96.31 332 ASN A C 1
ATOM 2676 O O . ASN A 1 332 ? -33.536 1.147 11.632 1.00 96.31 332 ASN A O 1
ATOM 2680 N N . VAL A 1 333 ? -34.238 3.092 10.745 1.00 95.69 333 VAL A N 1
ATOM 2681 C CA . VAL A 1 333 ? -33.058 3.884 11.143 1.00 95.69 333 VAL A CA 1
ATOM 2682 C C . VAL A 1 333 ? -32.754 3.780 12.646 1.00 95.69 333 VAL A C 1
ATOM 2684 O O . VAL A 1 333 ? -31.592 3.644 13.018 1.00 95.69 333 VAL A O 1
ATOM 2687 N N . LEU A 1 334 ? -33.764 3.776 13.524 1.00 94.44 334 LEU A N 1
ATOM 2688 C CA . LEU A 1 334 ? -33.547 3.633 14.971 1.00 94.44 334 LEU A CA 1
ATOM 2689 C C . LEU A 1 334 ? -32.897 2.289 15.328 1.00 94.44 334 LEU A C 1
ATOM 2691 O O . LEU A 1 334 ? -31.919 2.247 16.075 1.00 94.44 334 LEU A O 1
ATOM 2695 N N . THR A 1 335 ? -33.454 1.194 14.809 1.00 95.38 335 THR A N 1
ATOM 2696 C CA . THR A 1 335 ? -32.928 -0.154 15.034 1.00 95.38 335 THR A CA 1
ATOM 2697 C C . THR A 1 335 ? -31.537 -0.292 14.432 1.00 95.38 335 THR A C 1
ATOM 2699 O O . THR A 1 335 ? -30.660 -0.828 15.098 1.00 95.38 335 THR A O 1
ATOM 2702 N N . CYS A 1 336 ? -31.326 0.249 13.231 1.00 94.75 336 CYS A N 1
ATOM 2703 C CA . CYS A 1 336 ? -30.034 0.295 12.555 1.00 94.75 336 CYS A CA 1
ATOM 2704 C C . CYS A 1 336 ? -28.966 0.951 13.434 1.00 94.75 336 CYS A C 1
ATOM 2706 O O . CYS A 1 336 ? -27.988 0.300 13.771 1.00 94.75 336 CYS A O 1
ATOM 2708 N N . ILE A 1 337 ? -29.187 2.189 13.892 1.00 92.50 337 ILE A N 1
ATOM 2709 C CA . ILE A 1 337 ? -28.224 2.909 14.742 1.00 92.50 337 ILE A CA 1
ATOM 2710 C C . ILE A 1 337 ? -27.949 2.140 16.038 1.00 92.50 337 ILE A C 1
ATOM 2712 O O . ILE A 1 337 ? -26.807 2.070 16.482 1.00 92.50 337 ILE A O 1
ATOM 2716 N N . ARG A 1 338 ? -28.980 1.546 16.652 1.00 93.44 338 ARG A N 1
ATOM 2717 C CA . ARG A 1 338 ? -28.798 0.751 17.870 1.00 93.44 338 ARG A CA 1
ATOM 2718 C C . ARG A 1 338 ? -27.926 -0.482 17.623 1.00 93.44 338 ARG A C 1
ATOM 2720 O O . ARG A 1 338 ? -27.051 -0.745 18.432 1.00 93.44 338 ARG A O 1
ATOM 2727 N N . GLN A 1 339 ? -28.169 -1.222 16.541 1.00 92.75 339 GLN A N 1
ATOM 2728 C CA . GLN A 1 339 ? -27.383 -2.416 16.210 1.00 92.75 339 GLN A CA 1
ATOM 2729 C C . GLN A 1 339 ? -25.959 -2.066 15.786 1.00 92.75 339 GLN A C 1
ATOM 2731 O O . GLN A 1 339 ? -25.023 -2.733 16.204 1.00 92.75 339 GLN A O 1
ATOM 2736 N N . MET A 1 340 ? -25.786 -0.983 15.026 1.00 91.44 340 MET A N 1
ATOM 2737 C CA . MET A 1 340 ? -24.462 -0.483 14.667 1.00 91.44 340 MET A CA 1
ATOM 2738 C C . MET A 1 340 ? -23.636 -0.127 15.900 1.00 91.44 340 MET A C 1
ATOM 2740 O O . MET A 1 340 ? -22.460 -0.440 15.933 1.00 91.44 340 MET A O 1
ATOM 2744 N N . ARG A 1 341 ? -24.240 0.503 16.919 1.00 89.88 341 ARG A N 1
ATOM 2745 C CA . ARG A 1 341 ? -23.533 0.819 18.170 1.00 89.88 341 ARG A CA 1
ATOM 2746 C C . ARG A 1 341 ? -23.029 -0.427 18.890 1.00 89.88 341 ARG A C 1
ATOM 2748 O O . ARG A 1 341 ? -21.929 -0.379 19.400 1.00 89.88 341 ARG A O 1
ATOM 2755 N N . ILE A 1 342 ? -23.814 -1.506 18.898 1.00 89.75 342 ILE A N 1
ATOM 2756 C CA . ILE A 1 342 ? -23.408 -2.781 19.509 1.00 89.75 342 ILE A CA 1
ATOM 2757 C C . ILE A 1 342 ? -22.242 -3.398 18.726 1.00 89.75 342 ILE A C 1
ATOM 2759 O O . ILE A 1 342 ? -21.292 -3.866 19.328 1.00 89.75 342 ILE A O 1
ATOM 2763 N N . GLN A 1 343 ? -22.296 -3.382 17.389 1.00 90.00 343 GLN A N 1
ATOM 2764 C CA . GLN A 1 343 ? -21.202 -3.908 16.559 1.00 90.00 343 GLN A CA 1
ATOM 2765 C C . GLN A 1 343 ? -19.924 -3.069 16.686 1.00 90.00 343 GLN A C 1
ATO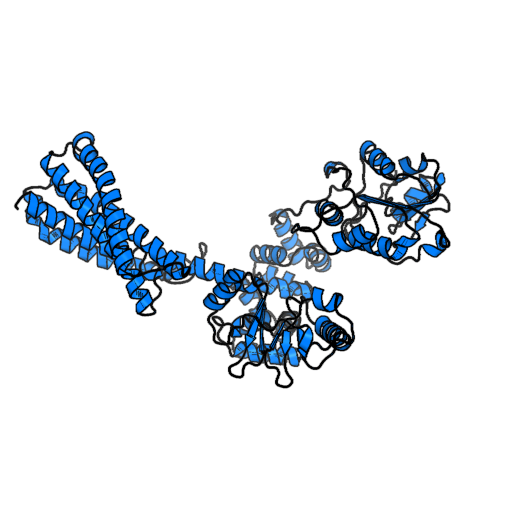M 2767 O O . GLN A 1 343 ? -18.836 -3.619 16.732 1.00 90.00 343 GLN A O 1
ATOM 2772 N N . ALA A 1 344 ? -20.055 -1.745 16.766 1.00 84.44 344 ALA A N 1
ATOM 2773 C CA . ALA A 1 344 ? -18.925 -0.825 16.837 1.00 84.44 344 ALA A CA 1
ATOM 2774 C C . ALA A 1 344 ? -18.209 -0.802 18.201 1.00 84.44 344 ALA A C 1
ATOM 2776 O O . ALA A 1 344 ? -17.217 -0.097 18.321 1.00 84.44 344 ALA A O 1
ATOM 2777 N N . GLU A 1 345 ? -18.699 -1.513 19.225 1.00 83.00 345 GLU A N 1
ATOM 2778 C CA . GLU A 1 345 ? -17.984 -1.639 20.509 1.00 83.00 345 GLU A CA 1
ATOM 2779 C C . GLU A 1 345 ? -16.681 -2.440 20.366 1.00 83.00 345 GLU A C 1
ATOM 2781 O O . GLU A 1 345 ? -15.729 -2.144 21.078 1.00 83.00 345 GLU A O 1
ATOM 2786 N N . ASN A 1 346 ? -16.624 -3.376 19.411 1.00 74.69 346 ASN A N 1
ATOM 2787 C CA . ASN A 1 346 ? -15.482 -4.267 19.179 1.00 74.69 346 ASN A CA 1
ATOM 2788 C C . ASN A 1 346 ? -14.807 -4.013 17.817 1.00 74.69 346 ASN A C 1
ATOM 2790 O O . ASN A 1 346 ? -14.208 -4.915 17.251 1.00 74.69 346 ASN A O 1
ATOM 2794 N N . ILE A 1 347 ? -14.989 -2.827 17.228 1.00 80.62 347 ILE A N 1
ATOM 2795 C CA . ILE A 1 347 ? -14.371 -2.465 15.945 1.00 80.62 347 ILE A CA 1
ATOM 2796 C C . ILE A 1 347 ? -13.613 -1.158 16.152 1.00 80.62 347 ILE A C 1
ATOM 2798 O O . ILE A 1 347 ? -14.230 -0.137 16.469 1.00 80.62 347 ILE A O 1
ATOM 2802 N N . SER A 1 348 ? -12.300 -1.190 15.922 1.00 72.50 348 SER A N 1
ATOM 2803 C CA . SER A 1 348 ? -11.383 -0.048 16.034 1.00 72.50 348 SER A CA 1
ATOM 2804 C C . SER A 1 348 ? -11.885 1.163 15.225 1.00 72.50 348 SER A C 1
ATOM 2806 O O . SER A 1 348 ? -11.994 2.290 15.725 1.00 72.50 348 SER A O 1
ATOM 2808 N N . ARG A 1 349 ? -12.252 0.927 13.955 1.00 78.81 349 ARG A N 1
ATOM 2809 C CA . ARG A 1 349 ? -12.630 1.944 12.971 1.00 78.81 349 ARG A CA 1
ATOM 2810 C C . ARG A 1 349 ? -13.770 1.483 12.070 1.00 78.81 349 ARG A C 1
ATOM 2812 O O . ARG A 1 349 ? -13.710 0.480 11.367 1.00 78.81 349 ARG A O 1
ATOM 2819 N N . VAL A 1 350 ? -14.826 2.294 12.003 1.00 84.06 350 VAL A N 1
ATOM 2820 C CA . VAL A 1 350 ? -15.963 2.051 11.101 1.00 84.06 350 VAL A CA 1
ATOM 2821 C C . VAL A 1 350 ? -15.780 2.835 9.800 1.00 84.06 350 VAL A C 1
ATOM 2823 O O . VAL A 1 350 ? -16.241 3.972 9.685 1.00 84.06 350 VAL A O 1
ATOM 2826 N N . HIS A 1 351 ? -15.147 2.217 8.801 1.00 82.56 351 HIS A N 1
ATOM 2827 C CA . HIS A 1 351 ? -14.916 2.831 7.481 1.00 82.56 351 HIS A CA 1
ATOM 2828 C C . HIS A 1 351 ? -16.179 2.870 6.610 1.00 82.56 351 HIS A C 1
ATOM 2830 O O . HIS A 1 351 ? -16.408 3.796 5.832 1.00 82.56 351 HIS A O 1
ATOM 2836 N N . SER A 1 352 ? -17.030 1.847 6.703 1.00 89.31 352 SER A N 1
ATOM 2837 C CA . SER A 1 352 ? -18.258 1.750 5.912 1.00 89.31 352 SER A CA 1
ATOM 2838 C C . SER A 1 352 ? -19.320 0.909 6.609 1.00 89.31 352 SER A C 1
ATOM 2840 O O . SER A 1 352 ? -19.022 0.042 7.425 1.00 89.31 352 SER A O 1
ATOM 2842 N N . ILE A 1 353 ? -20.584 1.192 6.284 1.00 92.81 353 ILE A N 1
ATOM 2843 C CA . ILE A 1 353 ? -21.750 0.489 6.827 1.00 92.81 353 ILE A CA 1
ATOM 2844 C C . ILE A 1 353 ? -22.427 -0.234 5.673 1.00 92.81 353 ILE A C 1
ATOM 2846 O O . ILE A 1 353 ? -23.040 0.407 4.812 1.00 92.81 353 ILE A O 1
ATOM 2850 N N . TYR A 1 354 ? -22.327 -1.555 5.660 1.00 95.62 354 TYR A N 1
ATOM 2851 C CA . TYR A 1 354 ? -22.863 -2.383 4.588 1.00 95.62 354 TYR A CA 1
ATOM 2852 C C . TYR A 1 354 ? -24.303 -2.797 4.874 1.00 95.62 354 TYR A C 1
ATOM 2854 O O . TYR A 1 354 ? -24.686 -3.050 6.016 1.00 95.62 354 TYR A O 1
ATOM 2862 N N . VAL A 1 355 ? -25.117 -2.857 3.825 1.00 96.88 355 VAL A N 1
ATOM 2863 C CA . VAL A 1 355 ? -26.513 -3.288 3.905 1.00 96.88 355 VAL A CA 1
ATOM 2864 C C . VAL A 1 355 ? -26.646 -4.658 3.275 1.00 96.88 355 VAL A C 1
ATOM 2866 O O . VAL A 1 355 ? -26.208 -4.856 2.141 1.00 96.88 355 VAL A O 1
ATOM 2869 N N . VAL A 1 356 ? -27.268 -5.576 4.008 1.00 97.38 356 VAL A N 1
ATOM 2870 C CA . VAL A 1 356 ? -27.477 -6.963 3.594 1.00 97.38 356 VAL A CA 1
ATOM 2871 C C . VAL A 1 356 ? -28.944 -7.382 3.687 1.00 97.38 356 VAL A C 1
ATOM 2873 O O . VAL A 1 356 ? -29.736 -6.750 4.396 1.00 97.38 356 VAL A O 1
ATOM 2876 N N . ASP A 1 357 ? -29.298 -8.448 2.972 1.00 96.50 357 ASP A N 1
ATOM 2877 C CA . ASP A 1 357 ? -30.574 -9.151 3.140 1.00 96.50 357 ASP A CA 1
ATOM 2878 C C . ASP A 1 357 ? -30.523 -10.178 4.294 1.00 96.50 357 ASP A C 1
ATOM 2880 O O . ASP A 1 357 ? -29.573 -10.230 5.083 1.00 96.50 357 ASP A O 1
ATOM 2884 N N . ASP A 1 358 ? -31.574 -10.992 4.419 1.00 96.12 358 ASP A N 1
ATOM 2885 C CA . ASP A 1 358 ? -31.675 -12.047 5.435 1.00 96.12 358 ASP A CA 1
ATOM 2886 C C . ASP A 1 358 ? -30.707 -13.227 5.181 1.00 96.12 358 ASP A C 1
ATOM 2888 O O . ASP A 1 358 ? -30.396 -13.972 6.111 1.00 96.12 358 ASP A O 1
ATOM 2892 N N . ASP A 1 359 ? -30.179 -13.359 3.958 1.00 96.25 359 ASP A N 1
ATOM 2893 C CA . ASP A 1 359 ? -29.201 -14.372 3.539 1.00 96.25 359 ASP A CA 1
ATOM 2894 C C . ASP A 1 359 ? -27.744 -13.840 3.574 1.00 96.25 359 ASP A C 1
ATOM 2896 O O . ASP A 1 359 ? -26.820 -14.516 3.113 1.00 96.25 359 ASP A O 1
ATOM 2900 N N . ASN A 1 360 ? -27.512 -12.651 4.155 1.00 96.25 360 ASN A N 1
ATOM 2901 C CA . ASN A 1 360 ? -26.239 -11.905 4.183 1.00 96.25 360 ASN A CA 1
ATOM 2902 C C . ASN A 1 360 ? -25.710 -11.454 2.808 1.00 96.25 360 ASN A C 1
ATOM 2904 O O . ASN A 1 360 ? -24.524 -11.133 2.680 1.00 96.25 360 ASN A O 1
ATOM 2908 N N . ARG A 1 361 ? -26.547 -11.395 1.770 1.00 97.06 361 ARG A N 1
ATOM 2909 C CA . ARG A 1 361 ? -26.115 -10.897 0.459 1.00 97.06 361 ARG A CA 1
ATOM 2910 C C . ARG A 1 361 ? -25.931 -9.395 0.486 1.00 97.06 361 ARG A C 1
ATOM 2912 O O . ARG A 1 361 ? -26.768 -8.676 1.025 1.00 97.06 361 ARG A O 1
ATOM 2919 N N . LEU A 1 362 ? -24.846 -8.921 -0.115 1.00 97.44 362 LEU A N 1
ATOM 2920 C CA . LEU A 1 362 ? -24.530 -7.499 -0.174 1.00 97.44 362 LEU A CA 1
ATOM 2921 C C . LEU A 1 362 ? -25.519 -6.759 -1.089 1.00 97.44 362 LEU A C 1
ATOM 2923 O O . LEU A 1 362 ? -25.591 -7.025 -2.287 1.00 97.44 362 LEU A O 1
ATOM 2927 N N . LEU A 1 363 ? -26.259 -5.801 -0.530 1.00 96.31 363 LEU A N 1
ATOM 2928 C CA . LEU A 1 363 ? -27.249 -4.998 -1.258 1.00 96.31 363 LEU A CA 1
ATOM 2929 C C . LEU A 1 363 ? -26.795 -3.560 -1.513 1.00 96.31 363 LEU A C 1
ATOM 2931 O O . LEU A 1 363 ? -27.251 -2.924 -2.466 1.00 96.31 363 LEU A O 1
ATOM 2935 N N . GLY A 1 364 ? -25.977 -3.004 -0.618 1.00 95.00 364 GLY A N 1
ATOM 2936 C CA . GLY A 1 364 ? -25.686 -1.577 -0.620 1.00 95.00 364 GLY A CA 1
ATOM 2937 C C . GLY A 1 364 ? -24.811 -1.106 0.530 1.00 95.00 364 GLY A C 1
ATOM 2938 O O . GLY A 1 364 ? -24.294 -1.900 1.312 1.00 95.00 364 GLY A O 1
ATOM 2939 N N . ARG A 1 365 ? -24.696 0.218 0.659 1.00 94.44 365 ARG A N 1
ATOM 2940 C CA . ARG A 1 365 ? -24.063 0.881 1.808 1.00 94.44 365 ARG A CA 1
ATOM 2941 C C . ARG A 1 365 ? -24.886 2.050 2.336 1.00 94.44 365 ARG A C 1
ATOM 2943 O O . ARG A 1 365 ? -25.710 2.615 1.612 1.00 94.44 365 ARG A O 1
ATOM 2950 N N . LEU A 1 366 ? -24.636 2.444 3.579 1.00 92.88 366 LEU A N 1
ATOM 2951 C CA . LEU A 1 366 ? -25.240 3.616 4.211 1.00 92.88 366 LEU A CA 1
ATOM 2952 C C . LEU A 1 366 ? -24.220 4.729 4.424 1.00 92.88 366 LEU A C 1
ATOM 2954 O O . LEU A 1 366 ? -23.085 4.487 4.823 1.00 92.88 366 LEU A O 1
ATOM 2958 N N . SER A 1 367 ? -24.663 5.969 4.217 1.00 89.81 367 SER A N 1
ATOM 2959 C CA . SER A 1 367 ? -23.931 7.149 4.666 1.00 89.81 367 SER A CA 1
ATOM 2960 C C . SER A 1 367 ? -24.347 7.514 6.089 1.00 89.81 367 SER A C 1
ATOM 2962 O O . SER A 1 367 ? -25.540 7.607 6.390 1.00 89.81 367 SER A O 1
ATOM 2964 N N . LEU A 1 368 ? -23.373 7.828 6.947 1.00 87.12 368 LEU A N 1
ATOM 2965 C CA . LEU A 1 368 ? -23.636 8.399 8.273 1.00 87.12 368 LEU A CA 1
ATOM 2966 C C . LEU A 1 368 ? -24.481 9.680 8.185 1.00 87.12 368 LEU A C 1
ATOM 2968 O O . LEU A 1 368 ? -25.379 9.889 8.998 1.00 87.12 368 LEU A O 1
ATOM 2972 N N . LYS A 1 369 ? -24.265 10.510 7.157 1.00 88.62 369 LYS A N 1
ATOM 2973 C CA . LYS A 1 369 ? -25.062 11.721 6.914 1.00 88.62 369 LYS A CA 1
ATOM 2974 C C . LYS A 1 369 ? -26.541 11.395 6.693 1.00 88.62 369 LYS A C 1
ATOM 2976 O O . LYS A 1 369 ? -27.408 12.071 7.250 1.00 88.62 369 LYS A O 1
ATOM 2981 N N . ASP A 1 370 ? -26.835 10.376 5.891 1.00 88.12 370 ASP A N 1
ATOM 2982 C CA . ASP A 1 370 ? -28.214 9.990 5.586 1.00 88.12 370 ASP A CA 1
ATOM 2983 C C . ASP A 1 370 ? -28.894 9.397 6.823 1.00 88.12 370 ASP A C 1
ATOM 2985 O O . ASP A 1 370 ? -30.046 9.726 7.106 1.00 88.12 370 ASP A O 1
ATOM 2989 N N . LEU A 1 371 ? -28.163 8.623 7.632 1.00 89.19 371 LEU A N 1
ATOM 2990 C CA . LEU A 1 371 ? -28.654 8.116 8.917 1.00 89.19 371 LEU A CA 1
ATOM 2991 C C . LEU A 1 371 ? -28.969 9.235 9.923 1.00 89.19 371 LEU A C 1
ATOM 2993 O O . LEU A 1 371 ? -29.961 9.138 10.642 1.00 89.19 371 LEU A O 1
ATOM 2997 N N . LEU A 1 372 ? -28.169 10.306 9.955 1.00 89.44 372 LEU A N 1
ATOM 2998 C CA . LEU A 1 372 ? -28.370 11.447 10.860 1.00 89.44 372 LEU A CA 1
ATOM 2999 C C . LEU A 1 372 ? -29.501 12.387 10.420 1.00 89.44 372 LEU A C 1
ATOM 3001 O O . LEU A 1 372 ? -30.132 13.030 11.257 1.00 89.44 372 LEU A O 1
ATOM 3005 N N . THR A 1 373 ? -29.749 12.496 9.115 1.00 91.31 373 THR A N 1
ATOM 3006 C CA . THR A 1 373 ? -30.740 13.435 8.554 1.00 91.31 373 THR A CA 1
ATOM 3007 C C . THR A 1 373 ? -32.105 12.799 8.294 1.00 91.31 373 THR A C 1
ATOM 3009 O O . THR A 1 373 ? -33.103 13.509 8.144 1.00 91.31 373 THR A O 1
ATOM 3012 N N . THR A 1 374 ? -32.179 11.468 8.276 1.00 93.44 374 THR A N 1
ATOM 3013 C CA . THR A 1 374 ? -33.413 10.722 8.020 1.00 93.44 374 THR A CA 1
ATOM 3014 C C . THR A 1 374 ? -34.215 10.479 9.300 1.00 93.44 374 THR A C 1
ATOM 3016 O O . THR A 1 374 ? -33.678 10.267 10.385 1.00 93.44 374 THR A O 1
ATOM 3019 N N . SER A 1 375 ? -35.548 10.460 9.187 1.00 95.12 375 SER A N 1
ATOM 3020 C CA . SER A 1 375 ? -36.418 10.118 10.316 1.00 95.12 375 SER A CA 1
ATOM 3021 C C . SER A 1 375 ? -36.137 8.706 10.839 1.00 95.12 375 SER A C 1
ATOM 3023 O O . SER A 1 375 ? -36.129 7.748 10.066 1.00 95.12 375 SER A O 1
ATOM 3025 N N . ALA A 1 376 ? -36.050 8.569 12.164 1.00 93.75 376 ALA A N 1
ATOM 3026 C CA . ALA A 1 376 ? -35.784 7.321 12.883 1.00 93.75 376 ALA A CA 1
ATOM 3027 C C . ALA A 1 376 ? -36.725 6.143 12.528 1.00 93.75 376 ALA A C 1
ATOM 3029 O O . ALA A 1 376 ? -36.374 4.983 12.733 1.00 93.75 376 ALA A O 1
ATOM 3030 N N . LYS A 1 377 ? -37.926 6.422 12.001 1.00 95.00 377 LYS A N 1
ATOM 3031 C CA . LYS A 1 377 ? -38.922 5.405 11.607 1.00 95.00 377 LYS A CA 1
ATOM 3032 C C . LYS A 1 377 ? -38.791 4.932 10.157 1.00 95.00 377 LYS A C 1
ATOM 3034 O O . LYS A 1 377 ? -39.497 4.009 9.760 1.00 95.00 377 LYS A O 1
ATOM 3039 N N . THR A 1 378 ? -37.953 5.582 9.356 1.00 95.81 378 THR A N 1
ATOM 3040 C CA . THR A 1 378 ? -37.789 5.258 7.934 1.00 95.81 378 THR A CA 1
ATOM 3041 C C . THR A 1 378 ? -37.117 3.889 7.794 1.00 95.81 378 THR A C 1
ATOM 3043 O O . THR A 1 378 ? -36.165 3.631 8.532 1.00 95.81 378 THR A O 1
ATOM 3046 N N . PRO A 1 379 ? -37.593 3.004 6.900 1.00 96.44 379 PRO A N 1
ATOM 3047 C CA . PRO A 1 379 ? -36.934 1.727 6.633 1.00 96.44 379 PRO A CA 1
ATOM 3048 C C . PRO A 1 379 ? -35.607 1.934 5.893 1.00 96.44 379 PRO A C 1
ATOM 3050 O O . PRO A 1 379 ? -35.525 2.799 5.017 1.00 96.44 379 PRO A O 1
ATOM 3053 N N . ILE A 1 380 ? -34.597 1.121 6.211 1.00 96.31 380 ILE A N 1
ATOM 3054 C CA . ILE A 1 380 ? -33.261 1.179 5.600 1.00 96.31 380 ILE A CA 1
ATOM 3055 C C . ILE A 1 380 ? -33.328 0.940 4.094 1.00 96.31 380 ILE A C 1
ATOM 3057 O O . ILE A 1 380 ? -32.631 1.631 3.353 1.00 96.31 380 ILE A O 1
ATOM 3061 N N . SER A 1 381 ? -34.254 0.097 3.629 1.00 95.31 381 SER A N 1
ATOM 3062 C CA . SER A 1 381 ? -34.521 -0.131 2.202 1.00 95.31 381 SER A CA 1
ATOM 3063 C C . SER A 1 381 ? -34.836 1.121 1.368 1.00 95.31 381 SER A C 1
ATOM 3065 O O . SER A 1 381 ? -34.758 1.084 0.144 1.00 95.31 381 SER A O 1
ATOM 3067 N N . LYS A 1 382 ? -35.178 2.253 2.003 1.00 93.56 382 LYS A N 1
ATOM 3068 C CA . LYS A 1 382 ? -35.402 3.549 1.330 1.00 93.56 382 LYS A CA 1
ATOM 3069 C C . LYS A 1 382 ? -34.235 4.532 1.449 1.00 93.56 382 LYS A C 1
ATOM 3071 O O . LYS A 1 382 ? -34.332 5.629 0.906 1.00 93.56 382 LYS A O 1
ATOM 3076 N N . VAL A 1 383 ? -33.199 4.179 2.203 1.00 92.88 383 VAL A N 1
ATOM 3077 C CA . VAL A 1 383 ? -32.097 5.072 2.593 1.00 92.88 383 VAL A CA 1
ATOM 3078 C C . VAL A 1 383 ? -30.776 4.621 1.980 1.00 92.88 383 VAL A C 1
ATOM 3080 O O . VAL A 1 383 ? -29.963 5.463 1.615 1.00 92.88 383 VAL A O 1
ATOM 3083 N N . TYR A 1 384 ? -30.550 3.310 1.864 1.00 93.62 384 TYR A N 1
ATOM 3084 C CA . TYR A 1 384 ? -29.264 2.789 1.413 1.00 93.62 384 TYR A CA 1
ATOM 3085 C C . TYR A 1 384 ? -28.975 3.085 -0.065 1.00 93.62 384 TYR A C 1
ATOM 3087 O O . TYR A 1 384 ? -29.870 3.201 -0.905 1.00 93.62 384 TYR A O 1
ATOM 3095 N N . ILE A 1 385 ? -27.686 3.167 -0.385 1.00 92.81 385 ILE A N 1
ATOM 3096 C CA . ILE A 1 385 ? -27.174 3.361 -1.740 1.00 92.81 385 ILE A CA 1
ATOM 3097 C C . ILE A 1 385 ? -26.868 1.982 -2.326 1.00 92.81 385 ILE A C 1
ATOM 3099 O O . ILE A 1 385 ? -25.970 1.294 -1.847 1.00 92.81 385 ILE A O 1
ATOM 3103 N N . SER A 1 386 ? -27.614 1.572 -3.355 1.00 88.31 386 SER A N 1
ATOM 3104 C CA . SER A 1 386 ? -27.520 0.226 -3.949 1.00 88.31 386 SER A CA 1
ATOM 3105 C C . SER A 1 386 ? -26.338 0.019 -4.894 1.00 88.31 386 SER A C 1
ATOM 3107 O O . SER A 1 386 ? -25.968 -1.110 -5.192 1.00 88.31 386 SER A O 1
ATOM 3109 N N . LYS A 1 387 ? -25.745 1.101 -5.403 1.00 82.62 387 LYS A N 1
ATOM 3110 C CA . LYS A 1 387 ? -24.562 1.022 -6.262 1.00 82.62 387 LYS A CA 1
ATOM 3111 C C . LYS A 1 387 ? -23.311 1.132 -5.405 1.00 82.62 387 LYS A C 1
ATOM 3113 O O . LYS A 1 387 ? -22.965 2.233 -4.978 1.00 82.62 387 LYS A O 1
ATOM 3118 N N . LEU A 1 388 ? -22.644 0.006 -5.201 1.00 87.50 388 LEU A N 1
ATOM 3119 C CA . LEU A 1 388 ? -21.287 -0.051 -4.680 1.00 87.50 388 LEU A CA 1
ATOM 3120 C C . LEU A 1 388 ? -20.444 -1.018 -5.505 1.00 87.50 388 LEU A C 1
ATOM 3122 O O . LEU A 1 388 ? -20.970 -1.937 -6.131 1.00 87.50 388 LEU A O 1
ATOM 3126 N N . ASN A 1 389 ? -19.145 -0.760 -5.526 1.00 92.62 389 ASN A N 1
ATOM 3127 C CA . ASN A 1 389 ? -18.154 -1.689 -6.037 1.00 92.62 389 ASN A CA 1
ATOM 3128 C C . ASN A 1 389 ? -17.890 -2.750 -4.962 1.00 92.62 389 ASN A C 1
ATOM 3130 O O . ASN A 1 389 ? -17.864 -2.421 -3.779 1.00 92.62 389 ASN A O 1
ATOM 3134 N N . SER A 1 390 ? -17.722 -3.998 -5.379 1.00 95.75 390 SER A N 1
ATOM 3135 C CA . SER A 1 390 ? -17.341 -5.129 -4.532 1.00 95.75 390 SER A CA 1
ATOM 3136 C C . SER A 1 390 ? -16.408 -6.040 -5.321 1.00 95.75 390 SER A C 1
ATOM 3138 O O . SER A 1 390 ? -16.450 -6.034 -6.556 1.00 95.75 390 SER A O 1
ATOM 3140 N N . VAL A 1 391 ? -15.610 -6.835 -4.619 1.00 97.56 391 VAL A N 1
ATOM 3141 C CA . VAL A 1 391 ? -14.684 -7.817 -5.205 1.00 97.56 391 VAL A CA 1
ATOM 3142 C C . VAL A 1 391 ? -15.003 -9.216 -4.687 1.00 97.56 391 VAL A C 1
ATOM 3144 O O . VAL A 1 391 ? -15.585 -9.357 -3.614 1.00 97.56 391 VAL A O 1
ATOM 3147 N N . ASN A 1 392 ? -14.679 -10.251 -5.463 1.00 98.06 392 ASN A N 1
ATOM 3148 C CA . ASN A 1 392 ? -14.785 -11.633 -4.983 1.00 98.06 392 ASN A CA 1
ATOM 3149 C C . ASN A 1 392 ? -13.550 -11.998 -4.161 1.00 98.06 392 ASN A C 1
ATOM 3151 O O . ASN A 1 392 ? -12.489 -11.437 -4.419 1.00 98.06 392 ASN A O 1
ATOM 3155 N N . VAL A 1 393 ? -13.667 -12.981 -3.267 1.00 97.31 393 VAL A N 1
ATOM 3156 C CA . VAL A 1 393 ? -12.542 -13.503 -2.464 1.00 97.31 393 VAL A CA 1
ATOM 3157 C C . VAL A 1 393 ? -11.309 -13.895 -3.292 1.00 97.31 393 VAL A C 1
ATOM 3159 O O . VAL A 1 393 ? -10.197 -13.630 -2.867 1.00 97.31 393 VAL A O 1
ATOM 3162 N N . ASP A 1 394 ? -11.486 -14.432 -4.502 1.00 97.00 394 ASP A N 1
ATOM 3163 C CA . ASP A 1 394 ? -10.369 -14.855 -5.368 1.00 97.00 394 ASP A CA 1
ATOM 3164 C C . ASP A 1 394 ? -9.845 -13.739 -6.296 1.00 97.00 394 ASP A C 1
ATOM 3166 O O . ASP A 1 394 ? -9.120 -14.012 -7.252 1.00 97.00 394 ASP A O 1
ATOM 3170 N N . THR A 1 395 ? -10.281 -12.489 -6.107 1.00 97.44 395 THR A N 1
ATOM 3171 C CA . THR A 1 395 ? -9.796 -11.358 -6.921 1.00 97.44 395 THR A CA 1
ATOM 3172 C C . THR A 1 395 ? -8.360 -11.051 -6.523 1.00 97.44 395 THR A C 1
ATOM 3174 O O . THR A 1 395 ? -8.113 -10.898 -5.336 1.00 97.44 395 THR A O 1
ATOM 3177 N N . GLU A 1 396 ? -7.442 -10.927 -7.478 1.00 95.75 396 GLU A N 1
ATOM 3178 C CA . GLU A 1 396 ? -6.041 -10.601 -7.169 1.00 95.75 396 GLU A CA 1
ATOM 3179 C C . GLU A 1 396 ? -5.928 -9.209 -6.534 1.00 95.75 396 GLU A C 1
ATOM 3181 O O . GLU A 1 396 ? -6.617 -8.267 -6.948 1.00 95.75 396 GLU A O 1
ATOM 3186 N N . ASP A 1 397 ? -5.062 -9.099 -5.535 1.00 95.12 397 ASP A N 1
ATOM 3187 C CA . ASP A 1 397 ? -4.743 -7.887 -4.776 1.00 95.12 397 ASP A CA 1
ATOM 3188 C C . ASP A 1 397 ? -4.481 -6.646 -5.654 1.00 95.12 397 ASP A C 1
ATOM 3190 O O . ASP A 1 397 ? -5.092 -5.594 -5.447 1.00 95.12 397 ASP A O 1
ATOM 3194 N N . VAL A 1 398 ? -3.692 -6.772 -6.724 1.00 92.19 398 VAL A N 1
ATOM 3195 C CA . VAL A 1 398 ? -3.377 -5.687 -7.669 1.00 92.19 398 VAL A CA 1
ATOM 3196 C C . VAL A 1 398 ? -4.640 -5.172 -8.376 1.00 92.19 398 VAL A C 1
ATOM 3198 O O . VAL A 1 398 ? -4.780 -3.975 -8.659 1.00 92.19 398 VAL A O 1
ATOM 3201 N N . GLU A 1 399 ? -5.609 -6.048 -8.662 1.00 92.81 399 GLU A N 1
ATOM 3202 C CA . GLU A 1 399 ? -6.893 -5.629 -9.235 1.00 92.81 399 GLU A CA 1
ATOM 3203 C C . GLU A 1 399 ? -7.784 -4.961 -8.181 1.00 92.81 399 GLU A C 1
ATOM 3205 O O . GLU A 1 399 ? -8.466 -3.980 -8.501 1.00 92.81 399 GLU A O 1
ATOM 3210 N N . VAL A 1 400 ? -7.750 -5.421 -6.924 1.00 95.88 400 VAL A N 1
ATOM 3211 C CA . VAL A 1 400 ? -8.417 -4.733 -5.806 1.00 95.88 400 VAL A CA 1
ATOM 3212 C C . VAL A 1 400 ? -7.874 -3.309 -5.671 1.00 95.88 400 VAL A C 1
ATOM 3214 O O . VAL A 1 400 ? -8.659 -2.353 -5.712 1.00 95.88 400 VAL A O 1
ATOM 3217 N N . ALA A 1 401 ? -6.547 -3.160 -5.619 1.00 94.12 401 ALA A N 1
ATOM 3218 C CA . ALA A 1 401 ? -5.855 -1.880 -5.530 1.00 94.12 401 ALA A CA 1
ATOM 3219 C C . ALA A 1 401 ? -6.273 -0.931 -6.659 1.00 94.12 401 ALA A C 1
ATOM 3221 O O . ALA A 1 401 ? -6.674 0.216 -6.430 1.00 94.12 401 ALA A O 1
ATOM 3222 N N . ARG A 1 402 ? -6.301 -1.439 -7.896 1.00 89.75 402 ARG A N 1
ATOM 3223 C CA . ARG A 1 402 ? -6.739 -0.685 -9.076 1.00 89.75 402 ARG A CA 1
ATOM 3224 C C . ARG A 1 402 ? -8.188 -0.207 -8.965 1.00 89.75 402 ARG A C 1
ATOM 3226 O O . ARG A 1 402 ? -8.489 0.929 -9.348 1.00 89.75 402 ARG A O 1
ATOM 3233 N N . ILE A 1 403 ? -9.107 -1.055 -8.497 1.00 93.06 403 ILE A N 1
ATOM 3234 C CA . ILE A 1 403 ? -10.518 -0.681 -8.319 1.00 93.06 403 ILE A CA 1
ATOM 3235 C C . ILE A 1 403 ? -10.632 0.406 -7.248 1.00 93.06 403 ILE A C 1
ATOM 3237 O O . ILE A 1 403 ? -11.298 1.418 -7.488 1.00 93.06 403 ILE A O 1
ATOM 3241 N N . MET A 1 404 ? -9.978 0.227 -6.099 1.00 93.69 404 MET A N 1
ATOM 3242 C CA . MET A 1 404 ? -10.023 1.188 -4.996 1.00 93.69 404 MET A CA 1
ATOM 3243 C C . MET A 1 404 ? -9.447 2.544 -5.399 1.00 93.69 404 MET A C 1
ATOM 3245 O O . MET A 1 404 ? -10.125 3.558 -5.225 1.00 93.69 404 MET A O 1
ATOM 3249 N N . GLN A 1 405 ? -8.285 2.564 -6.057 1.00 90.12 405 GLN A N 1
ATOM 3250 C CA . GLN A 1 405 ? -7.659 3.785 -6.565 1.00 90.12 405 GLN A CA 1
ATOM 3251 C C . GLN A 1 405 ? -8.527 4.488 -7.619 1.00 90.12 405 GLN A C 1
ATOM 3253 O O . GLN A 1 405 ? -8.677 5.706 -7.604 1.00 90.12 405 GLN A O 1
ATOM 3258 N N . LYS A 1 406 ? -9.135 3.742 -8.550 1.00 88.62 406 LYS A N 1
ATOM 3259 C CA . LYS A 1 406 ? -9.955 4.322 -9.628 1.00 88.62 406 LYS A CA 1
ATOM 3260 C C . LYS A 1 406 ? -11.217 5.019 -9.120 1.00 88.62 406 LYS A C 1
ATOM 3262 O O . LYS A 1 406 ? -11.704 5.946 -9.772 1.00 88.62 406 LYS A O 1
ATOM 3267 N N . TYR A 1 407 ? -11.795 4.511 -8.036 1.00 89.44 407 TYR A N 1
ATOM 3268 C CA . TYR A 1 407 ? -13.055 4.999 -7.481 1.00 89.44 407 TYR A CA 1
ATOM 3269 C C . TYR A 1 407 ? -12.877 5.784 -6.174 1.00 89.44 407 TYR A C 1
ATOM 3271 O O . TYR A 1 407 ? -13.890 6.136 -5.568 1.00 89.44 407 TYR A O 1
ATOM 3279 N N . ASP A 1 408 ? -11.632 6.077 -5.780 1.00 88.94 408 ASP A N 1
ATOM 3280 C CA . ASP A 1 408 ? -11.269 6.762 -4.534 1.00 88.94 408 ASP A CA 1
ATOM 3281 C C . ASP A 1 408 ? -11.973 6.133 -3.310 1.00 88.94 408 ASP A C 1
ATOM 3283 O O . ASP A 1 408 ? -12.654 6.813 -2.536 1.00 88.94 408 ASP A O 1
ATOM 3287 N N . LEU A 1 409 ? -11.900 4.801 -3.188 1.00 90.94 409 LEU A N 1
ATOM 3288 C CA . LEU A 1 409 ? -12.579 4.053 -2.125 1.00 90.94 409 LEU A CA 1
ATOM 3289 C C . LEU A 1 409 ? -11.712 3.982 -0.865 1.00 90.94 409 LEU A C 1
ATOM 3291 O O . LEU A 1 409 ? -10.579 3.528 -0.923 1.00 90.94 409 LEU A O 1
ATOM 3295 N N . GLU A 1 410 ? -12.287 4.353 0.281 1.00 90.31 410 GLU A N 1
ATOM 3296 C CA . GLU A 1 410 ? -11.663 4.166 1.605 1.00 90.31 410 GLU A CA 1
ATOM 3297 C C . GLU A 1 410 ? -11.715 2.704 2.077 1.00 90.31 410 GLU A C 1
ATOM 3299 O O . GLU A 1 410 ? -10.904 2.285 2.892 1.00 90.31 410 GLU A O 1
ATOM 3304 N N . ALA A 1 411 ? -12.702 1.944 1.595 1.00 93.12 411 ALA A N 1
ATOM 3305 C CA . ALA A 1 411 ? -12.841 0.515 1.836 1.00 93.12 411 ALA A CA 1
ATOM 3306 C C . ALA A 1 411 ? -13.671 -0.135 0.721 1.00 93.12 411 ALA A C 1
ATOM 3308 O O . ALA A 1 411 ? -14.560 0.508 0.140 1.00 93.12 411 ALA A O 1
ATOM 3309 N N . ILE A 1 412 ? -13.425 -1.416 0.454 1.00 95.69 412 ILE A N 1
ATOM 3310 C CA . ILE A 1 412 ? -14.179 -2.216 -0.516 1.00 95.69 412 ILE A CA 1
ATOM 3311 C C . ILE A 1 412 ? -14.700 -3.510 0.130 1.00 95.69 412 ILE A C 1
ATOM 3313 O O . ILE A 1 412 ? -13.951 -4.199 0.817 1.00 95.69 412 ILE A O 1
ATOM 3317 N N . PRO A 1 413 ? -15.987 -3.860 -0.039 1.00 97.12 413 PRO A N 1
ATOM 3318 C CA . PRO A 1 413 ? -16.523 -5.112 0.481 1.00 97.12 413 PRO A CA 1
ATOM 3319 C C . PRO A 1 413 ? -16.102 -6.309 -0.374 1.00 97.12 413 PRO A C 1
ATOM 3321 O O . PRO A 1 413 ? -16.146 -6.255 -1.611 1.00 97.12 413 PRO A O 1
ATOM 3324 N N . VAL A 1 414 ? -15.809 -7.413 0.309 1.00 97.94 414 VAL A N 1
ATOM 3325 C CA . VAL A 1 414 ? -15.467 -8.702 -0.290 1.00 97.94 414 VAL A CA 1
ATOM 3326 C C . VAL A 1 414 ? -16.657 -9.650 -0.185 1.00 97.94 414 VAL A C 1
ATOM 3328 O O . VAL A 1 414 ? -17.291 -9.777 0.870 1.00 97.94 414 VAL A O 1
ATOM 3331 N N . ILE A 1 415 ? -16.993 -10.292 -1.303 1.00 97.56 415 ILE A N 1
ATOM 3332 C CA . ILE A 1 415 ? -18.110 -11.229 -1.418 1.00 97.56 415 ILE A CA 1
ATOM 3333 C C . ILE A 1 415 ? -17.647 -12.631 -1.816 1.00 97.56 415 ILE A C 1
ATOM 3335 O O . ILE A 1 415 ? -16.648 -12.801 -2.512 1.00 97.56 415 ILE A O 1
ATOM 3339 N N . ASP A 1 416 ? -18.404 -13.640 -1.394 1.00 96.19 416 ASP A N 1
ATOM 3340 C CA . ASP A 1 416 ? -18.226 -15.011 -1.872 1.00 96.19 416 ASP A CA 1
ATOM 3341 C C . ASP A 1 416 ? -18.981 -15.283 -3.189 1.00 96.19 416 ASP A C 1
ATOM 3343 O O . ASP A 1 416 ? -19.732 -14.444 -3.693 1.00 96.19 416 ASP A O 1
ATOM 3347 N N . GLU A 1 417 ? -18.846 -16.500 -3.724 1.00 94.88 417 GLU A N 1
ATOM 3348 C CA . GLU A 1 417 ? -19.522 -16.937 -4.958 1.00 94.88 417 GLU A CA 1
ATOM 3349 C C . GLU A 1 417 ? -21.063 -16.832 -4.908 1.00 94.88 417 GLU A C 1
ATOM 3351 O O . GLU A 1 417 ? -21.727 -16.779 -5.947 1.00 94.88 417 GLU A O 1
ATOM 3356 N N . LEU A 1 418 ? -21.658 -16.818 -3.708 1.00 95.75 418 LEU A N 1
ATOM 3357 C CA . LEU A 1 418 ? -23.102 -16.689 -3.493 1.00 95.75 418 LEU A CA 1
ATOM 3358 C C . LEU A 1 418 ? -23.546 -15.226 -3.313 1.00 95.75 418 LEU A C 1
ATOM 3360 O O . LEU A 1 418 ? -24.744 -14.976 -3.124 1.00 95.75 418 LEU A O 1
ATOM 3364 N N . GLY A 1 419 ? -22.608 -14.276 -3.383 1.00 95.12 419 GLY A N 1
ATOM 3365 C CA . GLY A 1 419 ? -22.825 -12.845 -3.193 1.00 95.12 419 GLY A CA 1
ATOM 3366 C C . GLY A 1 419 ? -22.964 -12.425 -1.729 1.00 95.12 419 GLY A C 1
ATOM 3367 O O . GLY A 1 419 ? -23.483 -11.338 -1.459 1.00 95.12 419 GLY A O 1
ATOM 3368 N N . ARG A 1 420 ? -22.567 -13.281 -0.780 1.00 97.44 420 ARG A N 1
ATOM 3369 C CA . ARG A 1 420 ? -22.618 -12.981 0.656 1.00 97.44 420 ARG A CA 1
ATOM 3370 C C . ARG A 1 420 ? -21.434 -12.109 1.042 1.00 97.44 420 ARG A C 1
ATOM 3372 O O . ARG A 1 420 ? -20.324 -12.365 0.594 1.00 97.44 420 ARG A O 1
ATOM 3379 N N . LEU A 1 421 ? -21.676 -11.102 1.878 1.00 97.50 421 LEU A N 1
ATOM 3380 C CA . LEU A 1 421 ? -20.621 -10.256 2.433 1.00 97.50 421 LEU A CA 1
ATOM 3381 C C . LEU A 1 421 ? -19.795 -11.064 3.441 1.00 97.50 421 LEU A C 1
ATOM 3383 O O . LEU A 1 421 ? -20.338 -11.484 4.467 1.00 97.50 421 LEU A O 1
ATOM 3387 N N . VAL A 1 422 ? -18.512 -11.262 3.143 1.00 96.31 422 VAL A N 1
ATOM 3388 C CA . VAL A 1 422 ? -17.601 -12.084 3.959 1.00 96.31 422 VAL A CA 1
ATOM 3389 C C . VAL A 1 422 ? -16.473 -11.295 4.611 1.00 96.31 422 VAL A C 1
ATOM 3391 O O . VAL A 1 422 ? -15.961 -11.770 5.620 1.00 96.31 422 VAL A O 1
ATOM 3394 N N . GLY A 1 423 ? -16.151 -10.106 4.096 1.00 95.88 423 GLY A N 1
ATOM 3395 C CA . GLY A 1 423 ? -15.100 -9.242 4.631 1.00 95.88 423 GLY A CA 1
ATOM 3396 C C . GLY A 1 423 ? -15.077 -7.858 3.978 1.00 95.88 423 GLY A C 1
ATOM 3397 O O . GLY A 1 423 ? -15.960 -7.511 3.178 1.00 95.88 423 GLY A O 1
ATOM 3398 N N . ARG A 1 424 ? -14.066 -7.060 4.315 1.00 95.44 424 ARG A N 1
ATOM 3399 C CA . ARG A 1 424 ? -13.743 -5.777 3.670 1.00 95.44 424 ARG A CA 1
ATOM 3400 C C . ARG A 1 424 ? -12.229 -5.603 3.572 1.00 95.44 424 ARG A C 1
ATOM 3402 O O . ARG A 1 424 ? -11.526 -6.156 4.395 1.00 95.44 424 ARG A O 1
ATOM 3409 N N . ILE A 1 425 ? -11.765 -4.791 2.635 1.00 96.31 425 ILE A N 1
ATOM 3410 C CA . ILE A 1 425 ? -10.355 -4.379 2.526 1.00 96.31 425 ILE A CA 1
ATOM 3411 C C . ILE A 1 425 ? -10.303 -2.859 2.684 1.00 96.31 425 ILE A C 1
ATOM 3413 O O . ILE A 1 425 ? -11.206 -2.175 2.171 1.00 96.31 425 ILE A O 1
ATOM 3417 N N . THR A 1 426 ? -9.327 -2.333 3.424 1.00 93.31 426 THR A N 1
ATOM 3418 C CA . THR A 1 426 ? -9.135 -0.887 3.619 1.00 93.31 426 THR A CA 1
ATOM 3419 C C . THR A 1 426 ? -8.097 -0.325 2.659 1.00 93.31 426 THR A C 1
ATOM 3421 O O . THR A 1 426 ? -7.471 -1.033 1.880 1.00 93.31 426 THR A O 1
ATOM 3424 N N . ILE A 1 427 ? -8.018 1.005 2.594 1.00 91.06 427 ILE A N 1
ATOM 3425 C CA . ILE A 1 427 ? -7.047 1.665 1.722 1.00 91.06 427 ILE A CA 1
ATOM 3426 C C . ILE A 1 427 ? -5.622 1.526 2.256 1.00 91.06 427 ILE A C 1
ATOM 3428 O O . ILE A 1 427 ? -4.709 1.502 1.447 1.00 91.06 427 ILE A O 1
ATOM 3432 N N . ASP A 1 428 ? -5.463 1.450 3.575 1.00 88.06 428 ASP A N 1
ATOM 3433 C CA . ASP A 1 428 ? -4.211 1.225 4.298 1.00 88.06 428 ASP A CA 1
ATOM 3434 C C . ASP A 1 428 ? -3.518 -0.052 3.809 1.00 88.06 428 ASP A C 1
ATOM 3436 O O . ASP A 1 428 ? -2.453 0.087 3.217 1.00 88.06 428 ASP A O 1
ATOM 3440 N N . ASP A 1 429 ? -4.181 -1.215 3.858 1.00 89.38 429 ASP A N 1
ATOM 3441 C CA . ASP A 1 429 ? -3.635 -2.486 3.331 1.00 89.38 429 ASP A CA 1
ATOM 3442 C C . ASP A 1 429 ? -3.220 -2.389 1.849 1.00 89.38 429 ASP A C 1
ATOM 3444 O O . ASP A 1 429 ? -2.271 -3.002 1.369 1.00 89.38 429 ASP A O 1
ATOM 3448 N N . ILE A 1 430 ? -3.967 -1.603 1.072 1.00 92.81 430 ILE A N 1
ATOM 3449 C CA . ILE A 1 430 ? -3.733 -1.446 -0.365 1.00 92.81 430 ILE A CA 1
ATOM 3450 C C . ILE A 1 430 ? -2.532 -0.547 -0.666 1.00 92.81 430 ILE A C 1
ATOM 3452 O O . ILE A 1 430 ? -1.988 -0.622 -1.772 1.00 92.81 430 ILE A O 1
ATOM 3456 N N . VAL A 1 431 ? -2.115 0.325 0.259 1.00 90.25 431 VAL A N 1
ATOM 3457 C CA . VAL A 1 431 ? -0.920 1.153 0.047 1.00 90.25 431 VAL A CA 1
ATOM 3458 C C . VAL A 1 431 ? 0.311 0.268 -0.111 1.00 90.25 431 VAL A C 1
ATOM 3460 O O . VAL A 1 431 ? 1.095 0.522 -1.029 1.00 90.25 431 VAL A O 1
ATOM 3463 N N . ASP A 1 432 ? 0.432 -0.774 0.708 1.00 85.06 432 ASP A N 1
ATOM 3464 C CA . ASP A 1 432 ? 1.572 -1.691 0.679 1.00 85.06 432 ASP A CA 1
ATOM 3465 C C . ASP A 1 432 ? 1.561 -2.531 -0.596 1.00 85.06 432 ASP A C 1
ATOM 3467 O O . ASP A 1 432 ? 2.527 -2.490 -1.352 1.00 85.06 432 ASP A O 1
ATOM 3471 N N . VAL A 1 433 ? 0.406 -3.082 -0.987 1.00 91.12 433 VAL A N 1
ATOM 3472 C CA . VAL A 1 433 ? 0.239 -3.771 -2.285 1.00 91.12 433 VAL A CA 1
ATOM 3473 C C . VAL A 1 433 ? 0.690 -2.899 -3.468 1.00 91.12 433 VAL A C 1
ATOM 3475 O O . VAL A 1 433 ? 1.322 -3.375 -4.413 1.00 91.12 433 VAL A O 1
ATOM 3478 N N . ILE A 1 434 ? 0.362 -1.601 -3.454 1.00 89.50 434 ILE A N 1
ATOM 3479 C CA . ILE A 1 434 ? 0.773 -0.670 -4.518 1.00 89.50 434 ILE A CA 1
ATOM 3480 C C . ILE A 1 434 ? 2.289 -0.446 -4.506 1.00 89.50 434 ILE A C 1
ATOM 3482 O O . ILE A 1 434 ? 2.886 -0.303 -5.579 1.00 89.50 434 ILE A O 1
ATOM 3486 N N . LYS A 1 435 ? 2.894 -0.344 -3.321 1.00 89.06 435 LYS A N 1
ATOM 3487 C CA . LYS A 1 435 ? 4.332 -0.138 -3.151 1.00 89.06 435 LYS A CA 1
ATOM 3488 C C . LYS A 1 435 ? 5.103 -1.382 -3.594 1.00 89.06 435 LYS A C 1
ATOM 3490 O O . LYS A 1 435 ? 5.973 -1.257 -4.454 1.00 89.06 435 LYS A O 1
ATOM 3495 N N . ASP A 1 436 ? 4.710 -2.551 -3.111 1.00 86.19 436 ASP A N 1
ATOM 3496 C CA . ASP A 1 436 ? 5.381 -3.823 -3.371 1.00 86.19 436 ASP A CA 1
ATOM 3497 C C . ASP A 1 436 ? 5.322 -4.190 -4.854 1.00 86.19 436 ASP A C 1
ATOM 3499 O O . ASP A 1 436 ? 6.332 -4.557 -5.457 1.00 86.19 436 ASP A O 1
ATOM 3503 N N . GLU A 1 437 ? 4.170 -3.994 -5.503 1.00 87.44 437 GLU A N 1
ATOM 3504 C CA . GLU A 1 437 ? 4.058 -4.213 -6.947 1.00 87.44 437 GLU A CA 1
ATOM 3505 C C . GLU A 1 437 ? 4.925 -3.218 -7.740 1.00 87.44 437 GLU A C 1
ATOM 3507 O O . GLU A 1 437 ? 5.540 -3.593 -8.740 1.00 87.44 437 GLU A O 1
ATOM 3512 N N . ALA A 1 438 ? 5.040 -1.960 -7.295 1.00 86.44 438 ALA A N 1
ATOM 3513 C CA . ALA A 1 438 ? 5.910 -0.978 -7.944 1.00 86.44 438 ALA A CA 1
ATOM 3514 C C . ALA A 1 438 ? 7.403 -1.313 -7.779 1.00 86.44 438 ALA A C 1
ATOM 3516 O O . ALA A 1 438 ? 8.178 -1.153 -8.732 1.00 86.44 438 ALA A O 1
ATOM 3517 N N . ASP A 1 439 ? 7.805 -1.785 -6.599 1.00 86.94 439 ASP A N 1
ATOM 3518 C CA . ASP A 1 439 ? 9.177 -2.195 -6.305 1.00 86.94 439 ASP A CA 1
ATOM 3519 C C . ASP A 1 439 ? 9.544 -3.463 -7.083 1.00 86.94 439 ASP A C 1
ATOM 3521 O O . ASP A 1 439 ? 10.584 -3.503 -7.752 1.00 86.94 439 ASP A O 1
ATOM 3525 N N . LYS A 1 440 ? 8.644 -4.446 -7.137 1.00 86.50 440 LYS A N 1
ATOM 3526 C CA . LYS A 1 440 ? 8.775 -5.650 -7.964 1.00 86.50 440 LYS A CA 1
ATOM 3527 C C . LYS A 1 440 ? 8.881 -5.326 -9.455 1.00 86.50 440 LYS A C 1
ATOM 3529 O O . LYS A 1 440 ? 9.801 -5.816 -10.118 1.00 86.50 440 LYS A O 1
ATOM 3534 N N . ASP A 1 441 ? 8.021 -4.457 -9.987 1.00 86.06 441 ASP A N 1
ATOM 3535 C CA . ASP A 1 441 ? 8.098 -3.978 -11.376 1.00 86.06 441 ASP A CA 1
ATOM 3536 C C . ASP A 1 441 ? 9.465 -3.340 -11.671 1.00 86.06 441 ASP A C 1
ATOM 3538 O O . ASP A 1 441 ? 10.088 -3.588 -12.714 1.00 86.06 441 ASP A O 1
ATOM 3542 N N . TYR A 1 442 ? 9.965 -2.522 -10.742 1.00 88.06 442 TYR A N 1
ATOM 3543 C CA . TYR A 1 442 ? 11.260 -1.861 -10.863 1.00 88.06 442 TYR A CA 1
ATOM 3544 C C . TYR A 1 442 ? 12.430 -2.855 -10.818 1.00 88.06 442 TYR A C 1
ATOM 3546 O O . TYR A 1 442 ? 13.347 -2.776 -11.647 1.00 88.06 442 TYR A O 1
ATOM 3554 N N . GLN A 1 443 ? 12.400 -3.814 -9.893 1.00 89.44 443 GLN A N 1
ATOM 3555 C CA . GLN A 1 443 ? 13.406 -4.866 -9.763 1.00 89.44 443 GLN A CA 1
ATOM 3556 C C . GLN A 1 443 ? 13.455 -5.754 -11.014 1.00 89.44 443 GLN A C 1
ATOM 3558 O O . GLN A 1 443 ? 14.534 -5.955 -11.591 1.00 89.44 443 GLN A O 1
ATOM 3563 N N . LEU A 1 444 ? 12.298 -6.217 -11.499 1.00 86.69 444 LEU A N 1
ATOM 3564 C CA . LEU A 1 444 ? 12.194 -6.973 -12.748 1.00 86.69 444 LEU A CA 1
ATOM 3565 C C . LEU A 1 444 ? 12.771 -6.167 -13.915 1.00 86.69 444 LEU A C 1
ATOM 3567 O O . LEU A 1 444 ? 13.558 -6.697 -14.709 1.00 86.69 444 LEU A O 1
ATOM 3571 N N . ALA A 1 445 ? 12.472 -4.866 -13.973 1.00 86.38 445 ALA A N 1
ATOM 3572 C CA . ALA A 1 445 ? 12.997 -3.985 -15.004 1.00 86.38 445 ALA A CA 1
ATOM 3573 C C . ALA A 1 445 ? 14.513 -3.762 -14.940 1.00 86.38 445 ALA A C 1
ATOM 3575 O O . ALA A 1 445 ? 15.164 -3.551 -15.970 1.00 86.38 445 ALA A O 1
ATOM 3576 N N . ALA A 1 446 ? 15.102 -3.851 -13.749 1.00 88.31 446 ALA A N 1
ATOM 3577 C CA . ALA A 1 446 ? 16.544 -3.809 -13.540 1.00 88.31 446 ALA A CA 1
ATOM 3578 C C . ALA A 1 446 ? 17.241 -5.159 -13.815 1.00 88.31 446 ALA A C 1
ATOM 3580 O O . ALA A 1 446 ? 18.474 -5.213 -13.854 1.00 88.31 446 ALA A O 1
ATOM 3581 N N . GLY A 1 447 ? 16.487 -6.239 -14.054 1.00 87.81 447 GLY A N 1
ATOM 3582 C CA . GLY A 1 447 ? 17.027 -7.591 -14.202 1.00 87.81 447 GLY A CA 1
ATOM 3583 C C . GLY A 1 447 ? 17.379 -8.229 -12.860 1.00 87.81 447 GLY A C 1
ATOM 3584 O O . GLY A 1 447 ? 18.444 -8.834 -12.717 1.00 87.81 447 GLY A O 1
ATOM 3585 N N . ILE A 1 448 ? 16.497 -8.076 -11.879 1.00 88.75 448 ILE A N 1
ATOM 3586 C CA . ILE A 1 448 ? 16.545 -8.733 -10.574 1.00 88.75 448 ILE A CA 1
ATOM 3587 C C . ILE A 1 448 ? 15.343 -9.687 -10.520 1.00 88.75 448 ILE A C 1
ATOM 3589 O O . ILE A 1 448 ? 14.257 -9.332 -10.961 1.00 88.75 448 ILE A O 1
ATOM 3593 N N . SER A 1 449 ? 15.553 -10.946 -10.120 1.00 80.88 449 SER A N 1
ATOM 3594 C CA . SER A 1 449 ? 14.520 -11.999 -10.211 1.00 80.88 449 SER A CA 1
ATOM 3595 C C . SER A 1 449 ? 13.854 -12.375 -8.888 1.00 80.88 449 SER A C 1
ATOM 3597 O O . SER A 1 449 ? 13.035 -13.289 -8.880 1.00 80.88 449 SER A O 1
ATOM 3599 N N . GLN A 1 450 ? 14.286 -11.785 -7.779 1.00 78.25 450 GLN A N 1
ATOM 3600 C CA . GLN A 1 450 ? 13.774 -12.047 -6.436 1.00 78.25 450 GLN A CA 1
ATOM 3601 C C . GLN A 1 450 ? 13.702 -10.723 -5.696 1.00 78.25 450 GLN A C 1
ATOM 3603 O O . GLN A 1 450 ? 14.514 -9.849 -6.008 1.00 78.25 450 GLN A O 1
ATOM 3608 N N . ASP A 1 451 ? 12.799 -10.642 -4.728 1.00 78.62 451 ASP A N 1
ATOM 3609 C CA . ASP A 1 451 ? 12.810 -9.535 -3.791 1.00 78.62 451 ASP A CA 1
ATOM 3610 C C . ASP A 1 451 ? 14.092 -9.582 -2.961 1.00 78.62 451 ASP A C 1
ATOM 3612 O O . ASP A 1 451 ? 14.489 -10.661 -2.507 1.00 78.62 451 ASP A O 1
ATOM 3616 N N . VAL A 1 452 ? 14.806 -8.461 -2.926 1.00 83.44 452 VAL A N 1
ATOM 3617 C CA . VAL A 1 452 ? 16.097 -8.322 -2.249 1.00 83.44 452 VAL A CA 1
ATOM 3618 C C . VAL A 1 452 ? 16.320 -6.885 -1.813 1.00 83.44 452 VAL A C 1
ATOM 3620 O O . VAL A 1 452 ? 16.093 -5.941 -2.580 1.00 83.44 452 VAL A O 1
ATOM 3623 N N . GLU A 1 453 ? 16.911 -6.739 -0.639 1.00 82.19 453 GLU A N 1
ATOM 3624 C CA . GLU A 1 453 ? 17.258 -5.453 -0.054 1.00 82.19 453 GLU A CA 1
ATOM 3625 C C . GLU A 1 453 ? 18.738 -5.104 -0.244 1.00 82.19 453 GLU A C 1
ATOM 3627 O O . GLU A 1 453 ? 19.532 -5.839 -0.839 1.00 82.19 453 GLU A O 1
ATOM 3632 N N . ALA A 1 454 ? 19.131 -3.891 0.145 1.00 79.06 454 ALA A N 1
ATOM 3633 C CA . ALA A 1 454 ? 20.489 -3.402 -0.100 1.00 79.06 454 ALA A CA 1
ATOM 3634 C C . ALA A 1 454 ? 21.533 -4.002 0.859 1.00 79.06 454 ALA A C 1
ATOM 3636 O O . ALA A 1 454 ? 22.726 -4.036 0.531 1.00 79.06 454 ALA A O 1
ATOM 3637 N N . ASP A 1 455 ? 21.084 -4.417 2.031 1.00 79.38 455 ASP A N 1
ATOM 3638 C CA . ASP A 1 455 ? 21.814 -4.941 3.181 1.00 79.38 455 ASP A CA 1
ATOM 3639 C C . ASP A 1 455 ? 21.770 -6.472 3.300 1.00 79.38 455 ASP A C 1
ATOM 3641 O O . ASP A 1 455 ? 22.599 -7.036 4.024 1.00 79.38 455 ASP A O 1
ATOM 3645 N N . ASP A 1 456 ? 20.936 -7.131 2.491 1.00 84.75 456 ASP A N 1
ATOM 3646 C CA . ASP A 1 456 ? 20.949 -8.572 2.238 1.00 84.75 456 ASP A CA 1
ATOM 3647 C C . ASP A 1 456 ? 22.355 -9.158 2.063 1.00 84.75 456 ASP A C 1
ATOM 3649 O O . ASP A 1 456 ? 23.318 -8.532 1.581 1.00 84.75 456 ASP A O 1
ATOM 3653 N N . SER A 1 457 ? 22.474 -10.456 2.353 1.00 88.62 457 SER A N 1
ATOM 3654 C CA . SER A 1 457 ? 23.751 -11.134 2.216 1.00 88.62 457 SER A CA 1
ATOM 3655 C C . SER A 1 457 ? 24.245 -11.120 0.763 1.00 88.62 457 SER A C 1
ATOM 3657 O O . SER A 1 457 ? 23.505 -11.217 -0.221 1.00 88.62 457 SER A O 1
ATOM 3659 N N . ILE A 1 458 ? 25.574 -11.106 0.599 1.00 93.62 458 ILE A N 1
ATOM 3660 C CA . ILE A 1 458 ? 26.219 -11.171 -0.726 1.00 93.62 458 ILE A CA 1
ATOM 3661 C C . ILE A 1 458 ? 25.705 -12.373 -1.542 1.00 93.62 458 ILE A C 1
ATOM 3663 O O . ILE A 1 458 ? 25.667 -12.323 -2.775 1.00 93.62 458 ILE A O 1
ATOM 3667 N N . LEU A 1 459 ? 25.337 -13.466 -0.869 1.00 93.19 459 LEU A N 1
ATOM 3668 C CA . LEU A 1 459 ? 24.857 -14.694 -1.493 1.00 93.19 459 LEU A CA 1
ATOM 3669 C C . LEU A 1 459 ? 23.426 -14.548 -2.031 1.00 93.19 459 LEU A C 1
ATOM 3671 O O . LEU A 1 459 ? 23.197 -14.968 -3.169 1.00 93.19 459 LEU A O 1
ATOM 3675 N N . GLU A 1 460 ? 22.516 -13.917 -1.284 1.00 89.69 460 GLU A N 1
ATOM 3676 C CA . GLU A 1 460 ? 21.159 -13.575 -1.747 1.00 89.69 460 GLU A CA 1
ATOM 3677 C C . GLU A 1 460 ? 21.205 -12.618 -2.935 1.00 89.69 460 GLU A C 1
ATOM 3679 O O . GLU A 1 460 ? 20.736 -12.961 -4.025 1.00 89.69 460 GLU A O 1
ATOM 3684 N N . LEU A 1 461 ? 21.922 -11.501 -2.797 1.00 92.19 461 LEU A N 1
ATOM 3685 C CA . LEU A 1 461 ? 22.100 -10.522 -3.872 1.00 92.19 461 LEU A CA 1
ATOM 3686 C C . LEU A 1 461 ? 22.692 -11.139 -5.146 1.00 92.19 461 LEU A C 1
ATOM 3688 O O . LEU A 1 461 ? 22.307 -10.802 -6.272 1.00 92.19 461 LEU A O 1
ATOM 3692 N N . THR A 1 462 ? 23.641 -12.067 -4.995 1.00 93.50 462 THR A N 1
ATOM 3693 C CA . THR A 1 462 ? 24.213 -12.790 -6.137 1.00 93.50 462 THR A CA 1
ATOM 3694 C C . THR A 1 462 ? 23.175 -13.705 -6.778 1.00 93.50 462 THR A C 1
ATOM 3696 O O . THR A 1 462 ? 23.073 -13.732 -8.004 1.00 93.50 462 THR A O 1
ATOM 3699 N N . LYS A 1 463 ? 22.396 -14.446 -5.987 1.00 93.81 463 LYS A N 1
ATOM 3700 C CA . LYS A 1 463 ? 21.362 -15.362 -6.483 1.00 93.81 463 LYS A CA 1
ATOM 3701 C C . LYS A 1 463 ? 20.248 -14.619 -7.227 1.00 93.81 463 LYS A C 1
ATOM 3703 O O . LYS A 1 463 ? 19.807 -15.119 -8.261 1.00 93.81 463 LYS A O 1
ATOM 3708 N N . ALA A 1 464 ? 19.875 -13.424 -6.774 1.00 91.50 464 ALA A N 1
ATOM 3709 C CA . ALA A 1 464 ? 18.851 -12.598 -7.410 1.00 91.50 464 ALA A CA 1
ATOM 3710 C C . ALA A 1 464 ? 19.309 -11.942 -8.730 1.00 91.50 464 ALA A C 1
ATOM 3712 O O . ALA A 1 464 ? 18.508 -11.760 -9.646 1.00 91.50 464 ALA A O 1
ATOM 3713 N N . ARG A 1 465 ? 20.603 -11.609 -8.870 1.00 93.12 465 ARG A N 1
ATOM 3714 C CA . ARG A 1 465 ? 21.145 -10.888 -10.047 1.00 93.12 465 ARG A CA 1
ATOM 3715 C C . ARG A 1 465 ? 21.801 -11.794 -11.089 1.00 93.12 465 ARG A C 1
ATOM 3717 O O . ARG A 1 465 ? 21.720 -11.543 -12.294 1.00 93.12 465 ARG A O 1
ATOM 3724 N N . LEU A 1 466 ? 22.499 -12.842 -10.648 1.00 93.56 466 LEU A N 1
ATOM 3725 C CA . LEU A 1 466 ? 23.316 -13.690 -11.519 1.00 93.56 466 LEU A CA 1
ATOM 3726 C C . LEU A 1 466 ? 22.529 -14.348 -12.669 1.00 93.56 466 LEU A C 1
ATOM 3728 O O . LEU A 1 466 ? 23.083 -14.385 -13.771 1.00 93.56 466 LEU A O 1
ATOM 3732 N N . PRO A 1 467 ? 21.278 -14.826 -12.497 1.00 91.38 467 PRO A N 1
ATOM 3733 C CA . PRO A 1 467 ? 20.505 -15.406 -13.597 1.00 91.38 467 PRO A CA 1
ATOM 3734 C C . PRO A 1 467 ? 20.377 -14.460 -14.798 1.00 91.38 467 PRO A C 1
ATOM 3736 O O . PRO A 1 467 ? 20.664 -14.850 -15.934 1.00 91.38 467 PRO A O 1
ATOM 3739 N N . TRP A 1 468 ? 20.041 -13.194 -14.544 1.00 90.44 468 TRP A N 1
ATOM 3740 C CA . TRP A 1 468 ? 19.911 -12.169 -15.577 1.00 90.44 468 TRP A CA 1
ATOM 3741 C C . TRP A 1 468 ? 21.256 -11.753 -16.169 1.00 90.44 468 TRP A C 1
ATOM 3743 O O . TRP A 1 468 ? 21.370 -11.611 -17.388 1.00 90.44 468 TRP A O 1
ATOM 3753 N N . LEU A 1 469 ? 22.302 -11.630 -15.346 1.00 92.19 469 LEU A N 1
ATOM 3754 C CA . LEU A 1 469 ? 23.658 -11.336 -15.826 1.00 92.19 469 LEU A CA 1
ATOM 3755 C C . LEU A 1 469 ? 24.196 -12.436 -16.750 1.00 92.19 469 LEU A C 1
ATOM 3757 O O . LEU A 1 469 ? 24.814 -12.144 -17.775 1.00 92.19 469 LEU A O 1
ATOM 3761 N N . VAL A 1 470 ? 23.943 -13.704 -16.418 1.00 92.56 470 VAL A N 1
ATOM 3762 C CA . VAL A 1 470 ? 24.314 -14.846 -17.261 1.00 92.56 470 VAL A CA 1
ATOM 3763 C C . VAL A 1 470 ? 23.531 -14.817 -18.570 1.00 92.56 470 VAL A C 1
ATOM 3765 O O . VAL A 1 470 ? 24.126 -15.000 -19.632 1.00 92.56 470 VAL A O 1
ATOM 3768 N N . LEU A 1 471 ? 22.225 -14.543 -18.526 1.00 89.75 471 LEU A N 1
ATOM 3769 C CA . LEU A 1 471 ? 21.400 -14.429 -19.730 1.00 89.75 471 LEU A CA 1
ATOM 3770 C C . LEU A 1 471 ? 21.896 -13.300 -20.649 1.00 89.75 471 LEU A C 1
ATOM 3772 O O . LEU A 1 471 ? 22.077 -13.523 -21.850 1.00 89.75 471 LEU A O 1
ATOM 3776 N N . ALA A 1 472 ? 22.203 -12.127 -20.089 1.00 89.88 472 ALA A N 1
ATOM 3777 C CA . ALA A 1 472 ? 22.773 -11.000 -20.826 1.00 89.88 472 ALA A CA 1
ATOM 3778 C C . ALA A 1 472 ? 24.145 -11.345 -21.431 1.00 89.88 472 ALA A C 1
ATOM 3780 O O . ALA A 1 472 ? 24.402 -11.064 -22.603 1.00 89.88 472 ALA A O 1
ATOM 3781 N N . LEU A 1 473 ? 25.016 -12.031 -20.680 1.00 92.44 473 LEU A N 1
ATOM 3782 C CA . LEU A 1 473 ? 26.318 -12.490 -21.172 1.00 92.44 473 LEU A CA 1
ATOM 3783 C C . LEU A 1 473 ? 26.178 -13.465 -22.352 1.00 92.44 473 LEU A C 1
ATOM 3785 O O . LEU A 1 473 ? 26.886 -13.335 -23.355 1.00 92.44 473 LEU A O 1
ATOM 3789 N N . LEU A 1 474 ? 25.255 -14.427 -22.257 1.00 92.06 474 LEU A N 1
ATOM 3790 C CA . LEU A 1 474 ? 24.975 -15.375 -23.338 1.00 92.06 474 LEU A CA 1
ATOM 3791 C C . LEU A 1 474 ? 24.502 -14.657 -24.604 1.00 92.06 474 LEU A C 1
ATOM 3793 O O . LEU A 1 474 ? 24.962 -14.977 -25.703 1.00 92.06 474 LEU A O 1
ATOM 3797 N N . GLY A 1 475 ? 23.642 -13.651 -24.457 1.00 90.50 475 GLY A N 1
ATOM 3798 C CA . GLY A 1 475 ? 23.244 -12.793 -25.566 1.00 90.50 475 GLY A CA 1
ATOM 3799 C C . GLY A 1 475 ? 24.396 -11.956 -26.131 1.00 90.50 475 GLY A C 1
ATOM 3800 O O . GLY A 1 475 ? 24.536 -11.847 -27.349 1.00 90.50 475 GLY A O 1
ATOM 3801 N N . GLY A 1 476 ? 25.303 -11.475 -25.281 1.00 90.50 476 GLY A N 1
ATOM 3802 C CA . GLY A 1 476 ? 26.536 -10.806 -25.698 1.00 90.50 476 GLY A CA 1
ATOM 3803 C C . GLY A 1 476 ? 27.412 -11.669 -26.616 1.00 90.50 476 GLY A C 1
ATOM 3804 O O . GLY A 1 476 ? 27.926 -11.179 -27.625 1.00 90.50 476 GLY A O 1
ATOM 3805 N N . PHE A 1 477 ? 27.525 -12.978 -26.356 1.00 93.50 477 PHE A N 1
ATOM 3806 C CA . PHE A 1 477 ? 28.227 -13.892 -27.271 1.00 93.50 477 PHE A CA 1
ATOM 3807 C C . PHE A 1 477 ? 27.560 -13.982 -28.650 1.00 93.50 477 PHE A C 1
ATOM 3809 O O . PHE A 1 477 ? 28.255 -14.116 -29.664 1.00 93.50 477 PHE A O 1
ATOM 3816 N N . ILE A 1 478 ? 26.230 -13.870 -28.717 1.00 92.62 478 ILE A N 1
ATOM 3817 C CA . ILE A 1 478 ? 25.502 -13.810 -29.990 1.00 92.62 478 ILE A CA 1
ATOM 3818 C C . ILE A 1 478 ? 25.864 -12.518 -30.727 1.00 92.62 478 ILE A C 1
ATOM 3820 O O . ILE A 1 478 ? 26.212 -12.587 -31.907 1.00 92.62 478 ILE A O 1
ATOM 3824 N N . SER A 1 479 ? 25.883 -11.372 -30.042 1.00 89.94 479 SER A N 1
ATOM 3825 C CA . SER A 1 479 ? 26.301 -10.083 -30.616 1.00 89.94 479 SER A CA 1
ATOM 3826 C C . SER A 1 479 ? 27.719 -10.132 -31.192 1.00 89.94 479 SER A C 1
ATOM 3828 O O . SER A 1 479 ? 27.939 -9.713 -32.330 1.00 89.94 479 SER A O 1
ATOM 3830 N N . VAL A 1 480 ? 28.676 -10.727 -30.468 1.00 90.88 480 VAL A N 1
ATOM 3831 C CA . VAL A 1 480 ? 30.056 -10.924 -30.957 1.00 90.88 480 VAL A CA 1
ATOM 3832 C C . VAL A 1 480 ? 30.077 -11.783 -32.223 1.00 90.88 480 VAL A C 1
ATOM 3834 O O . VAL A 1 480 ? 30.748 -11.444 -33.200 1.00 90.88 480 VAL A O 1
ATOM 3837 N N . LYS A 1 481 ? 29.308 -12.877 -32.249 1.00 91.00 481 LYS A N 1
ATOM 3838 C CA . LYS A 1 481 ? 29.203 -13.738 -33.432 1.00 91.00 481 LYS A CA 1
ATOM 3839 C C . LYS A 1 481 ? 28.586 -13.001 -34.624 1.00 91.00 481 LYS A C 1
ATOM 3841 O O . LYS A 1 481 ? 29.044 -13.202 -35.748 1.00 91.00 481 LYS A O 1
ATOM 3846 N N . MET A 1 482 ? 27.581 -12.151 -34.398 1.00 89.12 482 MET A N 1
ATOM 3847 C CA . MET A 1 482 ? 26.969 -11.333 -35.454 1.00 89.12 482 MET A CA 1
ATOM 3848 C C . MET A 1 482 ? 27.953 -10.313 -36.020 1.00 89.12 482 MET A C 1
ATOM 3850 O O . MET A 1 482 ? 28.019 -10.142 -37.235 1.00 89.12 482 MET A O 1
ATOM 3854 N N . LEU A 1 483 ? 28.771 -9.695 -35.167 1.00 88.25 483 LEU A N 1
ATOM 3855 C CA . LEU A 1 483 ? 29.829 -8.785 -35.598 1.00 88.25 483 LEU A CA 1
ATOM 3856 C C . LEU A 1 483 ? 30.876 -9.498 -36.471 1.00 88.25 483 LEU A C 1
ATOM 3858 O O . LEU A 1 483 ? 31.307 -8.957 -37.489 1.00 88.25 483 LEU A O 1
ATOM 3862 N N . GLY A 1 484 ? 31.218 -10.745 -36.129 1.00 88.06 484 GLY A N 1
ATOM 3863 C CA . GLY A 1 484 ? 32.126 -11.590 -36.912 1.00 88.06 484 GLY A CA 1
ATOM 3864 C C . GLY A 1 484 ? 31.658 -11.865 -38.349 1.00 88.06 484 GLY A C 1
ATOM 3865 O O . GLY A 1 484 ? 32.490 -12.017 -39.240 1.00 88.06 484 GLY A O 1
ATOM 3866 N N . LEU A 1 485 ? 30.347 -11.840 -38.629 1.00 88.25 485 LEU A N 1
ATOM 3867 C CA . LEU A 1 485 ? 29.819 -11.987 -39.998 1.00 88.25 485 LEU A CA 1
ATOM 3868 C C . LEU A 1 485 ? 30.265 -10.851 -40.934 1.00 88.25 485 LEU A C 1
ATOM 3870 O O . LEU A 1 485 ? 30.258 -11.014 -42.156 1.00 88.25 485 LEU A O 1
ATOM 3874 N N . PHE A 1 486 ? 30.662 -9.712 -40.365 1.00 88.38 486 PHE A N 1
ATOM 3875 C CA . PHE A 1 486 ? 31.115 -8.527 -41.085 1.00 88.38 486 PHE A CA 1
ATOM 3876 C C . PHE A 1 486 ? 32.625 -8.287 -40.943 1.00 88.38 486 PHE A C 1
ATOM 3878 O O . PHE A 1 486 ? 33.101 -7.192 -41.227 1.00 88.38 486 PHE A O 1
ATOM 3885 N N . GLU A 1 487 ? 33.412 -9.308 -40.589 1.00 84.38 487 GLU A N 1
ATOM 3886 C CA . GLU A 1 487 ? 34.880 -9.230 -40.563 1.00 84.38 487 GLU A CA 1
ATOM 3887 C C . GLU A 1 487 ? 35.506 -8.671 -41.862 1.00 84.38 487 GLU A C 1
ATOM 3889 O O . GLU A 1 487 ? 36.368 -7.790 -41.771 1.00 84.38 487 GLU A O 1
ATOM 3894 N N . PRO A 1 488 ? 35.035 -9.030 -43.078 1.00 81.88 488 PRO A N 1
ATOM 3895 C CA . PRO A 1 488 ? 35.546 -8.431 -44.314 1.00 81.88 488 PRO A CA 1
ATOM 3896 C C . PRO A 1 488 ? 35.337 -6.909 -44.403 1.00 81.88 488 PRO A C 1
ATOM 3898 O O . PRO A 1 488 ? 36.118 -6.214 -45.058 1.00 81.88 488 PRO A O 1
ATOM 3901 N N . ALA A 1 489 ? 34.310 -6.376 -43.728 1.00 82.00 489 ALA A N 1
ATOM 3902 C CA . ALA A 1 489 ? 34.057 -4.941 -43.633 1.00 82.00 489 ALA A CA 1
ATOM 3903 C C . ALA A 1 489 ? 35.182 -4.226 -42.887 1.00 82.00 489 ALA A C 1
ATOM 3905 O O . ALA A 1 489 ? 35.578 -3.130 -43.277 1.00 82.00 489 ALA A O 1
ATOM 3906 N N . MET A 1 490 ? 35.727 -4.855 -41.841 1.00 77.06 490 MET A N 1
ATOM 3907 C CA . MET A 1 490 ? 36.778 -4.273 -41.005 1.00 77.06 490 MET A CA 1
ATOM 3908 C C . MET A 1 490 ? 38.087 -4.086 -41.779 1.00 77.06 490 MET A C 1
ATOM 3910 O O . MET A 1 490 ? 38.805 -3.118 -41.539 1.00 77.06 490 MET A O 1
ATOM 3914 N N . ALA A 1 491 ? 38.358 -4.942 -42.770 1.00 80.94 491 ALA A N 1
ATOM 3915 C CA . ALA A 1 491 ? 39.537 -4.820 -43.625 1.00 80.94 491 ALA A CA 1
ATOM 3916 C C . ALA A 1 491 ? 39.479 -3.607 -44.574 1.00 80.94 491 ALA A C 1
ATOM 3918 O O . ALA A 1 491 ? 40.513 -3.009 -44.868 1.00 80.94 491 ALA A O 1
ATOM 3919 N N . LYS A 1 492 ? 38.286 -3.231 -45.062 1.00 81.19 492 LYS A N 1
ATOM 3920 C CA . LYS A 1 492 ? 38.099 -2.108 -46.006 1.00 81.19 492 LYS A CA 1
ATOM 3921 C C . LYS A 1 492 ? 37.653 -0.805 -45.338 1.00 81.19 492 LYS A C 1
ATOM 3923 O O . LYS A 1 492 ? 38.009 0.273 -45.803 1.00 81.19 492 LYS A O 1
ATOM 3928 N N . HIS A 1 493 ? 36.878 -0.902 -44.262 1.00 86.56 493 HIS A N 1
ATOM 3929 C CA . HIS A 1 493 ? 36.206 0.207 -43.584 1.00 86.56 493 HIS A CA 1
ATOM 3930 C C . HIS A 1 493 ? 36.334 0.094 -42.057 1.00 86.56 493 HIS A C 1
ATOM 3932 O O . HIS A 1 493 ? 35.352 0.226 -41.327 1.00 86.56 493 HIS A O 1
ATOM 3938 N N . GLY A 1 494 ? 37.558 -0.116 -41.559 1.00 84.44 494 GLY A N 1
ATOM 3939 C CA . GLY A 1 494 ? 37.835 -0.277 -40.124 1.00 84.44 494 GLY A CA 1
ATOM 3940 C C . GLY A 1 494 ? 37.332 0.871 -39.239 1.00 84.44 494 GLY A C 1
ATOM 3941 O O . GLY A 1 494 ? 36.999 0.649 -38.080 1.00 84.44 494 GLY A O 1
ATOM 3942 N N . SER A 1 495 ? 37.167 2.082 -39.786 1.00 87.00 495 SER A N 1
ATOM 3943 C CA . SER A 1 495 ? 36.597 3.218 -39.051 1.00 87.00 495 SER A CA 1
ATOM 3944 C C . SER A 1 495 ? 35.155 2.992 -38.579 1.00 87.00 495 SER A C 1
ATOM 3946 O O . SER A 1 495 ? 34.756 3.579 -37.580 1.00 87.00 495 SER A O 1
ATOM 3948 N N . LEU A 1 496 ? 34.373 2.146 -39.265 1.00 89.19 496 LEU A N 1
ATOM 3949 C CA . LEU A 1 496 ? 32.994 1.817 -38.873 1.00 89.19 496 LEU A CA 1
ATOM 3950 C C . LEU A 1 496 ? 32.932 1.118 -37.514 1.00 89.19 496 LEU A C 1
ATOM 3952 O O . LEU A 1 496 ? 31.940 1.261 -36.801 1.00 89.19 496 LEU A O 1
ATOM 3956 N N . PHE A 1 497 ? 33.986 0.387 -37.150 1.00 89.25 497 PHE A N 1
ATOM 3957 C CA . PHE A 1 497 ? 34.043 -0.363 -35.904 1.00 89.25 497 PHE A CA 1
ATOM 3958 C C . PHE A 1 497 ? 33.993 0.559 -34.679 1.00 89.25 497 PHE A C 1
ATOM 3960 O O . PHE A 1 497 ? 33.309 0.240 -33.708 1.00 89.25 497 PHE A O 1
ATOM 3967 N N . PHE A 1 498 ? 34.620 1.738 -34.753 1.00 88.62 498 PHE A N 1
ATOM 3968 C CA . PHE A 1 498 ? 34.620 2.720 -33.662 1.00 88.62 498 PHE A CA 1
ATOM 3969 C C . PHE A 1 498 ? 33.234 3.311 -33.369 1.00 88.62 498 PHE A C 1
ATOM 3971 O O . PHE A 1 498 ? 33.015 3.827 -32.277 1.00 88.62 498 PHE A O 1
ATOM 3978 N N . PHE A 1 499 ? 32.286 3.203 -34.305 1.00 91.94 499 PHE A N 1
ATOM 3979 C CA . PHE A 1 499 ? 30.902 3.630 -34.095 1.00 91.94 499 PHE A CA 1
ATOM 3980 C C . PHE A 1 499 ? 30.016 2.528 -33.499 1.00 91.94 499 PHE A C 1
ATOM 3982 O O . PHE A 1 499 ? 28.912 2.827 -33.055 1.00 91.94 499 PHE A O 1
ATOM 3989 N N . THR A 1 500 ? 30.481 1.275 -33.436 1.00 92.06 500 THR A N 1
ATOM 3990 C CA . THR A 1 500 ? 29.681 0.144 -32.929 1.00 92.06 500 THR A CA 1
ATOM 3991 C C . THR A 1 500 ? 29.175 0.365 -31.499 1.00 92.06 500 THR A C 1
ATOM 3993 O O . THR A 1 500 ? 27.973 0.202 -31.299 1.00 92.06 500 THR A O 1
ATOM 3996 N N . PRO A 1 501 ? 30.004 0.801 -30.520 1.00 91.88 501 PRO A N 1
ATOM 3997 C CA . PRO A 1 501 ? 29.517 1.052 -29.160 1.00 91.88 501 PRO A CA 1
ATOM 3998 C C . PRO A 1 501 ? 28.445 2.142 -29.113 1.00 91.88 501 PRO A C 1
ATOM 4000 O O . PRO A 1 501 ? 27.491 2.037 -28.352 1.00 91.88 501 PRO A O 1
ATOM 4003 N N . LEU A 1 502 ? 28.575 3.169 -29.959 1.00 91.56 502 LEU A N 1
ATOM 4004 C CA . LEU A 1 502 ? 27.599 4.249 -30.037 1.00 91.56 502 LEU A CA 1
ATOM 4005 C C . LEU A 1 502 ? 26.265 3.750 -30.601 1.00 91.56 502 LEU A C 1
ATOM 4007 O O . LEU A 1 502 ? 25.215 4.060 -30.051 1.00 91.56 502 LEU A O 1
ATOM 4011 N N . ILE A 1 503 ? 26.297 2.970 -31.683 1.00 93.50 503 ILE A N 1
ATOM 4012 C CA . ILE A 1 503 ? 25.084 2.406 -32.280 1.00 93.50 503 ILE A CA 1
ATOM 4013 C C . ILE A 1 503 ? 24.386 1.452 -31.304 1.00 93.50 503 ILE A C 1
ATOM 4015 O O . ILE A 1 503 ? 23.176 1.569 -31.123 1.00 93.50 503 ILE A O 1
ATOM 4019 N N . ALA A 1 504 ? 25.140 0.553 -30.665 1.00 91.75 504 ALA A N 1
ATOM 4020 C CA . ALA A 1 504 ? 24.623 -0.390 -29.674 1.00 91.75 504 ALA A CA 1
ATOM 4021 C C . ALA A 1 504 ? 23.973 0.345 -28.490 1.00 91.75 504 ALA A C 1
ATOM 4023 O O . ALA A 1 504 ? 22.796 0.139 -28.204 1.00 91.75 504 ALA A O 1
ATOM 4024 N N . ALA A 1 505 ? 24.677 1.318 -27.897 1.00 92.25 505 ALA A N 1
ATOM 4025 C CA . ALA A 1 505 ? 24.146 2.122 -26.797 1.00 92.25 505 ALA A CA 1
ATOM 4026 C C . ALA A 1 505 ? 22.855 2.868 -27.178 1.00 92.25 505 ALA A C 1
ATOM 4028 O O . ALA A 1 505 ? 21.899 2.893 -26.405 1.00 92.25 505 ALA A O 1
ATOM 4029 N N . MET A 1 506 ? 22.788 3.448 -28.382 1.00 94.19 506 MET A N 1
ATOM 4030 C CA . MET A 1 506 ? 21.578 4.134 -28.843 1.00 94.19 506 MET A CA 1
ATOM 4031 C C . MET A 1 506 ? 20.419 3.168 -29.108 1.00 94.19 506 MET A C 1
ATOM 4033 O O . MET A 1 506 ? 19.278 3.505 -28.798 1.00 94.19 506 MET A O 1
ATOM 4037 N N . ALA A 1 507 ? 20.693 1.972 -29.638 1.00 93.81 507 ALA A N 1
ATOM 4038 C CA . ALA A 1 507 ? 19.687 0.928 -29.822 1.00 93.81 507 ALA A CA 1
ATOM 4039 C C . ALA A 1 507 ? 19.118 0.457 -28.474 1.00 93.81 507 ALA A C 1
ATOM 4041 O O . ALA A 1 507 ? 17.901 0.379 -28.304 1.00 93.81 507 ALA A O 1
ATOM 4042 N N . GLY A 1 508 ? 19.992 0.187 -27.501 1.00 92.44 508 GLY A N 1
ATOM 4043 C CA . GLY A 1 508 ? 19.602 -0.205 -26.149 1.00 92.44 508 GLY A CA 1
ATOM 4044 C C . GLY A 1 508 ? 18.747 0.863 -25.468 1.00 92.44 508 GLY A C 1
ATOM 4045 O O . GLY A 1 508 ? 17.626 0.573 -25.061 1.00 92.44 508 GLY A O 1
ATOM 4046 N N . ASN A 1 509 ? 19.224 2.111 -25.433 1.00 92.81 509 ASN A N 1
ATOM 4047 C CA . ASN A 1 509 ? 18.526 3.216 -24.770 1.00 92.81 509 ASN A CA 1
ATOM 4048 C C . ASN A 1 509 ? 17.142 3.489 -25.370 1.00 92.81 509 ASN A C 1
ATOM 4050 O O . ASN A 1 509 ? 16.175 3.638 -24.628 1.00 92.81 509 ASN A O 1
ATOM 4054 N N . VAL A 1 510 ? 17.029 3.535 -26.703 1.00 94.31 510 VAL A N 1
ATOM 4055 C CA . VAL A 1 510 ? 15.732 3.736 -27.370 1.00 94.31 510 VAL A CA 1
ATOM 4056 C C . VAL A 1 510 ? 14.794 2.568 -27.088 1.00 94.31 510 VAL A C 1
ATOM 4058 O O . VAL A 1 510 ? 13.629 2.790 -26.779 1.00 94.31 510 VAL A O 1
ATOM 4061 N N . GLY A 1 511 ? 15.301 1.335 -27.138 1.00 94.38 511 GLY A N 1
ATOM 4062 C CA . GLY A 1 511 ? 14.510 0.154 -26.809 1.00 94.38 511 GLY A CA 1
ATOM 4063 C C . GLY A 1 511 ? 13.924 0.198 -25.410 1.00 94.38 511 GLY A C 1
ATOM 4064 O O . GLY A 1 511 ? 12.722 0.004 -25.262 1.00 94.38 511 GLY A O 1
ATOM 4065 N N . VAL A 1 512 ? 14.769 0.466 -24.409 1.00 93.38 512 VAL A N 1
ATOM 4066 C CA . VAL A 1 512 ? 14.361 0.527 -22.998 1.00 93.38 512 VAL A CA 1
ATOM 4067 C C . VAL A 1 512 ? 13.367 1.665 -22.763 1.00 93.38 512 VAL A C 1
ATOM 4069 O O . VAL A 1 512 ? 12.397 1.486 -22.037 1.00 93.38 512 VAL A O 1
ATOM 4072 N N . GLN A 1 513 ? 13.549 2.821 -23.410 1.00 93.50 513 GLN A N 1
ATOM 4073 C CA . GLN A 1 513 ? 12.589 3.929 -23.322 1.00 93.50 513 GLN A CA 1
ATOM 4074 C C . GLN A 1 513 ? 11.228 3.555 -23.913 1.00 93.50 513 GLN A C 1
ATOM 4076 O O . GLN A 1 513 ? 10.197 3.778 -23.279 1.00 93.50 513 GLN A O 1
ATOM 4081 N N . SER A 1 514 ? 11.213 2.971 -25.114 1.00 93.81 514 SER A N 1
ATOM 4082 C CA . SER A 1 514 ? 9.973 2.528 -25.749 1.00 93.81 514 SER A CA 1
ATOM 4083 C C . SER A 1 514 ? 9.290 1.429 -24.928 1.00 93.81 514 SER A C 1
ATOM 4085 O O . SER A 1 514 ? 8.076 1.485 -24.752 1.00 93.81 514 SER A O 1
ATOM 4087 N N . SER A 1 515 ? 10.041 0.464 -24.381 1.00 93.94 515 SER A N 1
ATOM 4088 C CA . SER A 1 515 ? 9.467 -0.611 -23.564 1.00 93.94 515 SER A CA 1
ATOM 4089 C C . SER A 1 515 ? 8.919 -0.103 -22.238 1.00 93.94 515 SER A C 1
ATOM 4091 O O . SER A 1 515 ? 7.787 -0.440 -21.906 1.00 93.94 515 SER A O 1
ATOM 4093 N N . ALA A 1 516 ? 9.638 0.776 -21.534 1.00 91.50 516 ALA A N 1
ATOM 4094 C CA . ALA A 1 516 ? 9.178 1.364 -20.276 1.00 91.50 516 ALA A CA 1
ATOM 4095 C C . ALA A 1 516 ? 7.842 2.109 -20.438 1.00 91.50 516 ALA A C 1
ATOM 4097 O O . ALA A 1 516 ? 6.924 1.912 -19.647 1.00 91.50 516 ALA A O 1
ATOM 4098 N N . ILE A 1 517 ? 7.682 2.900 -21.508 1.00 90.56 517 ILE A N 1
ATOM 4099 C CA . ILE A 1 517 ? 6.422 3.613 -21.792 1.00 90.56 517 ILE A CA 1
ATOM 4100 C C . ILE A 1 517 ? 5.264 2.632 -22.034 1.00 90.56 517 ILE A C 1
ATOM 4102 O O . ILE A 1 517 ? 4.122 2.912 -21.662 1.00 90.56 517 ILE A O 1
ATOM 4106 N N . ILE A 1 518 ? 5.528 1.494 -22.684 1.00 92.12 518 ILE A N 1
ATOM 4107 C CA . ILE A 1 518 ? 4.500 0.480 -22.934 1.00 92.12 518 ILE A CA 1
ATOM 4108 C C . ILE A 1 518 ? 4.146 -0.291 -21.670 1.00 92.12 518 ILE A C 1
ATOM 4110 O O . ILE A 1 518 ? 2.956 -0.426 -21.404 1.00 92.12 518 ILE A O 1
ATOM 4114 N N . VAL A 1 519 ? 5.132 -0.749 -20.897 1.00 90.44 519 VAL A N 1
ATOM 4115 C CA . VAL A 1 519 ? 4.908 -1.455 -19.625 1.00 90.44 519 VAL A CA 1
ATOM 4116 C C . VAL A 1 519 ? 4.124 -0.571 -18.662 1.00 90.44 519 VAL A C 1
ATOM 4118 O O . VAL A 1 519 ? 3.054 -0.965 -18.215 1.00 90.44 519 VAL A O 1
ATOM 4121 N N . GLN A 1 520 ? 4.543 0.684 -18.478 1.00 87.75 520 GLN A N 1
ATOM 4122 C CA . GLN A 1 520 ? 3.801 1.646 -17.661 1.00 87.75 520 GLN A CA 1
ATOM 4123 C C . GLN A 1 520 ? 2.374 1.867 -18.185 1.00 87.75 520 GLN A C 1
ATOM 4125 O O . GLN A 1 520 ? 1.427 2.037 -17.415 1.00 87.75 520 GLN A O 1
ATOM 4130 N N . GLY A 1 521 ? 2.193 1.884 -19.507 1.00 88.75 521 GLY A N 1
ATOM 4131 C CA . GLY A 1 521 ? 0.872 1.986 -20.113 1.00 88.75 521 GLY A CA 1
ATOM 4132 C C . GLY A 1 521 ? -0.025 0.778 -19.816 1.00 88.75 521 GLY A C 1
ATOM 4133 O O . GLY A 1 521 ? -1.224 0.975 -19.592 1.00 88.75 521 GLY A O 1
ATOM 4134 N N . LEU A 1 522 ? 0.547 -0.434 -19.845 1.00 88.06 522 LEU A N 1
ATOM 4135 C CA . LEU A 1 522 ? -0.124 -1.704 -19.546 1.00 88.06 522 LEU A CA 1
ATOM 4136 C C . LEU A 1 522 ? -0.535 -1.749 -18.073 1.00 88.06 522 LEU A C 1
ATOM 4138 O O . LEU A 1 522 ? -1.727 -1.865 -17.800 1.00 88.06 522 LEU A O 1
ATOM 4142 N N . ALA A 1 523 ? 0.408 -1.519 -17.154 1.00 82.38 523 ALA A N 1
ATOM 4143 C CA . ALA A 1 523 ? 0.165 -1.510 -15.709 1.00 82.38 523 ALA A CA 1
ATOM 4144 C C . ALA A 1 523 ? -0.977 -0.550 -15.316 1.00 82.38 523 ALA A C 1
ATOM 4146 O O . ALA A 1 523 ? -1.915 -0.915 -14.602 1.00 82.38 523 ALA A O 1
ATOM 4147 N N . ASN A 1 524 ? -0.972 0.659 -15.894 1.00 79.06 524 ASN A N 1
ATOM 4148 C CA . ASN A 1 524 ? -1.976 1.691 -15.618 1.00 79.06 524 ASN A CA 1
ATOM 4149 C C . ASN A 1 524 ? -3.289 1.544 -16.415 1.00 79.06 524 ASN A C 1
ATOM 4151 O O . ASN A 1 524 ? -4.159 2.411 -16.315 1.00 79.06 524 ASN A O 1
ATOM 4155 N N . ASN A 1 525 ? -3.449 0.521 -17.266 1.00 76.06 525 ASN A N 1
ATOM 4156 C CA . ASN A 1 525 ? -4.615 0.361 -18.152 1.00 76.06 525 ASN A CA 1
ATOM 4157 C C . ASN A 1 525 ? -4.948 1.612 -19.001 1.00 76.06 525 ASN A C 1
ATOM 4159 O O . ASN A 1 525 ? -6.091 1.859 -19.396 1.00 76.06 525 ASN A O 1
ATOM 4163 N N . THR A 1 526 ? -3.939 2.425 -19.322 1.00 78.50 526 THR A N 1
ATOM 4164 C CA . THR A 1 526 ? -4.113 3.678 -20.085 1.00 78.50 526 THR A CA 1
ATOM 4165 C C . THR A 1 526 ? -3.994 3.470 -21.594 1.00 78.50 526 THR A C 1
ATOM 4167 O O . THR A 1 526 ? -4.243 4.385 -22.393 1.00 78.50 526 THR A O 1
ATOM 4170 N N . LEU A 1 527 ? -3.627 2.259 -22.020 1.00 79.12 527 LEU A N 1
ATOM 4171 C CA . LEU A 1 527 ? -3.453 1.907 -23.423 1.00 79.12 527 LEU A CA 1
ATOM 4172 C C . LEU A 1 527 ? -4.803 1.778 -24.130 1.00 79.12 527 LEU A C 1
ATOM 4174 O O . LEU A 1 527 ? -5.361 0.703 -24.309 1.00 79.12 527 LEU A O 1
ATOM 4178 N N . SER A 1 528 ? -5.299 2.905 -24.623 1.00 65.44 528 SER A N 1
ATOM 4179 C CA . SER A 1 528 ? -6.432 2.946 -25.543 1.00 65.44 528 SER A CA 1
ATOM 4180 C C . SER A 1 528 ? -5.976 2.815 -27.008 1.00 65.44 528 SER A C 1
ATOM 4182 O O . SER A 1 528 ? -4.909 3.302 -27.403 1.00 65.44 528 SER A O 1
ATOM 4184 N N . GLY A 1 529 ? -6.796 2.156 -27.835 1.00 76.56 529 GLY A N 1
ATOM 4185 C CA . GLY A 1 529 ? -6.631 2.080 -29.294 1.00 76.56 529 GLY A CA 1
ATOM 4186 C C . GLY A 1 529 ? -6.006 0.787 -29.839 1.00 76.56 529 GLY A C 1
ATOM 4187 O O . GLY A 1 529 ? -5.718 -0.157 -29.116 1.00 76.56 529 GLY A O 1
ATOM 4188 N N . SER A 1 530 ? -5.823 0.736 -31.164 1.00 87.00 530 SER A N 1
ATOM 4189 C CA . SER A 1 530 ? -5.256 -0.428 -31.864 1.00 87.00 530 SER A CA 1
ATOM 4190 C C . SER A 1 530 ? -3.733 -0.497 -31.722 1.00 87.00 530 SER A C 1
ATOM 4192 O O . SER A 1 530 ? -3.046 0.513 -31.900 1.00 87.00 530 SER A O 1
ATOM 4194 N N . VAL A 1 531 ? -3.204 -1.710 -31.522 1.00 85.94 531 VAL A N 1
ATOM 4195 C CA . VAL A 1 531 ? -1.760 -2.019 -31.540 1.00 85.94 531 VAL A CA 1
ATOM 4196 C C . VAL A 1 531 ? -1.085 -1.472 -32.804 1.00 85.94 531 VAL A C 1
ATOM 4198 O O . VAL A 1 531 ? 0.007 -0.919 -32.736 1.00 85.94 531 VAL A O 1
ATOM 4201 N N . ILE A 1 532 ? -1.760 -1.530 -33.957 1.00 86.50 532 ILE A N 1
ATOM 4202 C CA . ILE A 1 532 ? -1.214 -1.026 -35.227 1.00 86.50 532 ILE A CA 1
ATOM 4203 C C . ILE A 1 532 ? -1.020 0.493 -35.180 1.00 86.50 532 ILE A C 1
ATOM 4205 O O . ILE A 1 532 ? 0.034 0.994 -35.567 1.00 86.50 532 ILE A O 1
ATOM 4209 N N . ASN A 1 533 ? -2.007 1.237 -34.673 1.00 88.69 533 ASN A N 1
ATOM 4210 C CA . ASN A 1 533 ? -1.906 2.696 -34.564 1.00 88.69 533 ASN A CA 1
ATOM 4211 C C . ASN A 1 533 ? -0.772 3.104 -33.618 1.00 88.69 533 ASN A C 1
ATOM 4213 O O . ASN A 1 533 ? -0.112 4.116 -33.845 1.00 88.69 533 ASN A O 1
ATOM 4217 N N . ARG A 1 534 ? -0.526 2.297 -32.582 1.00 88.69 534 ARG A N 1
ATOM 4218 C CA . ARG A 1 534 ? 0.575 2.492 -31.639 1.00 88.69 534 ARG A CA 1
ATOM 4219 C C . ARG A 1 534 ? 1.933 2.283 -32.297 1.00 88.69 534 ARG A C 1
ATOM 4221 O O . ARG A 1 534 ? 2.774 3.168 -32.205 1.00 88.69 534 ARG A O 1
ATOM 4228 N N . LEU A 1 535 ? 2.110 1.192 -33.042 1.00 90.12 535 LEU A N 1
ATOM 4229 C CA . LEU A 1 535 ? 3.344 0.939 -33.793 1.00 90.12 535 LEU A CA 1
ATOM 4230 C C . LEU A 1 535 ? 3.610 2.030 -34.845 1.00 90.12 535 LEU A C 1
ATOM 4232 O O . LEU A 1 535 ? 4.740 2.483 -34.996 1.00 90.12 535 LEU A O 1
ATOM 4236 N N . LEU A 1 536 ? 2.574 2.520 -35.536 1.00 91.38 536 LEU A N 1
ATOM 4237 C CA . LEU A 1 536 ? 2.710 3.630 -36.491 1.00 91.38 536 LEU A CA 1
ATOM 4238 C C . LEU A 1 536 ? 3.096 4.955 -35.814 1.00 91.38 536 LEU A C 1
ATOM 4240 O O . LEU A 1 536 ? 3.916 5.713 -36.345 1.00 91.38 536 LEU A O 1
ATOM 4244 N N . LYS A 1 537 ? 2.521 5.236 -34.638 1.00 90.56 537 LYS A N 1
ATOM 4245 C CA . LYS A 1 537 ? 2.913 6.384 -33.813 1.00 90.56 537 LYS A CA 1
ATOM 4246 C C . LYS A 1 537 ? 4.380 6.265 -33.393 1.00 90.56 537 LYS A C 1
ATOM 4248 O O . LYS A 1 537 ? 5.112 7.244 -33.516 1.00 90.56 537 LYS A O 1
ATOM 4253 N N . GLU A 1 538 ? 4.815 5.073 -32.995 1.00 93.25 538 GLU A N 1
ATOM 4254 C CA . GLU A 1 538 ? 6.193 4.821 -32.574 1.00 93.25 538 GLU A CA 1
ATOM 4255 C C . GLU A 1 538 ? 7.199 5.008 -33.711 1.00 93.25 538 GLU A C 1
ATOM 4257 O O . GLU A 1 538 ? 8.216 5.673 -33.526 1.00 93.25 538 GLU A O 1
ATOM 4262 N N . ILE A 1 539 ? 6.893 4.521 -34.918 1.00 94.38 539 ILE A N 1
ATOM 4263 C CA . ILE A 1 539 ? 7.723 4.768 -36.110 1.00 94.38 539 ILE A CA 1
ATOM 4264 C C . ILE A 1 539 ? 7.877 6.272 -36.350 1.00 94.38 539 ILE A C 1
ATOM 4266 O O . ILE A 1 539 ? 8.976 6.746 -36.635 1.00 94.38 539 ILE A O 1
ATOM 4270 N N . SER A 1 540 ? 6.790 7.034 -36.211 1.00 93.81 540 SER A N 1
ATOM 4271 C CA . SER A 1 540 ? 6.800 8.485 -36.426 1.00 93.81 540 SER A CA 1
ATOM 4272 C C . SER A 1 540 ? 7.661 9.215 -35.386 1.00 93.81 540 SER A C 1
ATOM 4274 O O . SER A 1 540 ? 8.474 10.066 -35.752 1.00 93.81 540 SER A O 1
ATOM 4276 N N . LEU A 1 541 ? 7.530 8.852 -34.104 1.00 93.44 541 LEU A N 1
ATOM 4277 C CA . LEU A 1 541 ? 8.355 9.380 -33.007 1.00 93.44 541 LEU A CA 1
ATOM 4278 C C . LEU A 1 541 ? 9.836 9.028 -33.203 1.00 93.44 541 LEU A C 1
ATOM 4280 O O . LEU A 1 541 ? 10.710 9.888 -33.089 1.00 93.44 541 LEU A O 1
ATOM 4284 N N . SER A 1 542 ? 10.106 7.781 -33.580 1.00 95.00 542 SER A N 1
ATOM 4285 C CA . SER A 1 542 ? 11.453 7.254 -33.808 1.00 95.00 542 SER A CA 1
ATOM 4286 C C . SER A 1 542 ? 12.137 7.900 -35.001 1.00 95.00 542 SER A C 1
ATOM 4288 O O . SER A 1 542 ? 13.332 8.173 -34.950 1.00 95.00 542 SER A O 1
ATOM 4290 N N . LEU A 1 543 ? 11.393 8.196 -36.069 1.00 95.38 543 LEU A N 1
ATOM 4291 C CA . LEU A 1 543 ? 11.928 8.897 -37.230 1.00 95.38 543 LEU A CA 1
ATOM 4292 C C . LEU A 1 543 ? 12.307 10.342 -36.882 1.00 95.38 543 LEU A C 1
ATOM 4294 O O . LEU A 1 543 ? 13.368 10.814 -37.296 1.00 95.38 543 LEU A O 1
ATOM 4298 N N . LEU A 1 544 ? 11.471 11.036 -36.102 1.00 95.69 544 LEU A N 1
ATOM 4299 C CA . LEU A 1 544 ? 11.751 12.398 -35.645 1.00 95.69 544 LEU A CA 1
ATOM 4300 C C . LEU A 1 544 ? 12.995 12.433 -34.746 1.00 95.69 544 LEU A C 1
ATOM 4302 O O . LEU A 1 544 ? 13.954 13.144 -35.052 1.00 95.69 544 LEU A O 1
ATOM 4306 N N . ASN A 1 545 ? 13.005 11.619 -33.687 1.00 93.81 545 ASN A N 1
ATOM 4307 C CA . ASN A 1 545 ? 14.127 11.528 -32.752 1.00 93.81 545 ASN A CA 1
ATOM 4308 C C . ASN A 1 545 ? 15.401 11.053 -33.461 1.00 93.81 545 ASN A C 1
ATOM 4310 O O . ASN A 1 545 ? 16.468 11.644 -33.297 1.00 93.81 545 ASN A O 1
ATOM 4314 N N . GLY A 1 546 ? 15.282 10.041 -34.322 1.00 95.12 546 GLY A N 1
ATOM 4315 C CA . GLY A 1 546 ? 16.385 9.512 -35.113 1.00 95.12 546 GLY A CA 1
ATOM 4316 C C . GLY A 1 546 ? 16.989 10.549 -36.054 1.00 95.12 546 GLY A C 1
ATOM 4317 O O . GLY A 1 546 ? 18.207 10.618 -36.162 1.00 95.12 546 GLY A O 1
ATOM 4318 N N . THR A 1 547 ? 16.178 11.406 -36.681 1.00 95.56 547 THR A N 1
ATOM 4319 C CA . THR A 1 547 ? 16.680 12.482 -37.554 1.00 95.56 547 THR A CA 1
ATOM 4320 C C . THR A 1 547 ? 17.478 13.521 -36.768 1.00 95.56 547 THR A C 1
ATOM 4322 O O . THR A 1 547 ? 18.558 13.924 -37.199 1.00 95.56 547 THR A O 1
ATOM 4325 N N . ILE A 1 548 ? 16.987 13.930 -35.594 1.00 96.12 548 ILE A N 1
ATOM 4326 C CA . ILE A 1 548 ? 17.690 14.882 -34.721 1.00 96.12 548 ILE A CA 1
ATOM 4327 C C . ILE A 1 548 ? 19.044 14.302 -34.290 1.00 96.12 548 ILE A C 1
ATOM 4329 O O . ILE A 1 548 ? 20.082 14.950 -34.439 1.00 96.12 548 ILE A O 1
ATOM 4333 N N . LEU A 1 549 ? 19.049 13.052 -33.822 1.00 95.56 549 LEU A N 1
ATOM 4334 C CA . LEU A 1 549 ? 20.261 12.355 -33.392 1.00 95.56 549 LEU A CA 1
ATOM 4335 C C . LEU A 1 549 ? 21.226 12.094 -34.555 1.00 95.56 549 LEU A C 1
ATOM 4337 O O . LEU A 1 549 ? 22.438 12.205 -34.382 1.00 95.56 549 LEU A O 1
ATOM 4341 N N . ALA A 1 550 ? 20.713 11.818 -35.753 1.00 94.62 550 ALA A N 1
ATOM 4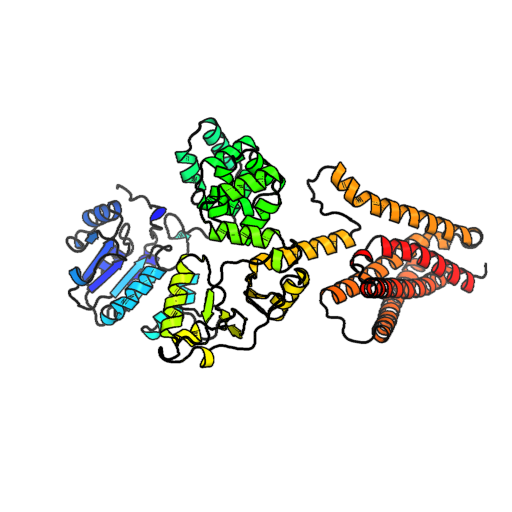342 C CA . ALA A 1 550 ? 21.517 11.655 -36.958 1.00 94.62 550 ALA A CA 1
ATOM 4343 C C . ALA A 1 550 ? 22.235 12.948 -37.360 1.00 94.62 550 ALA A C 1
ATOM 4345 O O . ALA A 1 550 ? 23.393 12.886 -37.763 1.00 94.62 550 ALA A O 1
ATOM 4346 N N . ILE A 1 551 ? 21.605 14.118 -37.214 1.00 94.94 551 ILE A N 1
ATOM 4347 C CA . ILE A 1 551 ? 22.271 15.408 -37.460 1.00 94.94 551 ILE A CA 1
ATOM 4348 C C . ILE A 1 551 ? 23.424 15.604 -36.471 1.00 94.94 551 ILE A C 1
ATOM 4350 O O . ILE A 1 551 ? 24.536 15.945 -36.878 1.00 94.94 551 ILE A O 1
ATOM 4354 N N . ILE A 1 552 ? 23.184 15.339 -35.183 1.00 95.00 552 ILE A N 1
ATOM 4355 C CA . ILE A 1 552 ? 24.211 15.445 -34.137 1.00 95.00 552 ILE A CA 1
ATOM 4356 C C . ILE A 1 552 ? 25.365 14.481 -34.428 1.00 95.00 552 ILE A C 1
ATOM 4358 O O . ILE A 1 552 ? 26.529 14.884 -34.398 1.00 95.00 552 ILE A O 1
ATOM 4362 N N . LEU A 1 553 ? 25.057 13.229 -34.772 1.00 94.38 553 LEU A N 1
ATOM 4363 C CA . LEU A 1 553 ? 26.065 12.226 -35.092 1.00 94.38 553 LEU A CA 1
ATOM 4364 C C . LEU A 1 553 ? 26.824 12.562 -36.376 1.00 94.38 553 LEU A C 1
ATOM 4366 O O . LEU A 1 553 ? 28.033 12.370 -36.425 1.00 94.38 553 LEU A O 1
ATOM 4370 N N . PHE A 1 554 ? 26.170 13.112 -37.398 1.00 94.75 554 PHE A N 1
ATOM 4371 C CA . PHE A 1 554 ? 26.855 13.545 -38.613 1.00 94.75 554 PHE A CA 1
ATOM 4372 C C . PHE A 1 554 ? 27.917 14.601 -38.287 1.00 94.75 554 PHE A C 1
ATOM 4374 O O . PHE A 1 554 ? 29.091 14.428 -38.621 1.00 94.75 554 PHE A O 1
ATOM 4381 N N . LEU A 1 555 ? 27.520 15.649 -37.560 1.00 93.69 555 LEU A N 1
ATOM 4382 C CA . LEU A 1 555 ? 28.412 16.731 -37.146 1.00 93.69 555 LEU A CA 1
ATOM 4383 C C . LEU A 1 555 ? 29.536 16.217 -36.238 1.00 93.69 555 LEU A C 1
ATOM 4385 O O . LEU A 1 555 ? 30.700 16.524 -36.481 1.00 93.69 555 LEU A O 1
ATOM 4389 N N . GLY A 1 556 ? 29.217 15.386 -35.244 1.00 92.31 556 GLY A N 1
ATOM 4390 C CA . GLY A 1 556 ? 30.215 14.774 -34.365 1.00 92.31 556 GLY A CA 1
ATOM 4391 C C . GLY A 1 556 ? 31.188 13.868 -35.124 1.00 92.31 556 GLY A C 1
ATOM 4392 O O . GLY A 1 556 ? 32.399 13.966 -34.941 1.00 92.31 556 GLY A O 1
ATOM 4393 N N . SER A 1 557 ? 30.691 13.038 -36.043 1.00 89.94 557 SER A N 1
ATOM 4394 C CA . SER A 1 557 ? 31.535 12.143 -36.839 1.00 89.94 557 SER A CA 1
ATOM 4395 C C . SER A 1 557 ? 32.558 12.916 -37.673 1.00 89.94 557 SER A C 1
ATOM 4397 O O . SER A 1 5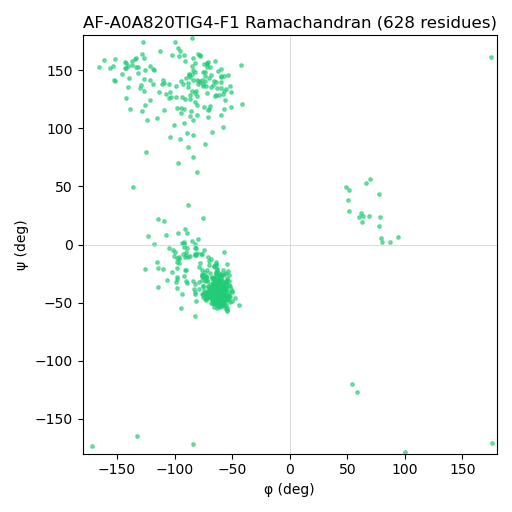57 ? 33.729 12.542 -37.693 1.00 89.94 557 SER A O 1
ATOM 4399 N N . HIS A 1 558 ? 32.152 14.025 -38.298 1.00 87.25 558 HIS A N 1
ATOM 4400 C CA . HIS A 1 558 ? 33.028 14.801 -39.168 1.00 87.25 558 HIS A CA 1
ATOM 4401 C C . HIS A 1 558 ? 33.951 15.751 -38.393 1.00 87.25 558 HIS A C 1
ATOM 4403 O O . HIS A 1 558 ? 35.158 15.760 -38.627 1.00 87.25 558 HIS A O 1
ATOM 4409 N N . PHE A 1 559 ? 33.406 16.536 -37.458 1.00 90.25 559 PHE A N 1
ATOM 4410 C CA . PHE A 1 559 ? 34.151 17.605 -36.782 1.00 90.25 559 PHE A CA 1
ATOM 4411 C C . PHE A 1 559 ? 34.886 17.152 -35.519 1.00 90.25 559 PHE A C 1
ATOM 4413 O O . PHE A 1 559 ? 35.949 17.690 -35.226 1.00 90.25 559 PHE A O 1
ATOM 4420 N N . LEU A 1 560 ? 34.341 16.188 -34.768 1.00 89.00 560 LEU A N 1
ATOM 4421 C CA . LEU A 1 560 ? 34.944 15.725 -33.513 1.00 89.00 560 LEU A CA 1
ATOM 4422 C C . LEU A 1 560 ? 35.851 14.510 -33.731 1.00 89.00 560 LEU A C 1
ATOM 4424 O O . LEU A 1 560 ? 36.935 14.442 -33.162 1.00 89.00 560 LEU A O 1
ATOM 4428 N N . LEU A 1 561 ? 35.409 13.557 -34.556 1.00 87.31 561 LEU A N 1
ATOM 4429 C CA . LEU A 1 561 ? 36.106 12.282 -34.768 1.00 87.31 561 LEU A CA 1
ATOM 4430 C C . LEU A 1 561 ? 36.955 12.248 -36.048 1.00 87.31 561 LEU A C 1
ATOM 4432 O O . LEU A 1 561 ? 37.673 11.276 -36.274 1.00 87.31 561 LEU A O 1
ATOM 4436 N N . GLY A 1 562 ? 36.881 13.285 -36.889 1.00 85.25 562 GLY A N 1
ATOM 4437 C CA . GLY A 1 562 ? 37.654 13.375 -38.132 1.00 85.25 562 GLY A CA 1
ATOM 4438 C C . GLY A 1 562 ? 37.311 12.292 -39.161 1.00 85.25 562 GLY A C 1
ATOM 4439 O O . GLY A 1 562 ? 38.154 11.947 -39.989 1.00 85.25 562 GLY A O 1
ATOM 4440 N N . ALA A 1 563 ? 36.104 11.721 -39.105 1.00 86.94 563 ALA A N 1
ATOM 4441 C CA . ALA A 1 563 ? 35.674 10.684 -40.032 1.00 86.94 563 ALA A CA 1
ATOM 4442 C C . ALA A 1 563 ? 35.376 11.255 -41.429 1.00 86.94 563 ALA A C 1
ATOM 4444 O O . ALA A 1 563 ? 34.903 12.387 -41.588 1.00 86.94 563 ALA A O 1
ATOM 4445 N N . ASP A 1 564 ? 35.614 10.433 -42.456 1.00 88.69 564 ASP A N 1
ATOM 4446 C CA . ASP A 1 564 ? 35.247 10.763 -43.834 1.00 88.69 564 ASP A CA 1
ATOM 4447 C C . ASP A 1 564 ? 33.732 10.991 -43.959 1.00 88.69 564 ASP A C 1
ATOM 4449 O O . ASP A 1 564 ? 32.929 10.295 -43.330 1.00 88.69 564 ASP A O 1
ATOM 4453 N N . ILE A 1 565 ? 33.338 11.941 -44.810 1.00 88.56 565 ILE A N 1
ATOM 4454 C CA . ILE A 1 565 ? 31.934 12.319 -45.023 1.00 88.56 565 ILE A CA 1
ATOM 4455 C C . ILE A 1 565 ? 31.086 11.102 -45.421 1.00 88.56 565 ILE A C 1
ATOM 4457 O O . ILE A 1 565 ? 29.957 10.967 -44.949 1.00 88.56 565 ILE A O 1
ATOM 4461 N N . LYS A 1 566 ? 31.613 10.183 -46.243 1.00 89.81 566 LYS A N 1
ATOM 4462 C CA . LYS A 1 566 ? 30.886 8.967 -46.640 1.00 89.81 566 LYS A CA 1
ATOM 4463 C C . LYS A 1 566 ? 30.638 8.045 -45.452 1.00 89.81 566 LYS A C 1
ATOM 4465 O O . LYS A 1 566 ? 29.543 7.496 -45.333 1.00 89.81 566 LYS A O 1
ATOM 4470 N N . THR A 1 567 ? 31.617 7.901 -44.561 1.00 89.38 567 THR A N 1
ATOM 4471 C CA . THR A 1 567 ? 31.464 7.145 -43.312 1.00 89.38 567 THR A CA 1
ATOM 4472 C C . THR A 1 567 ? 30.430 7.817 -42.412 1.00 89.38 567 THR A C 1
ATOM 4474 O O . THR A 1 567 ? 29.517 7.142 -41.949 1.00 89.38 567 THR A O 1
ATOM 4477 N N . GLY A 1 568 ? 30.487 9.142 -42.244 1.00 91.56 568 GLY A N 1
ATOM 4478 C CA . GLY A 1 568 ? 29.500 9.890 -41.457 1.00 91.56 568 GLY A CA 1
ATOM 4479 C C . GLY A 1 568 ? 28.063 9.722 -41.971 1.00 91.56 568 GLY A C 1
ATOM 4480 O O . GLY A 1 568 ? 27.157 9.411 -41.197 1.00 91.56 568 GLY A O 1
ATOM 4481 N N . ILE A 1 569 ? 27.839 9.841 -43.286 1.00 92.06 569 ILE A N 1
ATOM 4482 C CA . ILE A 1 569 ? 26.517 9.607 -43.906 1.00 92.06 569 ILE A CA 1
ATOM 4483 C C . ILE A 1 569 ? 26.059 8.159 -43.688 1.00 92.06 569 ILE A C 1
ATOM 4485 O O . ILE A 1 569 ? 24.905 7.908 -43.351 1.00 92.06 569 ILE A O 1
ATOM 4489 N N . THR A 1 570 ? 26.968 7.197 -43.847 1.00 93.69 570 THR A N 1
ATOM 4490 C CA . THR A 1 570 ? 26.655 5.775 -43.662 1.00 93.69 570 THR A CA 1
ATOM 4491 C C . THR A 1 570 ? 26.186 5.488 -42.238 1.00 93.69 570 THR A C 1
ATOM 4493 O O . THR A 1 570 ? 25.130 4.889 -42.042 1.00 93.69 570 THR A O 1
ATOM 4496 N N . VAL A 1 571 ? 26.944 5.952 -41.242 1.00 93.81 571 VAL A N 1
ATOM 4497 C CA . VAL A 1 571 ? 26.650 5.716 -39.823 1.00 93.81 571 VAL A CA 1
ATOM 4498 C C . VAL A 1 571 ? 25.329 6.373 -39.419 1.00 93.81 571 VAL A C 1
ATOM 4500 O O . VAL A 1 571 ? 24.562 5.796 -38.657 1.00 93.81 571 VAL A O 1
ATOM 4503 N N . THR A 1 572 ? 25.027 7.555 -39.950 1.00 95.12 572 THR A N 1
ATOM 4504 C CA . THR A 1 572 ? 23.824 8.323 -39.590 1.00 95.12 572 THR A CA 1
ATOM 4505 C C . THR A 1 572 ? 22.543 7.743 -40.182 1.00 95.12 572 THR A C 1
ATOM 4507 O O . THR A 1 572 ? 21.554 7.611 -39.465 1.00 95.12 572 THR A O 1
ATOM 4510 N N . ILE A 1 573 ? 22.561 7.305 -41.445 1.00 95.44 573 ILE A N 1
ATOM 4511 C CA . ILE A 1 573 ? 21.434 6.567 -42.049 1.00 95.44 573 ILE A CA 1
ATOM 4512 C C . ILE A 1 573 ? 21.209 5.242 -41.312 1.00 95.44 573 ILE A C 1
ATOM 4514 O O . ILE A 1 573 ? 20.069 4.848 -41.038 1.00 95.44 573 ILE A O 1
ATOM 4518 N N . ALA A 1 574 ? 22.300 4.559 -40.971 1.00 95.81 574 ALA A N 1
ATOM 4519 C CA . ALA A 1 574 ? 22.228 3.321 -40.223 1.00 95.81 574 ALA A CA 1
ATOM 4520 C C . ALA A 1 574 ? 21.663 3.540 -38.811 1.00 95.81 574 ALA A C 1
ATOM 4522 O O . ALA A 1 574 ? 20.785 2.786 -38.404 1.00 95.81 574 ALA A O 1
ATOM 4523 N N . LEU A 1 575 ? 22.070 4.606 -38.109 1.00 95.75 575 LEU A N 1
ATOM 4524 C CA . LEU A 1 575 ? 21.528 4.969 -36.798 1.00 95.75 575 LEU A CA 1
ATOM 4525 C C . LEU A 1 575 ? 20.008 5.166 -36.850 1.00 95.75 575 LEU A C 1
ATOM 4527 O O . LEU A 1 575 ? 19.310 4.613 -36.008 1.00 95.75 575 LEU A O 1
ATOM 4531 N N . ILE A 1 576 ? 19.480 5.904 -37.834 1.00 96.62 576 ILE A N 1
ATOM 4532 C CA . ILE A 1 576 ? 18.023 6.102 -37.971 1.00 96.62 576 ILE A CA 1
ATOM 4533 C C . ILE A 1 576 ? 17.309 4.751 -38.092 1.00 96.62 576 ILE A C 1
ATOM 4535 O O . ILE A 1 576 ? 16.307 4.511 -37.423 1.00 96.62 576 ILE A O 1
ATOM 4539 N N . SER A 1 577 ? 17.849 3.857 -38.923 1.00 96.19 577 SER A N 1
ATOM 4540 C CA . SER A 1 577 ? 17.278 2.522 -39.138 1.00 96.19 577 SER A CA 1
ATOM 4541 C C . SER A 1 577 ? 17.306 1.682 -37.858 1.00 96.19 577 SER A C 1
ATOM 4543 O O . SER A 1 577 ? 16.327 1.014 -37.534 1.00 96.19 577 SER A O 1
ATOM 4545 N N . VAL A 1 578 ? 18.409 1.751 -37.109 1.00 96.56 578 VAL A N 1
ATOM 4546 C CA . VAL A 1 578 ? 18.569 1.068 -35.820 1.00 96.56 578 VAL A CA 1
ATOM 4547 C C . VAL A 1 578 ? 17.574 1.598 -34.789 1.00 96.56 578 VAL A C 1
ATOM 4549 O O . VAL A 1 578 ? 16.909 0.796 -34.148 1.00 96.56 578 VAL A O 1
ATOM 4552 N N . ILE A 1 579 ? 17.413 2.919 -34.674 1.00 96.31 579 ILE A N 1
ATOM 4553 C CA . ILE A 1 579 ? 16.469 3.553 -33.739 1.00 96.31 579 ILE A CA 1
ATOM 4554 C C . ILE A 1 579 ? 15.031 3.099 -34.017 1.00 96.31 579 ILE A C 1
ATOM 4556 O O . ILE A 1 579 ? 14.318 2.748 -33.083 1.00 96.31 579 ILE A O 1
ATOM 4560 N N . ILE A 1 580 ? 14.613 3.057 -35.287 1.00 95.81 580 ILE A N 1
ATOM 4561 C CA . ILE A 1 580 ? 13.258 2.622 -35.666 1.00 95.81 580 ILE A CA 1
ATOM 4562 C C . ILE A 1 580 ? 13.016 1.151 -35.305 1.00 95.81 580 ILE A C 1
ATOM 4564 O O . ILE A 1 580 ? 11.944 0.808 -34.818 1.00 95.81 580 ILE A O 1
ATOM 4568 N N . ILE A 1 581 ? 13.979 0.260 -35.553 1.00 95.56 581 ILE A N 1
ATOM 4569 C CA . ILE A 1 581 ? 13.795 -1.155 -35.203 1.00 95.56 581 ILE A CA 1
ATOM 4570 C C . ILE A 1 581 ? 13.862 -1.359 -33.688 1.00 95.56 581 ILE A C 1
ATOM 4572 O O . ILE A 1 581 ? 13.046 -2.101 -33.149 1.00 95.56 581 ILE A O 1
ATOM 4576 N N . ALA A 1 582 ? 14.776 -0.677 -32.999 1.00 95.75 582 ALA A N 1
ATOM 4577 C CA . ALA A 1 582 ? 14.918 -0.763 -31.552 1.00 95.75 582 ALA A CA 1
ATOM 4578 C C . ALA A 1 582 ? 13.639 -0.346 -30.814 1.00 95.75 582 ALA A C 1
ATOM 4580 O O . ALA A 1 582 ? 13.225 -1.033 -29.880 1.00 95.75 582 ALA A O 1
ATOM 4581 N N . SER A 1 583 ? 12.982 0.730 -31.255 1.00 95.06 583 SER A N 1
ATOM 4582 C CA . SER A 1 583 ? 11.716 1.185 -30.670 1.00 95.06 583 SER A CA 1
ATOM 4583 C C . SER A 1 583 ? 10.546 0.259 -30.994 1.00 95.06 583 SER A C 1
ATOM 4585 O O . SER A 1 583 ? 9.692 0.014 -30.141 1.00 95.06 583 SER A O 1
ATOM 4587 N N . LEU A 1 584 ? 10.513 -0.317 -32.202 1.00 94.88 584 LEU A N 1
ATOM 4588 C CA . LEU A 1 584 ? 9.520 -1.324 -32.574 1.00 94.88 584 LEU A CA 1
ATOM 4589 C C . LEU A 1 584 ? 9.663 -2.593 -31.732 1.00 94.88 584 LEU A C 1
ATOM 4591 O O . LEU A 1 584 ? 8.652 -3.133 -31.287 1.00 94.88 584 LEU A O 1
ATOM 4595 N N . ILE A 1 585 ? 10.892 -3.051 -31.484 1.00 94.31 585 ILE A N 1
ATOM 4596 C CA . ILE A 1 585 ? 11.181 -4.163 -30.570 1.00 94.31 585 ILE A CA 1
ATOM 4597 C C . ILE A 1 585 ? 10.720 -3.798 -29.154 1.00 94.31 585 ILE A C 1
ATOM 4599 O O . ILE A 1 585 ? 9.900 -4.519 -28.589 1.00 94.31 585 ILE A O 1
ATOM 4603 N N . GLY A 1 586 ? 11.146 -2.641 -28.635 1.00 93.56 586 GLY A N 1
ATOM 4604 C CA . GLY A 1 586 ? 10.753 -2.156 -27.307 1.00 93.56 586 GLY A CA 1
ATOM 4605 C C . GLY A 1 586 ? 9.240 -2.011 -27.135 1.00 93.56 586 GLY A C 1
ATOM 4606 O O . GLY A 1 586 ? 8.712 -2.290 -26.071 1.00 93.56 586 GLY A O 1
ATOM 4607 N N . THR A 1 587 ? 8.512 -1.660 -28.195 1.00 93.38 587 THR A N 1
ATOM 4608 C CA . THR A 1 587 ? 7.049 -1.515 -28.147 1.00 93.38 587 THR A CA 1
ATOM 4609 C C . THR A 1 587 ? 6.312 -2.844 -28.298 1.00 93.38 587 THR A C 1
ATOM 4611 O O . THR A 1 587 ? 5.284 -3.065 -27.665 1.00 93.38 587 THR A O 1
ATOM 4614 N N . SER A 1 588 ? 6.780 -3.719 -29.188 1.00 93.19 588 SER A N 1
ATOM 4615 C CA . SER A 1 588 ? 6.046 -4.933 -29.560 1.00 93.19 588 SER A CA 1
ATOM 4616 C C . SER A 1 588 ? 6.231 -6.079 -28.574 1.00 93.19 588 SER A C 1
ATOM 4618 O O . SER A 1 588 ? 5.280 -6.826 -28.366 1.00 93.19 588 SER A O 1
ATOM 4620 N N . ILE A 1 589 ? 7.407 -6.217 -27.956 1.00 93.38 589 ILE A N 1
ATOM 4621 C CA . ILE A 1 589 ? 7.680 -7.332 -27.044 1.00 93.38 589 ILE A CA 1
ATOM 4622 C C . ILE A 1 589 ? 6.800 -7.276 -25.784 1.00 93.38 589 ILE A C 1
ATOM 4624 O O . ILE A 1 589 ? 6.130 -8.278 -25.534 1.00 93.38 589 ILE A O 1
ATOM 4628 N N . PRO A 1 590 ? 6.694 -6.157 -25.037 1.00 92.69 590 PRO A N 1
ATOM 4629 C CA . PRO A 1 590 ? 5.830 -6.112 -23.856 1.00 92.69 590 PRO A CA 1
ATOM 4630 C C . PRO A 1 590 ? 4.354 -6.382 -24.190 1.00 92.69 590 PRO A C 1
ATOM 4632 O O . PRO A 1 590 ? 3.692 -7.141 -23.495 1.00 92.69 590 PRO A O 1
ATOM 4635 N N . LEU A 1 591 ? 3.855 -5.855 -25.320 1.00 91.94 591 LEU A N 1
ATOM 4636 C CA . LEU A 1 591 ? 2.489 -6.128 -25.801 1.00 91.94 591 LEU A CA 1
ATOM 4637 C C . LEU A 1 591 ? 2.260 -7.605 -26.156 1.00 91.94 591 LEU A C 1
ATOM 4639 O O . LEU A 1 591 ? 1.131 -8.091 -26.103 1.00 91.94 591 LEU A O 1
ATOM 4643 N N . LEU A 1 592 ? 3.305 -8.306 -26.603 1.00 91.88 592 LEU A N 1
ATOM 4644 C CA . LEU A 1 592 ? 3.229 -9.737 -26.878 1.00 91.88 592 LEU A CA 1
ATOM 4645 C C . LEU A 1 592 ? 3.229 -10.547 -25.583 1.00 91.88 592 LEU A C 1
ATOM 4647 O O . LEU A 1 592 ? 2.444 -11.487 -25.501 1.00 91.88 592 LEU A O 1
ATOM 4651 N N . LEU A 1 593 ? 4.066 -10.192 -24.602 1.00 91.94 593 LEU A N 1
ATOM 4652 C CA . LEU A 1 593 ? 4.098 -10.859 -23.296 1.00 91.94 593 LEU A CA 1
ATOM 4653 C C . LEU A 1 593 ? 2.754 -10.746 -22.572 1.00 91.94 593 LEU A C 1
ATOM 4655 O O . LEU A 1 593 ? 2.186 -11.778 -22.218 1.00 91.94 593 LEU A O 1
ATOM 4659 N N . ASP A 1 594 ? 2.197 -9.535 -22.499 1.00 90.19 594 ASP A N 1
ATOM 4660 C CA . ASP A 1 594 ? 0.874 -9.264 -21.920 1.00 90.19 594 ASP A CA 1
ATOM 4661 C C . ASP A 1 594 ? -0.212 -10.164 -22.525 1.00 90.19 594 ASP A C 1
ATOM 4663 O O . ASP A 1 594 ? -0.993 -10.818 -21.837 1.00 90.19 594 ASP A O 1
ATOM 4667 N N . ARG A 1 595 ? -0.197 -10.310 -23.856 1.00 88.31 595 ARG A N 1
ATOM 4668 C CA . ARG A 1 595 ? -1.153 -11.163 -24.573 1.00 88.31 595 ARG A CA 1
ATOM 4669 C C . ARG A 1 595 ? -1.025 -12.651 -24.227 1.00 88.31 595 ARG A C 1
ATOM 4671 O O . ARG A 1 595 ? -1.990 -13.395 -24.413 1.00 88.31 595 ARG A O 1
ATOM 4678 N N . PHE A 1 596 ? 0.151 -13.096 -23.791 1.00 91.75 596 PHE A N 1
ATOM 4679 C CA . PHE A 1 596 ? 0.389 -14.459 -23.318 1.00 91.75 596 PHE A CA 1
ATOM 4680 C C . PHE A 1 596 ? 0.193 -14.612 -21.802 1.00 91.75 596 PHE A C 1
ATOM 4682 O O . PHE A 1 596 ? 0.384 -15.719 -21.304 1.00 91.75 596 PHE A O 1
ATOM 4689 N N . GLY A 1 597 ? -0.208 -13.552 -21.089 1.00 85.94 597 GLY A N 1
ATOM 4690 C CA . GLY A 1 597 ? -0.333 -13.554 -19.629 1.00 85.94 597 GLY A CA 1
ATOM 4691 C C . GLY A 1 597 ? 1.017 -13.632 -18.915 1.00 85.94 597 GLY A C 1
ATOM 4692 O O . GLY A 1 597 ? 1.090 -14.153 -17.810 1.00 85.94 597 GLY A O 1
ATOM 4693 N N . ILE A 1 598 ? 2.093 -13.196 -19.577 1.00 89.00 598 ILE A N 1
ATOM 4694 C CA . ILE A 1 598 ? 3.426 -13.076 -18.985 1.00 89.00 598 ILE A CA 1
ATOM 4695 C C . ILE A 1 598 ? 3.623 -11.615 -18.603 1.00 89.00 598 ILE A C 1
ATOM 4697 O O . ILE A 1 598 ? 3.326 -10.734 -19.413 1.00 89.00 598 ILE A O 1
ATOM 4701 N N . ASP A 1 599 ? 4.173 -11.382 -17.415 1.00 87.50 599 ASP A N 1
ATOM 4702 C CA . ASP A 1 599 ? 4.479 -10.048 -16.912 1.00 87.50 599 ASP A CA 1
ATOM 4703 C C . ASP A 1 599 ? 5.291 -9.218 -17.939 1.00 87.50 599 ASP A C 1
ATOM 4705 O O . ASP A 1 599 ? 6.405 -9.606 -18.327 1.00 87.50 599 ASP A O 1
ATOM 4709 N N . PRO A 1 600 ? 4.747 -8.086 -18.424 1.00 89.50 600 PRO A N 1
ATOM 4710 C CA . PRO A 1 600 ? 5.422 -7.211 -19.374 1.00 89.50 600 PRO A CA 1
ATOM 4711 C C . PRO A 1 600 ? 6.700 -6.553 -18.836 1.00 89.50 600 PRO A C 1
ATOM 4713 O O . PRO A 1 600 ? 7.561 -6.207 -19.655 1.00 89.50 600 PRO A O 1
ATOM 4716 N N . ALA A 1 601 ? 6.860 -6.382 -17.518 1.00 87.88 601 ALA A N 1
ATOM 4717 C CA . ALA A 1 601 ? 8.044 -5.776 -16.902 1.00 87.88 601 ALA A CA 1
ATOM 4718 C C . ALA A 1 601 ? 9.323 -6.572 -17.209 1.00 87.88 601 ALA A C 1
ATOM 4720 O O . ALA A 1 601 ? 10.384 -5.982 -17.439 1.00 87.88 601 ALA A O 1
ATOM 4721 N N . LEU A 1 602 ? 9.202 -7.895 -17.392 1.00 85.56 602 LEU A N 1
ATOM 4722 C CA . LEU A 1 602 ? 10.281 -8.785 -17.850 1.00 85.56 602 LEU A CA 1
ATOM 4723 C C . LEU A 1 602 ? 10.866 -8.386 -19.216 1.00 85.56 602 LEU A C 1
ATOM 4725 O O . LEU A 1 602 ? 12.017 -8.700 -19.526 1.00 85.56 602 LEU A O 1
ATOM 4729 N N . ALA A 1 603 ? 10.084 -7.706 -20.060 1.00 84.50 603 ALA A N 1
ATOM 4730 C CA . ALA A 1 603 ? 10.522 -7.189 -21.355 1.00 84.50 603 ALA A CA 1
ATOM 4731 C C . ALA A 1 603 ? 11.126 -5.783 -21.258 1.00 84.50 603 ALA A C 1
ATOM 4733 O O . ALA A 1 603 ? 10.990 -4.981 -22.184 1.00 84.50 603 ALA A O 1
ATOM 4734 N N . THR A 1 604 ? 11.815 -5.472 -20.165 1.00 80.56 604 THR A N 1
ATOM 4735 C CA . THR A 1 604 ? 12.576 -4.231 -20.013 1.00 80.56 604 THR A CA 1
ATOM 4736 C C . THR A 1 604 ? 14.022 -4.526 -19.593 1.00 80.56 604 THR A C 1
ATOM 4738 O O . THR A 1 604 ? 14.434 -5.682 -19.479 1.00 80.56 604 THR A O 1
ATOM 4741 N N . GLY A 1 605 ? 14.858 -3.485 -19.534 1.00 85.75 605 GLY A N 1
ATOM 4742 C CA . GLY A 1 605 ? 16.252 -3.614 -19.103 1.00 85.75 605 GLY A CA 1
ATOM 4743 C C . GLY A 1 605 ? 17.103 -4.597 -19.934 1.00 85.75 605 GLY A C 1
ATOM 4744 O O . GLY A 1 605 ? 17.166 -4.447 -21.164 1.00 85.75 605 GLY A O 1
ATOM 4745 N N . PRO A 1 606 ? 17.794 -5.578 -19.304 1.00 85.56 606 PRO A N 1
ATOM 4746 C CA . PRO A 1 606 ? 18.790 -6.439 -19.957 1.00 85.56 606 PRO A CA 1
ATOM 4747 C C . PRO A 1 606 ? 18.287 -7.222 -21.172 1.00 85.56 606 PRO A C 1
ATOM 4749 O O . PRO A 1 606 ? 19.039 -7.445 -22.125 1.00 85.56 606 PRO A O 1
ATOM 4752 N N . PHE A 1 607 ? 17.025 -7.652 -21.164 1.00 86.88 607 PHE A N 1
ATOM 4753 C CA . PHE A 1 607 ? 16.464 -8.431 -22.266 1.00 86.88 607 PHE A CA 1
ATOM 4754 C C . PHE A 1 607 ? 16.345 -7.593 -23.549 1.00 86.88 607 PHE A C 1
ATOM 4756 O O . PHE A 1 607 ? 16.741 -8.030 -24.639 1.00 86.88 607 PHE A O 1
ATOM 4763 N N . ILE A 1 608 ? 15.845 -6.361 -23.418 1.00 91.56 608 ILE A N 1
ATOM 4764 C CA . ILE A 1 608 ? 15.688 -5.428 -24.537 1.00 91.56 608 ILE A CA 1
ATOM 4765 C C . ILE A 1 608 ? 17.039 -4.938 -25.041 1.00 91.56 608 ILE A C 1
ATOM 4767 O O . ILE A 1 608 ? 17.253 -4.922 -26.254 1.00 91.56 608 ILE A O 1
ATOM 4771 N N . THR A 1 609 ? 17.967 -4.581 -24.149 1.00 91.50 609 THR A N 1
ATOM 4772 C CA . THR A 1 609 ? 19.302 -4.116 -24.561 1.00 91.50 609 THR A CA 1
ATOM 4773 C C . THR A 1 609 ? 20.051 -5.201 -25.323 1.00 91.50 609 THR A C 1
ATOM 4775 O O . THR A 1 609 ? 20.535 -4.947 -26.421 1.00 91.50 609 THR A O 1
ATOM 4778 N N . THR A 1 610 ? 20.031 -6.439 -24.830 1.00 90.81 610 THR A N 1
ATOM 4779 C CA . THR A 1 610 ? 20.648 -7.588 -25.505 1.00 90.81 610 THR A CA 1
ATOM 4780 C C . THR A 1 610 ? 20.042 -7.836 -26.890 1.00 90.81 610 THR A C 1
ATOM 4782 O O . THR A 1 610 ? 20.762 -8.004 -27.877 1.00 90.81 610 THR A O 1
ATOM 4785 N N . SER A 1 611 ? 18.710 -7.832 -26.991 1.00 91.12 611 SER A N 1
ATOM 4786 C CA . SER A 1 611 ? 18.006 -8.029 -28.266 1.00 91.12 611 SER A CA 1
ATOM 4787 C C . SER A 1 611 ? 18.334 -6.919 -29.272 1.00 91.12 611 SER A C 1
ATOM 4789 O O . SER A 1 611 ? 18.559 -7.187 -30.459 1.00 91.12 611 SER A O 1
ATOM 4791 N N . ASN A 1 612 ? 18.413 -5.676 -28.793 1.00 93.50 612 ASN A N 1
ATOM 4792 C CA . ASN A 1 612 ? 18.731 -4.512 -29.609 1.00 93.50 612 ASN A CA 1
ATOM 4793 C C . ASN A 1 612 ? 20.210 -4.396 -29.966 1.00 93.50 612 ASN A C 1
ATOM 4795 O O . ASN A 1 612 ? 20.503 -3.876 -31.038 1.00 93.50 612 ASN A O 1
ATOM 4799 N N . ASP A 1 613 ? 21.133 -4.921 -29.167 1.00 91.25 613 ASP A N 1
ATOM 4800 C CA . ASP A 1 613 ? 22.545 -5.017 -29.543 1.00 91.25 613 ASP A CA 1
ATOM 4801 C C . ASP A 1 613 ? 22.715 -5.946 -30.748 1.00 91.25 613 ASP A C 1
ATOM 4803 O O . ASP A 1 613 ? 23.339 -5.582 -31.750 1.00 91.25 613 ASP A O 1
ATOM 4807 N N . ILE A 1 614 ? 22.087 -7.126 -30.694 1.00 92.00 614 ILE A N 1
ATOM 4808 C CA . ILE A 1 614 ? 22.115 -8.113 -31.780 1.00 92.00 614 ILE A CA 1
ATOM 4809 C C . ILE A 1 614 ? 21.508 -7.507 -33.052 1.00 92.00 614 ILE A C 1
ATOM 4811 O O . ILE A 1 614 ? 22.142 -7.503 -34.114 1.00 92.00 614 ILE A O 1
ATOM 4815 N N . CYS A 1 615 ? 20.287 -6.973 -32.956 1.00 93.31 615 CYS A N 1
ATOM 4816 C CA . CYS A 1 615 ? 19.590 -6.391 -34.103 1.00 93.31 615 CYS A CA 1
ATOM 4817 C C . CYS A 1 615 ? 20.294 -5.128 -34.614 1.00 93.31 615 CYS A C 1
ATOM 4819 O O . CYS A 1 615 ? 20.440 -4.946 -35.823 1.00 93.31 615 CYS A O 1
ATOM 4821 N N . GLY A 1 616 ? 20.772 -4.278 -33.708 1.00 93.62 616 GLY A N 1
ATOM 4822 C CA . GLY A 1 616 ? 21.440 -3.018 -34.004 1.00 93.62 616 GLY A CA 1
ATOM 4823 C C . GLY A 1 616 ? 22.731 -3.223 -34.786 1.00 93.62 616 GLY A C 1
ATOM 4824 O O . GLY A 1 616 ? 22.912 -2.591 -35.827 1.00 93.62 616 GLY A O 1
ATOM 4825 N N . ILE A 1 617 ? 23.585 -4.160 -34.360 1.00 91.81 617 ILE A N 1
ATOM 4826 C CA . ILE A 1 617 ? 24.812 -4.525 -35.088 1.00 91.81 617 ILE A CA 1
ATOM 4827 C C . ILE A 1 617 ? 24.471 -5.065 -36.481 1.00 91.81 617 ILE A C 1
ATOM 4829 O O . ILE A 1 617 ? 25.058 -4.629 -37.475 1.00 91.81 617 ILE A O 1
ATOM 4833 N N . LEU A 1 618 ? 23.499 -5.980 -36.575 1.00 93.25 618 LEU A N 1
ATOM 4834 C CA . LEU A 1 618 ? 23.083 -6.562 -37.852 1.00 93.25 618 LEU A CA 1
ATOM 4835 C C . LEU A 1 618 ? 22.576 -5.499 -38.831 1.00 93.25 618 LEU A C 1
ATOM 4837 O O . LEU A 1 618 ? 22.999 -5.481 -39.988 1.00 93.25 618 LEU A O 1
ATOM 4841 N N . ILE A 1 619 ? 21.700 -4.600 -38.382 1.00 94.88 619 ILE A N 1
ATOM 4842 C CA . ILE A 1 619 ? 21.139 -3.524 -39.209 1.00 94.88 619 ILE A CA 1
ATOM 4843 C C . ILE A 1 619 ? 22.234 -2.541 -39.607 1.00 94.88 619 ILE A C 1
ATOM 4845 O O . ILE A 1 619 ? 22.338 -2.190 -40.782 1.00 94.88 619 ILE A O 1
ATOM 4849 N N . TYR A 1 620 ? 23.078 -2.136 -38.658 1.00 95.44 620 TYR A N 1
ATOM 4850 C CA . TYR A 1 620 ? 24.151 -1.180 -38.892 1.00 95.44 620 TYR A CA 1
ATOM 4851 C C . TYR A 1 620 ? 25.086 -1.630 -40.008 1.00 95.44 620 TYR A C 1
ATOM 4853 O O . TYR A 1 620 ? 25.261 -0.923 -41.004 1.00 95.44 620 TYR A O 1
ATOM 4861 N N . PHE A 1 621 ? 25.635 -2.838 -39.885 1.00 93.44 621 PHE A N 1
ATOM 4862 C CA . PHE A 1 621 ? 26.550 -3.354 -40.892 1.00 93.44 621 PHE A CA 1
ATOM 4863 C C . PHE A 1 621 ? 25.843 -3.746 -42.191 1.00 93.44 621 PHE A C 1
ATOM 4865 O O . PHE A 1 621 ? 26.449 -3.629 -43.255 1.00 93.44 621 PHE A O 1
ATOM 4872 N N . SER A 1 622 ? 24.564 -4.131 -42.154 1.00 93.88 622 SER A N 1
ATOM 4873 C CA . SER A 1 622 ? 23.784 -4.371 -43.376 1.00 93.88 622 SER A CA 1
ATOM 4874 C C . SER A 1 622 ? 23.573 -3.085 -44.178 1.00 93.88 622 SER A C 1
ATOM 4876 O O . SER A 1 622 ? 23.814 -3.069 -45.384 1.00 93.88 622 SER A O 1
ATOM 4878 N N . ILE A 1 623 ? 23.196 -1.983 -43.522 1.00 94.25 623 ILE A N 1
ATOM 4879 C CA . ILE A 1 623 ? 23.070 -0.666 -44.162 1.00 94.25 623 ILE A CA 1
ATOM 4880 C C . ILE A 1 623 ? 24.438 -0.189 -44.663 1.00 94.25 623 ILE A C 1
ATOM 4882 O O . ILE A 1 623 ? 24.556 0.259 -45.804 1.00 94.25 623 ILE A O 1
ATOM 4886 N N . ALA A 1 624 ? 25.492 -0.344 -43.857 1.00 92.44 624 ALA A N 1
ATOM 4887 C CA . ALA A 1 624 ? 26.841 0.034 -44.262 1.00 92.44 624 ALA A CA 1
ATOM 4888 C C . ALA A 1 624 ? 27.322 -0.746 -45.489 1.00 92.44 624 ALA A C 1
ATOM 4890 O O . ALA A 1 624 ? 27.892 -0.156 -46.407 1.00 92.44 624 ALA A O 1
ATOM 4891 N N . LYS A 1 625 ? 27.031 -2.047 -45.546 1.00 91.31 625 LYS A N 1
ATOM 4892 C CA . LYS A 1 625 ? 27.321 -2.899 -46.700 1.00 91.31 625 LYS A CA 1
ATOM 4893 C C . LYS A 1 625 ? 26.593 -2.424 -47.956 1.00 91.31 625 LYS A C 1
ATOM 4895 O O . LYS A 1 625 ? 27.204 -2.366 -49.020 1.00 91.31 625 LYS A O 1
ATOM 4900 N N . LEU A 1 626 ? 25.316 -2.052 -47.836 1.00 92.12 626 LEU A N 1
ATOM 4901 C CA . LEU A 1 626 ? 24.520 -1.534 -48.954 1.00 92.12 626 LEU A CA 1
ATOM 4902 C C . LEU A 1 626 ? 25.059 -0.202 -49.495 1.00 92.12 626 LEU A C 1
ATOM 4904 O O . LEU A 1 626 ? 25.041 0.008 -50.705 1.00 92.12 626 LEU A O 1
ATOM 4908 N N . ILE A 1 627 ? 25.545 0.685 -48.621 1.00 91.62 627 ILE A N 1
ATOM 4909 C CA . ILE A 1 627 ? 26.031 2.019 -49.009 1.00 91.62 627 ILE A CA 1
ATOM 4910 C C . ILE A 1 627 ? 27.475 1.975 -49.531 1.00 91.62 627 ILE A C 1
ATOM 4912 O O . ILE A 1 627 ? 27.796 2.641 -50.515 1.00 91.62 627 ILE A O 1
ATOM 4916 N N . LEU A 1 628 ? 28.356 1.215 -48.874 1.00 87.44 628 LEU A N 1
ATOM 4917 C CA . LEU A 1 628 ? 29.799 1.218 -49.145 1.00 87.44 628 LEU A CA 1
ATOM 4918 C C . LEU A 1 628 ? 30.259 0.070 -50.058 1.00 87.44 628 LEU A C 1
ATOM 4920 O O . LEU A 1 628 ? 31.349 0.154 -50.621 1.00 87.44 628 LEU A O 1
ATOM 4924 N N . GLY A 1 629 ? 29.432 -0.961 -50.257 1.00 83.50 629 GLY A N 1
ATOM 4925 C CA . GLY A 1 629 ? 29.638 -1.994 -51.276 1.00 83.50 629 GLY A CA 1
ATOM 4926 C C . GLY A 1 629 ? 30.814 -2.935 -51.002 1.00 83.50 629 GLY A C 1
ATOM 4927 O O . GLY A 1 629 ? 31.705 -3.066 -51.846 1.00 83.50 629 GLY A O 1
ATOM 4928 N N . PHE A 1 630 ? 30.826 -3.594 -49.839 1.00 80.31 630 PHE A N 1
ATOM 4929 C CA . PHE A 1 630 ? 31.854 -4.577 -49.464 1.00 80.31 630 PHE A CA 1
ATOM 4930 C C . PHE A 1 630 ? 31.329 -5.998 -49.269 1.00 80.31 630 PHE A C 1
ATOM 4932 O O . PHE A 1 630 ? 30.124 -6.181 -48.986 1.00 80.31 630 PHE A O 1
#

pLDDT: mean 90.16, std 6.85, range [42.44, 98.06]

Foldseek 3Di:
DPADDADVVQLDWAFQDLVVLLVQLVPDPCPPAQEAEEEACQLVSNVVNVVVDNHHYAYEHQDPVSLVNCVVPPVSCVVRYHNDDPLPDDCCVPQVLAAYEYEYAHRAVCPLSVLVVCLVSLSRHVYYGYDYDPLLLCLCQPDPPDPSPDPNVVSCVVRDNRDDDDDDAQVRIVVRDDDPDPDDDDPVVLVVLVVCLVVVVLVVLQVVPVPDALLSLQVSLVVDPLVSSLSSLVSYDLLSSLSNLLNHDPVSSCSSVVPDDLLSLLSNLLNDFLLSSLVSLLPDDPVSSVSNLVNHPDPVSSVLSVQLVVADCQWPSNQFTQLAAEDEQQDFLQVSVVSSVVSCVPHPDHQWYFYAHPVQATQFTADPVQSVPDDRGHGSNVGGDRDDDAEERGHGLLVVLLVCVVVVGQKHFYAYPVRHGRGMHGVVSSVVVVVVVVVVLVCLQQQFQDDDDPPDDPVNRCVRRVVLVVVLVVLVVLLVVLLVVCVVVCVVPVVLVVCLVVLLVLLQVLLQVLLVVQLVCVSNVVDDDDLVVVLVVQLVVLLVVLLVVLVVQLCCCCPVVVHDNLSSVLQSVLSSVLSSVSSSQSNVQLVVCVVVVHRSSNSHDSNSSSVSSNVSSNSSVVSSCVSVPD

Solvent-accessible surface area (backbone atoms only — not comparable to full-atom values): 34292 Å² total; per-residue (Å²): 128,92,73,76,75,68,45,72,94,68,39,47,54,43,68,71,44,66,68,59,25,44,55,57,54,64,66,59,86,75,74,97,44,57,36,35,38,31,40,52,49,51,93,30,59,46,50,59,49,49,70,74,45,102,55,48,66,31,38,33,31,68,52,64,63,31,50,56,49,41,58,72,74,36,69,90,40,67,95,32,69,41,86,41,51,76,91,78,51,70,63,52,82,75,52,70,77,48,50,31,32,41,37,32,61,40,33,65,90,49,41,68,60,52,51,52,53,46,61,76,43,42,93,28,36,89,47,73,49,68,48,63,52,68,71,57,46,49,24,41,45,36,57,90,91,46,94,64,41,43,72,58,15,54,59,46,56,71,79,42,91,63,77,81,86,81,90,79,67,50,84,41,33,46,57,52,71,77,72,96,64,82,88,70,93,44,73,68,54,54,55,50,47,55,52,35,59,77,68,65,39,56,75,58,50,40,69,65,50,69,83,50,54,40,61,61,49,21,60,53,37,72,76,40,54,75,69,56,29,44,50,54,55,75,62,48,56,48,74,52,45,31,58,18,55,75,60,36,56,68,72,59,40,51,52,42,61,70,74,47,52,46,57,58,50,18,54,25,42,69,67,44,58,46,30,62,35,25,53,61,47,62,76,42,56,76,68,56,37,57,49,20,61,71,49,37,81,51,65,66,59,45,49,50,22,62,54,37,66,71,41,53,72,72,13,41,32,29,59,24,27,65,84,73,46,74,42,53,38,90,33,28,41,49,58,42,55,56,51,48,54,63,56,50,74,81,39,100,71,86,88,60,38,36,26,20,51,97,81,41,30,64,52,27,35,52,54,71,67,56,64,73,73,45,63,51,80,45,48,34,74,81,67,50,44,61,84,70,76,68,45,44,37,84,36,44,40,71,57,51,39,51,52,32,64,77,67,72,40,68,56,41,45,27,20,48,100,84,42,27,61,67,30,34,34,49,45,70,71,35,51,52,57,55,49,52,53,51,50,48,43,51,36,29,26,70,36,32,79,52,95,79,66,95,82,55,52,73,65,58,57,43,63,28,32,46,64,44,53,51,53,38,50,57,39,47,54,50,32,53,54,58,55,56,78,45,50,74,44,47,78,80,46,50,73,60,61,77,46,46,66,58,46,28,51,49,9,19,52,41,7,35,53,34,12,48,59,44,33,55,26,58,79,66,70,65,70,76,80,58,70,66,61,50,54,54,49,47,47,54,53,26,52,54,55,22,51,56,51,23,54,53,45,31,51,41,30,40,76,73,68,66,41,55,68,69,56,25,55,41,54,25,57,19,44,31,55,25,31,36,52,15,29,49,50,15,44,47,49,23,59,50,31,48,75,71,75,38,73,28,40,62,43,20,39,51,57,32,29,37,53,17,31,40,50,21,52,53,45,33,53,50,45,36,34,71,74,72,69,112

Radius of gyration: 34.92 Å; Cα contacts (8 Å, |Δi|>4): 861; chains: 1; bounding box: 78×72×99 Å

InterPro domains:
  IPR000644 CBS domain [PF00571] (317-373)
  IPR000644 CBS domain [PF00571] (387-435)
  IPR000644 CBS domain [PS51371] (320-383)
  IPR000644 CBS domain [PS51371] (384-440)
  IPR000644 CBS domain [SM00116] (323-376)
  IPR000644 CBS domain [SM00116] (387-435)
  IPR001737 Ribosomal RNA adenine methyltransferase KsgA/Erm [PF00398] (7-178)
  IPR001737 Ribosomal RNA adenine methyltransferase KsgA/Erm [PS51689] (6-276)
  IPR006667 SLC41A/MgtE, integral membrane domain [PF01769] (500-623)
  IPR006668 Magnesium transporter, MgtE intracellular domain [PF03448] (212-314)
  IPR006668 Magnesium transporter, MgtE intracellular domain [SM00924] (212-316)
  IPR006669 Magnesium transporter MgtE [PTHR43773] (192-628)
  IPR006669 Magnesium transporter MgtE [TIGR00400] (187-629)
  IPR011530 Ribosomal RNA adenine dimethylase [TIGR00755] (6-178)
  IPR020596 Ribosomal RNA adenine methylase transferase, conserved site [PS01131] (36-63)
  IPR020598 Ribosomal RNA adenine methylase transferase, N-terminal [SM00650] (20-182)
  IPR029063 S-adenosyl-L-methionine-dependent methyltransferase superfamily [G3DSA:3.40.50.150] (1-181)
  IPR029063 S-adenosyl-L-methionine-dependent methyltransferase superfamily [SSF53335] (4-180)
  IPR036739 SLC41A/MgtE divalent cation transporters, integral membrane domain superfamily [G3DSA:1.10.357.20] (454-628)
  IPR036739 SLC41A/MgtE divalent cation transporters, integral membrane domain superfamily [SSF161093] (456-628)

Sequence (630 aa):
MEKVIPKKHLGQHFLKDEQIASNIADTLSYNGYADVLEIGPGMGVLTKYLLDKDINIFVIEIDMESVEYLDKNYPKLHGKIISKDFLKYNINEVFNGKQFAIIGNFPYNISTQIVFKTLELRNQIPEFAGMFQKEVAERICEKKGTKTYGILSVLVQAFYDAEYLFTVNEDVFVPPPKKPMEFKISKDLIVQLEQLIESKNDAQLELLLNDLHHADIAEILDELDFDGATYIFKVLDSEKTAEVLLELEDDLRENILSRLSPKEIAEELDELETNDAADIIGELSQSKKQEVISELQDVEHAKDIVELLRFKEDTAGGLMHKELVKVNENWNVLTCIRQMRIQAENISRVHSIYVVDDDNRLLGRLSLKDLLTTSAKTPISKVYISKLNSVNVDTEDVEVARIMQKYDLEAIPVIDELGRLVGRITIDDIVDVIKDEADKDYQLAAGISQDVEADDSILELTKARLPWLVLALLGGFISVKMLGLFEPAMAKHGSLFFFTPLIAAMAGNVGVQSSAIIVQGLANNTLSGSVINRLLKEISLSLLNGTILAIILFLGSHFLLGADIKTGITVTIALISVIIIASLIGTSIPLLLDRFGIDPALATGPFITTSNDICGILIYFSIAKLILGF

Mean predicted aligned error: 14.42 Å

Nearest PDB structures (foldseek):
  8gpv-assembly1_A-2  TM=9.235E-01  e=4.232E-18  Clostridiales bacterium
  5x9g-assembly1_A  TM=9.116E-01  e=1.276E-16  Thermus thermophilus HB8
  2oux-assembly1_B  TM=8.383E-01  e=8.433E-17  Enterococcus faecalis V583
  8gps-assembly1_A-2  TM=9.080E-01  e=1.681E-15  Chryseobacterium hispalense
  3kxr-assembly1_A  TM=7.707E-01  e=2.647E-08  Shewanella oneidensis MR-1

Organism: NCBI:txid392032